Protein AF-A0A9Y1BPM3-F1 (afdb_monomer)

Secondary structure (DSSP, 8-state):
---EEEEEEEPPPHHHHTTS-HHHHHHHHHHHTTT----HHHHHHHHHTS-TTSSSSTTTTTS------SEEEEEEETTTEEEEEEEETTEEEEEEEETTEEEEE--HHHHHHHHHHHTS--HHHHHHHHHHHHEE-TT--SGGG--SSSTHHHHHHHHHHHHHH---HHHHHHHHHHHHHHHHHHHHHHHHHHHHHHHHHHHHHHHHS------HHHHHHHHHHHHHHHHHHHHHHHHHHHHHHHHHHHHHHHHHHHHHHHSHHHHHHHHHHHHHHHHHHHHHHHHHHHHHHHHHHHHHHHHHHHHHHHHHTT--B-TTT--BSSTTTTS--SSS-TTT---GGGS-HHHHHHHT--PPPP--HHHHHHHHHHHHHHHHHHHHHHHHHHHHHHHHHHHHHHHHHHHHHHHHHHHHHHHHHHHHHHHHHHHHHHHHHHHHHHHHHHHHHHHHHHHHHHHHHHHHHHHHHHHHHHHHHHHS-HHHHHHHHHHHHHHHHHHSS-EEEETTTTEEEETTT--EEEGGGS-HHHHHHHHHHHHHHHHHHHHHTTS-SSEEEEEE-GGGTS-HHHHHHHHHHHHHHTTTEEEEEE---HHHHTTS-S----TTT---S-S-TT--

Radius of gyration: 80.59 Å; Cα contacts (8 Å, |Δi|>4): 633; chains: 1; bounding box: 165×63×215 Å

Foldseek 3Di:
DKAKAFPDKDFDDDVVLVVDPPCCVVVVVCVVVVVDDDDPVNVVLCQPFNWQPPDPLPVLVVDDDDPAFGMWIWMDIPNFKIWIWGQDSNTIWIWIDGVVDPIDTDDQQRVQVVCCVRQVGGSNLRSLQVQLFAEDALPQLDQSNDDDDDLVPLVSNVVSLCSRVVPDPVSVVLVVVLVVLVVVLVVLVVVLVVLVVVLVVLVVVLVVFDDDDDDLVVLVVLLVVLVVVLVVLVVVLVVLVVVLVVLVVVLVVLVVVLPVLVDDVLVVLVVVLVVLVVVLVVLVVVLVVLVVVLVVQQVVLVVVVVVLLVVLVPQQADPPPRHGNVVCLVPDDDQDDPPPRHGPVPDDPVNVVSSDDDGDDDDCPVSVVVSVVSVVVSVVSVVVSVVSVVVSVVSVVVSVVSVVVSVVSVVVSVVSVVVSVVSVVVSVVSVVVSVSSVSNSVSVVSVVVSVVSVVVSVVSVVVSVVSVVVSVVSVVVVVPPVLVVQLQVLLQVLCCVLVVWGWGQDSSQCWIQTPVVRDIDRSVPDASLVSSLSSNSSSVSSLVSCCVVNNYQAAHYEEEASVSSDDPVVLLSVQVSCQVCVVRYHYHYDHPDPSNVVSHPDDDDDPPPDPDSGDSPDDD

Organism: NCBI:txid2876572

pLDDT: mean 70.74, std 15.71, range [30.69, 92.19]

Mean predicted aligned error: 20.49 Å

Sequence (620 aa):
MNSLEVTEVIPISESATRRFQFYAGINAMVAENAKGKTTLCDIIERSICSDAHAQRYSAFARKRKTKDAYIKSSWLMDTEVQIHQALTDAGVKTTVSDRGGGKKTLPRQEYSNFLSRKLHLTLNEFQELFQSLYYKREDDFTLLGRTEETDPQLLAFFKLLNKFTSGSPDDIRLRQEINQKKTEKKELQDKLRKIEEEENKIRTVMNTIGISEVSEAILDAKYDDLSRKITEKRRELENIEKVKSRIEEEIDKETDELYNVKDEHFLNAVKELEKIKSELSLKKKERIQVQREIAAASKVGNEKYGYLKEKVSRKPKCEFCGTNLAEEWNNRLQVGCPLCGTEWAKLSRELREGLFAEPEKPDTASLELKLEEIDIEIKKLESEIRNKEVEVNEVKSAERIIQNKIIELKTKLKMREKEIKSLTQTIHSLTNQQISIKTEKEFLTTKVNLQELLRKKLDLQKRIDEKQDELDELQKLENISHERNQILENFQQATLEIFGYGMLVNPKEMSITLMVDHSTRAYESLSGGEKYFIDICLRIAVWKYLLKNGFTRQGMLIIDSPENSLDNERLGLLAEVLNSEKENFLFIVTTRNQEFYEKLDAQIIDSGKFVQTSLFDFIK

Structure (mmCIF, N/CA/C/O backbone):
data_AF-A0A9Y1BPM3-F1
#
_entry.id   AF-A0A9Y1BPM3-F1
#
loop_
_atom_site.group_PDB
_atom_site.id
_atom_site.type_symbol
_atom_site.label_atom_id
_atom_site.label_alt_id
_atom_site.label_comp_id
_atom_site.label_asym_id
_atom_site.label_entity_id
_atom_site.label_seq_id
_atom_site.pdbx_PDB_ins_code
_atom_site.Cartn_x
_atom_site.Cartn_y
_atom_site.Cartn_z
_atom_site.occupancy
_atom_site.B_iso_or_equiv
_atom_site.auth_seq_id
_atom_site.auth_comp_id
_atom_site.auth_asym_id
_atom_site.auth_atom_id
_atom_site.pdbx_PDB_model_num
ATOM 1 N N . MET A 1 1 ? -34.956 5.543 29.556 1.00 48.16 1 MET A N 1
ATOM 2 C CA . MET A 1 1 ? -34.050 4.610 30.250 1.00 48.16 1 MET A CA 1
ATOM 3 C C . MET A 1 1 ? -34.802 3.322 30.427 1.00 48.16 1 MET A C 1
ATOM 5 O O . MET A 1 1 ? -35.963 3.399 30.813 1.00 48.16 1 MET A O 1
ATOM 9 N N . ASN A 1 2 ? -34.166 2.200 30.094 1.00 50.84 2 ASN A N 1
ATOM 10 C CA . ASN A 1 2 ? -34.826 0.912 30.199 1.00 50.84 2 ASN A CA 1
ATOM 11 C C . ASN A 1 2 ? -34.740 0.451 31.661 1.00 50.84 2 ASN A C 1
ATOM 13 O O . ASN A 1 2 ? -33.640 0.315 32.191 1.00 50.84 2 ASN A O 1
ATOM 17 N N . SER A 1 3 ? -35.880 0.302 32.324 1.00 49.78 3 SER A N 1
ATOM 18 C CA . SER A 1 3 ? -35.996 -0.113 33.726 1.00 49.78 3 SER A CA 1
ATOM 19 C C . SER A 1 3 ? -36.519 -1.540 33.791 1.00 49.78 3 SER A C 1
ATOM 21 O O . SER A 1 3 ? -37.390 -1.890 32.998 1.00 49.78 3 SER A O 1
ATOM 23 N N . LEU A 1 4 ? -36.003 -2.364 34.702 1.00 54.88 4 LEU A N 1
ATOM 24 C CA . LEU A 1 4 ? -36.476 -3.731 34.916 1.00 54.88 4 LEU A CA 1
ATOM 25 C C . LEU A 1 4 ? -36.666 -3.993 36.407 1.00 54.88 4 LEU A C 1
ATOM 27 O O . LEU A 1 4 ? -35.742 -3.827 37.197 1.00 54.88 4 LEU A O 1
ATOM 31 N N . GLU A 1 5 ? -37.855 -4.459 36.763 1.00 58.12 5 GLU A N 1
ATOM 32 C CA . GLU A 1 5 ? -38.263 -4.697 38.142 1.00 58.12 5 GLU A CA 1
ATOM 33 C C . GLU A 1 5 ? -38.933 -6.066 38.255 1.00 58.12 5 GLU A C 1
ATOM 35 O O . GLU A 1 5 ? -39.796 -6.405 37.442 1.00 58.12 5 GLU A O 1
ATOM 40 N N . VAL A 1 6 ? -38.558 -6.852 39.265 1.00 56.69 6 VAL A N 1
ATOM 41 C CA . VAL A 1 6 ? -39.351 -8.019 39.671 1.00 56.69 6 VAL A CA 1
ATOM 42 C C . VAL A 1 6 ? -40.527 -7.483 40.472 1.00 56.69 6 VAL A C 1
ATOM 44 O O . VAL A 1 6 ? -40.340 -7.003 41.582 1.00 56.69 6 VAL A O 1
ATOM 47 N N . THR A 1 7 ? -41.730 -7.537 39.909 1.00 51.06 7 THR A N 1
ATOM 48 C CA . THR A 1 7 ? -42.926 -6.998 40.574 1.00 51.06 7 THR A CA 1
ATOM 49 C C . THR A 1 7 ? -43.664 -8.039 41.388 1.00 51.06 7 THR A C 1
ATOM 51 O O . THR A 1 7 ? -44.434 -7.698 42.274 1.00 51.06 7 THR A O 1
ATOM 54 N N . GLU A 1 8 ? -43.510 -9.313 41.032 1.00 54.41 8 GLU A N 1
ATOM 55 C CA . GLU A 1 8 ? -44.236 -10.389 41.692 1.00 54.41 8 GLU A CA 1
ATOM 56 C C . GLU A 1 8 ? -43.511 -11.714 41.475 1.00 54.41 8 GLU A C 1
ATOM 58 O O . GLU A 1 8 ? -43.074 -12.016 40.363 1.00 54.41 8 GLU A O 1
ATOM 63 N N . VAL A 1 9 ? -43.437 -12.549 42.505 1.00 48.09 9 VAL A N 1
ATOM 64 C CA . VAL A 1 9 ? -43.088 -13.963 42.353 1.00 48.09 9 VAL A CA 1
ATOM 65 C C . VAL A 1 9 ? -44.214 -14.761 42.995 1.00 48.09 9 VAL A C 1
ATOM 67 O O . VAL A 1 9 ? -44.302 -14.858 44.213 1.00 48.09 9 VAL A O 1
ATOM 70 N N . ILE A 1 10 ? -45.120 -15.276 42.158 1.00 44.84 10 ILE A N 1
ATOM 71 C CA . ILE A 1 10 ? -46.356 -15.936 42.583 1.00 44.84 10 ILE A CA 1
ATOM 72 C C . ILE A 1 10 ? -46.215 -17.454 42.470 1.00 44.84 10 ILE A C 1
ATOM 74 O O . ILE A 1 10 ? -45.963 -17.985 41.385 1.00 44.84 10 ILE A O 1
ATOM 78 N N . PRO A 1 11 ? -46.510 -18.203 43.524 1.00 39.06 11 PRO A N 1
ATOM 79 C CA . PRO A 1 11 ? -46.754 -19.637 43.444 1.00 39.06 11 PRO A CA 1
ATOM 80 C C . PRO A 1 11 ? -48.245 -19.937 43.172 1.00 39.06 11 PRO A C 1
ATOM 82 O O . PRO A 1 11 ? -49.130 -19.131 43.452 1.00 39.06 11 PRO A O 1
ATOM 85 N N . ILE A 1 12 ? -48.579 -21.092 42.586 1.00 37.69 12 ILE A N 1
ATOM 86 C CA . ILE A 1 12 ? -49.983 -21.402 42.237 1.00 37.69 12 ILE A CA 1
ATOM 87 C C . ILE A 1 12 ? -50.771 -22.002 43.430 1.00 37.69 12 ILE A C 1
ATOM 89 O O . ILE A 1 12 ? -50.268 -22.856 44.151 1.00 37.69 12 ILE A O 1
ATOM 93 N N . SER A 1 13 ? -52.037 -21.569 43.556 1.00 34.06 13 SER A N 1
ATOM 94 C CA . SER A 1 13 ? -53.017 -21.745 44.651 1.00 34.06 13 SER A CA 1
ATOM 95 C C . SER A 1 13 ? -53.443 -23.170 45.084 1.00 34.06 13 SER A C 1
ATOM 97 O O . SER A 1 13 ? -53.248 -24.159 44.374 1.00 34.06 13 SER A O 1
ATOM 99 N N . GLU A 1 14 ? -54.155 -23.228 46.230 1.00 32.97 14 GLU A N 1
ATOM 100 C CA . GLU A 1 14 ? -54.747 -24.378 46.967 1.00 32.97 14 GLU A CA 1
ATOM 101 C C . GLU A 1 14 ? -55.331 -25.551 46.149 1.00 32.97 14 GLU A C 1
ATOM 103 O O . GLU A 1 14 ? -55.386 -26.690 46.620 1.00 32.97 14 GLU A O 1
ATOM 108 N N . SER A 1 15 ? -55.820 -25.306 44.934 1.00 36.53 15 SER A N 1
ATOM 109 C CA . SER A 1 15 ? -56.424 -26.361 44.106 1.00 36.53 15 SER A CA 1
ATOM 110 C C . SER A 1 15 ? -55.383 -27.232 43.387 1.00 36.53 15 SER A C 1
ATOM 112 O O . SER A 1 15 ? -55.634 -28.417 43.148 1.00 36.53 15 SER A O 1
ATOM 114 N N . ALA A 1 16 ? -54.196 -26.685 43.100 1.00 34.56 16 ALA A N 1
ATOM 115 C CA . ALA A 1 16 ? -53.078 -27.407 42.488 1.00 34.56 16 ALA A CA 1
ATOM 116 C C . ALA A 1 16 ? -52.297 -28.240 43.526 1.00 34.56 16 ALA A C 1
ATOM 118 O O . ALA A 1 16 ? -51.830 -29.344 43.235 1.00 34.56 16 ALA A O 1
ATOM 119 N N . THR A 1 17 ? -52.246 -27.765 44.769 1.00 34.38 17 THR A N 1
ATOM 120 C CA . THR A 1 17 ? -51.506 -28.355 45.899 1.00 34.38 17 THR A CA 1
ATOM 121 C C . THR A 1 17 ? -52.215 -29.551 46.531 1.00 34.38 17 THR A C 1
ATOM 123 O O . THR A 1 17 ? -51.572 -30.423 47.095 1.00 34.38 17 THR A O 1
ATOM 126 N N . ARG A 1 18 ? -53.531 -29.709 46.344 1.00 34.06 18 ARG A N 1
ATOM 127 C CA . ARG A 1 18 ? -54.218 -30.973 46.688 1.00 34.06 18 ARG A CA 1
ATOM 128 C C . ARG A 1 18 ? -53.881 -32.130 45.742 1.00 34.06 18 ARG A C 1
ATOM 130 O O . ARG A 1 18 ? -54.049 -33.287 46.119 1.00 34.06 18 ARG A O 1
ATOM 137 N N . ARG A 1 19 ? -53.426 -31.845 44.515 1.00 35.81 19 ARG A N 1
ATOM 138 C CA . ARG A 1 19 ? -52.957 -32.866 43.554 1.00 35.81 19 ARG A CA 1
ATOM 139 C C . ARG A 1 19 ? -51.452 -33.107 43.630 1.00 35.81 19 ARG A C 1
ATOM 141 O O . ARG A 1 19 ? -51.009 -34.198 43.278 1.00 35.81 19 ARG A O 1
ATOM 148 N N . PHE A 1 20 ? -50.690 -32.128 44.107 1.00 35.03 20 PHE A N 1
ATOM 149 C CA . PHE A 1 20 ? -49.261 -32.247 44.366 1.00 35.03 20 PHE A CA 1
ATOM 150 C C . PHE A 1 20 ? -48.991 -32.447 45.846 1.00 35.03 20 PHE A C 1
ATOM 152 O O . PHE A 1 20 ? -49.127 -31.529 46.641 1.00 35.03 20 PHE A O 1
ATOM 159 N N . GLN A 1 21 ? -48.497 -33.624 46.216 1.00 36.50 21 GLN A N 1
ATOM 160 C CA . GLN A 1 21 ? -47.805 -33.767 47.490 1.00 36.50 21 GLN A CA 1
ATOM 161 C C . GLN A 1 21 ? -46.532 -32.909 47.436 1.00 36.50 21 GLN A C 1
ATOM 163 O O . GLN A 1 21 ? -45.494 -33.375 46.978 1.00 36.50 21 GLN A O 1
ATOM 168 N N . PHE A 1 22 ? -46.624 -31.651 47.869 1.00 35.31 22 PHE A N 1
ATOM 169 C CA . PHE A 1 22 ? -45.526 -30.676 47.909 1.00 35.31 22 PHE A CA 1
ATOM 170 C C . PHE A 1 22 ? -44.300 -31.263 48.631 1.00 35.31 22 PHE A C 1
ATOM 172 O O . PHE A 1 22 ? -43.177 -31.213 48.131 1.00 35.31 22 PHE A O 1
ATOM 179 N N . TYR A 1 23 ? -44.558 -31.998 49.717 1.00 37.84 23 TYR A N 1
ATOM 180 C CA . TYR A 1 23 ? -43.564 -32.798 50.425 1.00 37.84 23 TYR A CA 1
ATOM 181 C C . TYR A 1 23 ? -43.024 -33.980 49.624 1.00 37.84 23 TYR A C 1
ATOM 183 O O . TYR A 1 23 ? -41.846 -34.255 49.737 1.00 37.84 23 TYR A O 1
ATOM 191 N N . ALA A 1 24 ? -43.808 -34.690 48.809 1.00 38.50 24 ALA A N 1
ATOM 192 C CA . ALA A 1 24 ? -43.277 -35.810 48.024 1.00 38.50 24 ALA A CA 1
ATOM 193 C C . ALA A 1 24 ? -42.524 -35.346 46.773 1.00 38.50 24 ALA A C 1
ATOM 195 O O . ALA A 1 24 ? -41.605 -36.033 46.355 1.00 38.50 24 ALA A O 1
ATOM 196 N N . GLY A 1 25 ? -42.868 -34.190 46.197 1.00 39.69 25 GLY A N 1
ATOM 197 C CA . GLY A 1 25 ? -42.113 -33.568 45.108 1.00 39.69 25 GLY A CA 1
ATOM 198 C C . GLY A 1 25 ? -40.745 -33.089 45.584 1.00 39.69 25 GLY A C 1
ATOM 199 O O . GLY A 1 25 ? -39.734 -33.473 45.004 1.00 39.69 25 GLY A O 1
ATOM 200 N N . ILE A 1 26 ? -40.702 -32.345 46.696 1.00 40.94 26 ILE A N 1
ATOM 201 C CA . ILE A 1 26 ? -39.444 -31.916 47.322 1.00 40.94 26 ILE A CA 1
ATOM 202 C C . ILE A 1 26 ? -38.697 -33.110 47.928 1.00 40.94 26 ILE A C 1
ATOM 204 O O . ILE A 1 26 ? -37.505 -33.226 47.696 1.00 40.94 26 ILE A O 1
ATOM 208 N N . ASN A 1 27 ? -39.350 -34.053 48.614 1.00 39.50 27 ASN A N 1
ATOM 209 C CA . ASN A 1 27 ? -38.671 -35.239 49.155 1.00 39.50 27 ASN A CA 1
ATOM 210 C C . ASN A 1 27 ? -38.213 -36.205 48.063 1.00 39.50 27 ASN A C 1
ATOM 212 O O . ASN A 1 27 ? -37.185 -36.832 48.253 1.00 39.50 27 ASN A O 1
ATOM 216 N N . ALA A 1 28 ? -38.894 -36.322 46.919 1.00 41.06 28 ALA A N 1
ATOM 217 C CA . ALA A 1 28 ? -38.358 -37.049 45.765 1.00 41.06 28 ALA A CA 1
ATOM 218 C C . ALA A 1 28 ? -37.162 -36.305 45.158 1.00 41.06 28 ALA A C 1
ATOM 220 O O . ALA A 1 28 ? -36.190 -36.944 44.778 1.00 41.06 28 ALA A O 1
ATOM 221 N N . MET A 1 29 ? -37.186 -34.968 45.143 1.00 42.53 29 MET A N 1
ATOM 222 C CA . MET A 1 29 ? -36.064 -34.133 44.705 1.00 42.53 29 MET A CA 1
ATOM 223 C C . MET A 1 29 ? -34.853 -34.241 45.651 1.00 42.53 29 MET A C 1
ATOM 225 O O . MET A 1 29 ? -33.724 -34.358 45.189 1.00 42.53 29 MET A O 1
ATOM 229 N N . VAL A 1 30 ? -35.086 -34.258 46.967 1.00 38.03 30 VAL A N 1
ATOM 230 C CA . VAL A 1 30 ? -34.092 -34.412 48.045 1.00 38.03 30 VAL A CA 1
ATOM 231 C C . VAL A 1 30 ? -33.586 -35.857 48.135 1.00 38.03 30 VAL A C 1
ATOM 233 O O . VAL A 1 30 ? -32.401 -36.071 48.376 1.00 38.03 30 VAL A O 1
ATOM 236 N N . ALA A 1 31 ? -34.446 -36.852 47.895 1.00 40.41 31 ALA A N 1
ATOM 237 C CA . ALA A 1 31 ? -34.089 -38.271 47.906 1.00 40.41 31 ALA A CA 1
ATOM 238 C C . ALA A 1 31 ? -33.420 -38.747 46.604 1.00 40.41 31 ALA A C 1
ATOM 240 O O . ALA A 1 31 ? -32.578 -39.638 46.664 1.00 40.41 31 ALA A O 1
ATOM 241 N N . GLU A 1 32 ? -33.728 -38.171 45.435 1.00 39.50 32 GLU A N 1
ATOM 242 C CA . GLU A 1 32 ? -32.965 -38.432 44.200 1.00 39.50 32 GLU A CA 1
ATOM 243 C C . GLU A 1 32 ? -31.640 -37.640 44.177 1.00 39.50 32 GLU A C 1
ATOM 245 O O . GLU A 1 32 ? -30.636 -38.157 43.687 1.00 39.50 32 GLU A O 1
ATOM 250 N N . ASN A 1 33 ? -31.574 -36.460 44.813 1.00 40.00 33 ASN A N 1
ATOM 251 C CA . ASN A 1 33 ? -30.327 -35.732 45.101 1.00 40.00 33 ASN A CA 1
ATOM 252 C C . ASN A 1 33 ? -29.714 -36.120 46.459 1.00 40.00 33 ASN A C 1
ATOM 254 O O . ASN A 1 33 ? -29.165 -35.260 47.148 1.00 40.00 33 ASN A O 1
ATOM 258 N N . ALA A 1 34 ? -29.759 -37.399 46.850 1.00 30.69 34 ALA A N 1
ATOM 259 C CA . ALA A 1 34 ? -29.273 -37.923 48.140 1.00 30.69 34 ALA A CA 1
ATOM 260 C C . ALA A 1 34 ? -27.754 -37.757 48.425 1.00 30.69 34 ALA A C 1
ATOM 262 O O . ALA A 1 34 ? -27.170 -38.499 49.213 1.00 30.69 34 ALA A O 1
ATOM 263 N N . LYS A 1 35 ? -27.094 -36.763 47.822 1.00 36.66 35 LYS A N 1
ATOM 264 C CA . LYS A 1 35 ? -25.807 -36.197 48.248 1.00 36.66 35 LYS A CA 1
ATOM 265 C C . LYS A 1 35 ? -25.884 -34.710 48.651 1.00 36.66 35 LYS A C 1
ATOM 267 O O . LYS A 1 35 ? -24.843 -34.099 48.864 1.00 36.66 35 LYS A O 1
ATOM 272 N N . GLY A 1 36 ? -27.091 -34.160 48.823 1.00 46.50 36 GLY A N 1
ATOM 273 C CA . GLY A 1 36 ? -27.331 -32.820 49.368 1.00 46.50 36 GLY A CA 1
ATOM 274 C C . GLY A 1 36 ? -27.154 -31.681 48.356 1.00 46.50 36 GLY A C 1
ATOM 275 O O . GLY A 1 36 ? -26.491 -31.844 47.336 1.00 46.50 36 GLY A O 1
ATOM 276 N N . LYS A 1 37 ? -27.713 -30.511 48.704 1.00 49.03 37 LYS A N 1
ATOM 277 C CA . LYS A 1 37 ? -27.543 -29.194 48.048 1.00 49.03 37 LYS A CA 1
ATOM 278 C C . LYS A 1 37 ? -28.488 -28.844 46.886 1.00 49.03 37 LYS A C 1
ATOM 280 O O . LYS A 1 37 ? -28.056 -28.508 45.787 1.00 49.03 37 LYS A O 1
ATOM 285 N N . THR A 1 38 ? -29.801 -28.883 47.098 1.00 43.91 38 THR A N 1
ATOM 286 C CA . THR A 1 38 ? -30.690 -27.978 46.345 1.00 43.91 38 THR A CA 1
ATOM 287 C C . THR A 1 38 ? -31.654 -27.341 47.329 1.00 43.91 38 THR A C 1
ATOM 289 O O . THR A 1 38 ? -32.552 -28.020 47.831 1.00 43.91 38 THR A O 1
ATOM 292 N N . THR A 1 39 ? -31.404 -26.080 47.669 1.00 48.59 39 THR A N 1
ATOM 293 C CA . THR A 1 39 ? -32.212 -25.312 48.611 1.00 48.59 39 THR A CA 1
ATOM 294 C C . THR A 1 39 ? -33.399 -24.697 47.903 1.00 48.59 39 THR A C 1
ATOM 296 O O . THR A 1 39 ? -33.521 -24.681 46.679 1.00 48.59 39 THR A O 1
ATOM 299 N N . LEU A 1 40 ? -34.323 -24.207 48.704 1.00 49.75 40 LEU A N 1
ATOM 300 C CA . LEU A 1 40 ? -35.468 -23.498 48.205 1.00 49.75 40 LEU A CA 1
ATOM 301 C C . LEU A 1 40 ? -35.083 -22.274 47.375 1.00 49.75 40 LEU A C 1
ATOM 303 O O . LEU A 1 40 ? -35.603 -22.095 46.277 1.00 49.75 40 LEU A O 1
ATOM 307 N N . CYS A 1 41 ? -34.126 -21.502 47.886 1.00 53.44 41 CYS A N 1
ATOM 308 C CA . CYS A 1 41 ? -33.528 -20.351 47.233 1.00 53.44 41 CYS A CA 1
ATOM 309 C C . CYS A 1 41 ? -32.897 -20.719 45.884 1.00 53.44 41 CYS A C 1
ATOM 311 O O . CYS A 1 41 ? -33.066 -19.957 44.937 1.00 53.44 41 CYS A O 1
ATOM 313 N N . ASP A 1 42 ? -32.320 -21.919 45.733 1.00 52.81 42 ASP A N 1
ATOM 314 C CA . ASP A 1 42 ? -31.864 -22.418 44.424 1.00 52.81 42 ASP A CA 1
ATOM 315 C C . ASP A 1 42 ? -33.024 -22.588 43.426 1.00 52.81 42 ASP A C 1
ATOM 317 O O . ASP A 1 42 ? -32.851 -22.413 42.222 1.00 52.81 42 ASP A O 1
ATOM 321 N N . ILE A 1 43 ? -34.227 -22.947 43.884 1.00 52.97 43 ILE A N 1
ATOM 322 C CA . ILE A 1 43 ? -35.408 -23.064 43.013 1.00 52.97 43 ILE A CA 1
ATOM 323 C C . ILE A 1 43 ? -35.911 -21.665 42.622 1.00 52.97 43 ILE A C 1
ATOM 325 O O . ILE A 1 43 ? -36.261 -21.447 41.459 1.00 52.97 43 ILE A O 1
ATOM 329 N N . ILE A 1 44 ? -35.897 -20.713 43.563 1.00 54.09 44 ILE A N 1
ATOM 330 C CA . ILE A 1 44 ? -36.223 -19.299 43.317 1.00 54.09 44 ILE A CA 1
ATOM 331 C C . ILE A 1 44 ? -35.253 -18.715 42.284 1.00 54.09 44 ILE A C 1
ATOM 333 O O . ILE A 1 44 ? -35.680 -18.271 41.220 1.00 54.09 44 ILE A O 1
ATOM 337 N N . GLU A 1 45 ? -33.949 -18.811 42.540 1.00 57.47 45 GLU A N 1
ATOM 338 C CA . GLU A 1 45 ? -32.870 -18.404 41.639 1.00 57.47 45 GLU A CA 1
ATOM 339 C C . GLU A 1 45 ? -33.036 -19.043 40.257 1.00 57.47 45 GLU A C 1
ATOM 341 O O . GLU A 1 45 ? -32.961 -18.355 39.240 1.00 57.47 45 GLU A O 1
ATOM 346 N N . ARG A 1 46 ? -33.341 -20.343 40.185 1.00 55.41 46 ARG A N 1
ATOM 347 C CA . ARG A 1 46 ? -33.566 -21.029 38.904 1.00 55.41 46 ARG A CA 1
ATOM 348 C C . ARG A 1 46 ? -34.827 -20.608 38.172 1.00 55.41 46 ARG A C 1
ATOM 350 O O . ARG A 1 46 ? -34.868 -20.697 36.950 1.00 55.41 46 ARG A O 1
ATOM 357 N N . SER A 1 47 ? -35.843 -20.140 38.883 1.00 54.53 47 SER A N 1
ATOM 358 C CA . SER A 1 47 ? -37.062 -19.610 38.268 1.00 54.53 47 SER A CA 1
ATOM 359 C C . SER A 1 47 ? -36.906 -18.173 37.760 1.00 54.53 47 SER A C 1
ATOM 361 O O . SER A 1 47 ? -37.561 -17.804 36.786 1.00 54.53 47 SER A O 1
ATOM 363 N N . ILE A 1 48 ? -36.034 -17.388 38.398 1.00 56.38 48 ILE A N 1
ATOM 364 C CA . ILE A 1 48 ? -35.797 -15.970 38.102 1.00 56.38 48 ILE A CA 1
ATOM 365 C C . ILE A 1 48 ? -34.660 -15.813 37.076 1.00 56.38 48 ILE A C 1
ATOM 367 O O . ILE A 1 48 ? -34.781 -15.047 36.121 1.00 56.38 48 ILE A O 1
ATOM 371 N N . CYS A 1 49 ? -33.566 -16.562 37.239 1.00 52.50 49 CYS A N 1
ATOM 372 C CA . CYS A 1 49 ? -32.267 -16.229 36.650 1.00 52.50 49 CYS A CA 1
ATOM 373 C C . CYS A 1 49 ? -31.606 -17.327 35.823 1.00 52.50 49 CYS A C 1
ATOM 375 O O . CYS A 1 49 ? -30.670 -16.998 35.111 1.00 52.50 49 CYS A O 1
ATOM 377 N N . SER A 1 50 ? -31.993 -18.606 35.887 1.00 51.41 50 SER A N 1
ATOM 378 C CA . SER A 1 50 ? -31.285 -19.640 35.112 1.00 51.41 50 SER A CA 1
ATOM 379 C C . SER A 1 50 ? -32.174 -20.449 34.180 1.00 51.41 50 SER A C 1
ATOM 381 O O . SER A 1 50 ? -33.378 -20.621 34.351 1.00 51.41 50 SER A O 1
ATOM 383 N N . ASP A 1 51 ? -31.560 -20.870 33.080 1.00 45.75 51 ASP A N 1
ATOM 384 C CA . ASP A 1 51 ? -32.248 -21.513 31.982 1.00 45.75 51 ASP A CA 1
ATOM 385 C C . ASP A 1 51 ? -32.681 -22.938 32.348 1.00 45.75 51 ASP A C 1
ATOM 387 O O . ASP A 1 51 ? -31.893 -23.882 32.285 1.00 45.75 51 ASP A O 1
ATOM 391 N N . ALA A 1 52 ? -33.964 -23.128 32.654 1.00 42.62 52 ALA A N 1
ATOM 392 C CA . ALA A 1 52 ? -34.533 -24.469 32.767 1.00 42.62 52 ALA A CA 1
ATOM 393 C C . ALA A 1 52 ? -34.646 -25.199 31.409 1.00 42.62 52 ALA A C 1
ATOM 395 O O . ALA A 1 52 ? -35.019 -26.374 31.391 1.00 42.62 52 ALA A O 1
ATOM 396 N N . HIS A 1 53 ? -34.342 -24.556 30.269 1.00 38.72 53 HIS A N 1
ATOM 397 C CA . HIS A 1 53 ? -34.304 -25.230 28.964 1.00 38.72 53 HIS A CA 1
ATOM 398 C C . HIS A 1 53 ? -32.978 -25.953 28.672 1.00 38.72 53 HIS A C 1
ATOM 400 O O . HIS A 1 53 ? -32.946 -26.785 27.763 1.00 38.72 53 HIS A O 1
ATOM 406 N N . ALA A 1 54 ? -31.897 -25.702 29.418 1.00 36.12 54 ALA A N 1
ATOM 407 C CA . ALA A 1 54 ? -30.593 -26.320 29.179 1.00 36.12 54 ALA A CA 1
ATOM 408 C C . ALA A 1 54 ? -30.334 -27.513 30.114 1.00 36.12 54 ALA A C 1
ATOM 410 O O . ALA A 1 54 ? -29.973 -27.350 31.273 1.00 36.12 54 ALA A O 1
ATOM 411 N N . GLN A 1 55 ? -30.484 -28.722 29.559 1.00 37.44 55 GLN A N 1
ATOM 412 C CA . GLN A 1 55 ? -29.844 -30.009 29.909 1.00 37.44 55 GLN A CA 1
ATOM 413 C C . GLN A 1 55 ? -29.920 -30.571 31.348 1.00 37.44 55 GLN A C 1
ATOM 415 O O . GLN A 1 55 ? -29.864 -31.788 31.490 1.00 37.44 55 GLN A O 1
ATOM 420 N N . ARG A 1 56 ? -30.102 -29.786 32.416 1.00 38.41 56 ARG A N 1
ATOM 421 C CA . ARG A 1 56 ? -30.195 -30.305 33.797 1.00 38.41 56 ARG A CA 1
ATOM 422 C C . ARG A 1 56 ? -31.598 -30.788 34.178 1.00 38.41 56 ARG A C 1
ATOM 424 O O . ARG A 1 56 ? -31.732 -31.586 35.097 1.00 38.41 56 ARG A O 1
ATOM 431 N N . TYR A 1 57 ? -32.630 -30.378 33.435 1.00 39.56 57 TYR A N 1
ATOM 432 C CA . TYR A 1 57 ? -34.026 -30.775 33.673 1.00 39.56 57 TYR A CA 1
ATOM 433 C C . TYR A 1 57 ? -34.522 -31.946 32.804 1.00 39.56 57 TYR A C 1
ATOM 435 O O . TYR A 1 57 ? -35.663 -32.385 32.950 1.00 39.56 57 TYR A O 1
ATOM 443 N N . SER A 1 58 ? -33.683 -32.538 31.943 1.00 38.56 58 SER A N 1
ATOM 444 C CA . SER A 1 58 ? -34.065 -33.743 31.179 1.00 38.56 58 SER A CA 1
ATOM 445 C C . SER A 1 58 ? -34.399 -34.951 32.068 1.00 38.56 58 SER A C 1
ATOM 447 O O . SER A 1 58 ? -35.044 -35.888 31.598 1.00 38.56 58 SER A O 1
ATOM 449 N N . ALA A 1 59 ? -34.012 -34.917 33.348 1.00 38.59 59 ALA A N 1
ATOM 450 C CA . ALA A 1 59 ? -34.441 -35.880 34.361 1.00 38.59 59 ALA A CA 1
ATOM 451 C C . ALA A 1 59 ? -35.963 -35.826 34.629 1.00 38.59 59 ALA A C 1
ATOM 453 O O . ALA A 1 59 ? -36.590 -36.869 34.805 1.00 38.59 59 ALA A O 1
ATOM 454 N N . PHE A 1 60 ? -36.580 -34.641 34.556 1.00 38.25 60 PHE A N 1
ATOM 455 C CA . PHE A 1 60 ? -38.010 -34.428 34.827 1.00 38.25 60 PHE A CA 1
ATOM 456 C C . PHE A 1 60 ? -38.898 -34.752 33.617 1.00 38.25 60 PHE A C 1
ATOM 458 O O . PHE A 1 60 ? -39.995 -35.291 33.760 1.00 38.25 60 PHE A O 1
ATOM 465 N N . ALA A 1 61 ? -38.391 -34.527 32.398 1.00 38.34 61 ALA A N 1
ATOM 466 C CA . ALA A 1 61 ? -39.135 -34.727 31.149 1.00 38.34 61 ALA A CA 1
ATOM 467 C C . ALA A 1 61 ? -39.642 -36.171 30.931 1.00 38.34 61 ALA A C 1
ATOM 469 O O . ALA A 1 61 ? -40.537 -36.398 30.111 1.00 38.34 61 ALA A O 1
ATOM 470 N N . ARG A 1 62 ? -39.094 -37.160 31.653 1.00 41.81 62 ARG A N 1
ATOM 471 C CA . ARG A 1 62 ? -39.468 -38.578 31.516 1.00 41.81 62 ARG A CA 1
ATOM 472 C C . ARG A 1 62 ? -40.660 -39.016 32.373 1.00 41.81 62 ARG A C 1
ATOM 474 O O . ARG A 1 62 ? -41.157 -40.118 32.151 1.00 41.81 62 ARG A O 1
ATOM 481 N N . LYS A 1 63 ? -41.176 -38.191 33.289 1.00 45.75 63 LYS A N 1
ATOM 482 C CA . LYS A 1 63 ? -42.354 -38.535 34.106 1.00 45.75 63 LYS A CA 1
ATOM 483 C C . LYS A 1 63 ? -43.343 -37.369 34.125 1.00 45.75 63 LYS A C 1
ATOM 485 O O . LYS A 1 63 ? -43.321 -36.537 35.016 1.00 45.75 63 LYS A O 1
ATOM 490 N N . ARG A 1 64 ? -44.236 -37.308 33.132 1.00 46.03 64 ARG A N 1
ATOM 491 C CA . ARG A 1 64 ? -45.337 -36.328 33.134 1.00 46.03 64 ARG A CA 1
ATOM 492 C C . ARG A 1 64 ? -46.285 -36.603 34.297 1.00 46.03 64 ARG A C 1
ATOM 494 O O . ARG A 1 64 ? -46.715 -37.751 34.429 1.00 46.03 64 ARG A O 1
ATOM 501 N N . LYS A 1 65 ? -46.761 -35.553 34.979 1.00 46.38 65 LYS A N 1
ATOM 502 C CA . LYS A 1 65 ? -48.138 -35.567 35.506 1.00 46.38 65 LYS A CA 1
ATOM 503 C C . LYS A 1 65 ? -48.926 -34.246 35.451 1.00 46.38 65 LYS A C 1
ATOM 505 O O . LYS A 1 65 ? -50.148 -34.365 35.453 1.00 46.38 65 LYS A O 1
ATOM 510 N N . THR A 1 66 ? -48.353 -33.047 35.259 1.00 48.62 66 THR A N 1
ATOM 511 C CA . THR A 1 66 ? -49.171 -31.807 35.110 1.00 48.62 66 THR A CA 1
ATOM 512 C C . THR A 1 66 ? -48.563 -30.720 34.206 1.00 48.62 66 THR A C 1
ATOM 514 O O . THR A 1 66 ? -47.398 -30.768 33.826 1.00 48.62 66 THR A O 1
ATOM 517 N N . LYS A 1 67 ? -49.400 -29.748 33.800 1.00 51.44 67 LYS A N 1
ATOM 518 C CA . LYS A 1 67 ? -49.030 -28.529 33.044 1.00 51.44 67 LYS A CA 1
ATOM 519 C C . LYS A 1 67 ? -49.016 -27.266 33.924 1.00 51.44 67 LYS A C 1
ATOM 521 O O . LYS A 1 67 ? -48.858 -26.163 33.402 1.00 51.44 67 LYS A O 1
ATOM 526 N N . ASP A 1 68 ? -49.247 -27.429 35.221 1.00 52.44 68 ASP A N 1
ATOM 527 C CA . ASP A 1 68 ? -49.357 -26.329 36.172 1.00 52.44 68 ASP A CA 1
ATOM 528 C C . ASP A 1 68 ? -47.954 -25.834 36.546 1.00 52.44 68 ASP A C 1
ATOM 530 O O . ASP A 1 68 ? -47.019 -26.628 36.640 1.00 52.44 68 ASP A O 1
ATOM 534 N N . ALA A 1 69 ? -47.786 -24.518 36.689 1.00 53.34 69 ALA A N 1
ATOM 535 C CA . ALA A 1 69 ? -46.490 -23.936 37.026 1.00 53.34 69 ALA A CA 1
ATOM 536 C C . ALA A 1 69 ? -46.219 -23.995 38.533 1.00 53.34 69 ALA A C 1
ATOM 538 O O . ALA A 1 69 ? -47.100 -23.715 39.340 1.00 53.34 69 ALA A O 1
ATOM 539 N N . TYR A 1 70 ? -44.984 -24.323 38.887 1.00 51.22 70 TYR A N 1
ATOM 540 C CA . TYR A 1 70 ? -44.463 -24.378 40.248 1.00 51.22 70 TYR A CA 1
ATOM 541 C C . TYR A 1 70 ? -44.187 -22.992 40.812 1.00 51.22 70 TYR A C 1
ATOM 543 O O . TYR A 1 70 ? -44.517 -22.703 41.957 1.00 51.22 70 TYR A O 1
ATOM 551 N N . ILE A 1 71 ? -43.600 -22.135 39.980 1.00 55.03 71 ILE A N 1
ATOM 552 C CA . ILE A 1 71 ? -43.261 -20.754 40.309 1.00 55.03 71 ILE A CA 1
ATOM 553 C C . ILE A 1 71 ? -43.629 -19.902 39.108 1.00 55.03 71 ILE A C 1
ATOM 555 O O . ILE A 1 71 ? -43.374 -20.296 37.965 1.00 55.03 71 ILE A O 1
ATOM 559 N N . LYS A 1 72 ? -44.222 -18.740 39.355 1.00 58.56 72 LYS A N 1
ATOM 560 C CA . LYS A 1 72 ? -44.354 -17.675 38.372 1.00 58.56 72 LYS A CA 1
ATOM 561 C C . LYS A 1 72 ? -43.557 -16.473 38.835 1.00 58.56 72 LYS A C 1
ATOM 563 O O . LYS A 1 72 ? -43.594 -16.149 40.012 1.00 58.56 72 LYS A O 1
ATOM 568 N N . SER A 1 73 ? -42.897 -15.796 37.915 1.00 63.00 73 SER A N 1
ATOM 569 C CA . SER A 1 73 ? -42.348 -14.467 38.155 1.00 63.00 73 SER A CA 1
ATOM 570 C C . SER A 1 73 ? -42.927 -13.495 37.138 1.00 63.00 73 SER A C 1
ATOM 572 O O . SER A 1 73 ? -43.130 -13.831 35.966 1.00 63.00 73 SER A O 1
ATOM 574 N N . SER A 1 74 ? -43.234 -12.301 37.617 1.00 66.00 74 SER A N 1
ATOM 575 C CA . SER A 1 74 ? -43.701 -11.169 36.839 1.00 66.00 74 SER A CA 1
ATOM 576 C C . SER A 1 74 ? -42.629 -10.099 36.911 1.00 66.00 74 SER A C 1
ATOM 578 O O . SER A 1 74 ? -42.224 -9.680 37.995 1.00 66.00 74 SER A O 1
ATOM 580 N N . TRP A 1 75 ? -42.188 -9.656 35.745 1.00 70.75 75 TRP A N 1
ATOM 581 C CA . TRP A 1 75 ? -41.265 -8.548 35.611 1.00 70.75 75 TRP A CA 1
ATOM 582 C C . TRP A 1 75 ? -41.964 -7.408 34.908 1.00 70.75 75 TRP A C 1
ATOM 584 O O . TRP A 1 75 ? -42.643 -7.628 33.900 1.00 70.75 75 TRP A O 1
ATOM 594 N N . LEU A 1 76 ? -41.760 -6.199 35.403 1.00 68.75 76 LEU A N 1
ATOM 595 C CA . LEU A 1 76 ? -42.189 -4.985 34.742 1.00 68.75 76 LEU A CA 1
ATOM 596 C C . LEU A 1 76 ? -40.973 -4.315 34.122 1.00 68.75 76 LEU A C 1
ATOM 598 O O . LEU A 1 76 ? -39.957 -4.104 34.778 1.00 68.75 76 LEU A O 1
ATOM 602 N N . MET A 1 77 ? -41.097 -3.985 32.845 1.00 69.12 77 MET A N 1
ATOM 603 C CA . MET A 1 77 ? -40.092 -3.260 32.097 1.00 69.12 77 MET A CA 1
ATOM 604 C C . MET A 1 77 ? -40.702 -1.991 31.513 1.00 69.12 77 MET A C 1
ATOM 606 O O . MET A 1 77 ? -41.771 -2.025 30.898 1.00 69.12 77 MET A O 1
ATOM 610 N N . ASP A 1 78 ? -40.039 -0.861 31.751 1.00 63.69 78 ASP A N 1
ATOM 611 C CA . ASP A 1 78 ? -40.430 0.473 31.265 1.00 63.69 78 ASP A CA 1
ATOM 612 C C . ASP A 1 78 ? -41.861 0.881 31.594 1.00 63.69 78 ASP A C 1
ATOM 614 O O . ASP A 1 78 ? -42.466 1.674 30.881 1.00 63.69 78 ASP A O 1
ATOM 618 N N . THR A 1 79 ? -42.424 0.335 32.675 1.00 60.53 79 THR A N 1
ATOM 619 C CA . THR A 1 79 ? -43.820 0.522 33.116 1.00 60.53 79 THR A CA 1
ATOM 620 C C . THR A 1 79 ? -44.905 -0.016 32.178 1.00 60.53 79 THR A C 1
ATOM 622 O O . THR A 1 79 ? -46.077 -0.037 32.552 1.00 60.53 79 THR A O 1
ATOM 625 N N . GLU A 1 80 ? -44.536 -0.492 30.990 1.00 67.12 80 GLU A N 1
ATOM 626 C CA . GLU A 1 80 ? -45.474 -0.837 29.915 1.00 67.12 80 GLU A CA 1
ATOM 627 C C . GLU A 1 80 ? -45.381 -2.297 29.470 1.00 67.12 80 GLU A C 1
ATOM 629 O O . GLU A 1 80 ? -46.343 -2.836 28.915 1.00 67.12 80 GLU A O 1
ATOM 634 N N . VAL A 1 81 ? -44.251 -2.954 29.733 1.00 70.44 81 VAL A N 1
ATOM 635 C CA . VAL A 1 81 ? -43.994 -4.323 29.298 1.00 70.44 81 VAL A CA 1
ATOM 636 C C . VAL A 1 81 ? -43.993 -5.254 30.497 1.00 70.44 81 VAL A C 1
ATOM 638 O O . VAL A 1 81 ? -43.196 -5.093 31.412 1.00 70.44 81 VAL A O 1
ATOM 641 N N . GLN A 1 82 ? -44.862 -6.262 30.482 1.00 75.44 82 GLN A N 1
ATOM 642 C CA . GLN A 1 82 ? -44.879 -7.304 31.505 1.00 75.44 82 GLN A CA 1
ATOM 643 C C . GLN A 1 82 ? -44.324 -8.612 30.951 1.00 75.44 82 GLN A C 1
ATOM 645 O O . GLN A 1 82 ? -44.798 -9.125 29.932 1.00 75.44 82 GLN A O 1
ATOM 650 N N . ILE A 1 83 ? -43.349 -9.177 31.650 1.00 70.62 83 ILE A N 1
ATOM 651 C CA . ILE A 1 83 ? -42.767 -10.482 31.355 1.00 70.62 83 ILE A CA 1
ATOM 652 C C . ILE A 1 83 ? -43.243 -11.449 32.432 1.00 70.62 83 ILE A C 1
ATOM 654 O O . ILE A 1 83 ? -42.926 -11.300 33.601 1.00 70.62 83 ILE A O 1
ATOM 658 N N . HIS A 1 84 ? -43.994 -12.458 32.022 1.00 73.38 84 HIS A N 1
ATOM 659 C CA . HIS A 1 84 ? -44.514 -13.523 32.868 1.00 73.38 84 HIS A CA 1
ATOM 660 C C . HIS A 1 84 ? -43.728 -14.795 32.591 1.00 73.38 84 HIS A C 1
ATOM 662 O O . HIS A 1 84 ? -43.880 -15.392 31.519 1.00 73.38 84 HIS A O 1
ATOM 668 N N . GLN A 1 85 ? -42.912 -15.232 33.537 1.00 69.19 85 GLN A N 1
ATOM 669 C CA . GLN A 1 85 ? -42.233 -16.519 33.474 1.00 69.19 85 GLN A CA 1
ATOM 670 C C . GLN A 1 85 ? -42.956 -17.514 34.370 1.00 69.19 85 GLN A C 1
ATOM 672 O O . GLN A 1 85 ? -43.478 -17.159 35.419 1.00 69.19 85 GLN A O 1
ATOM 677 N N . ALA A 1 86 ? -43.031 -18.763 33.931 1.00 65.56 86 ALA A N 1
ATOM 678 C CA . ALA A 1 86 ? -43.693 -19.833 34.656 1.00 65.56 86 ALA A CA 1
ATOM 679 C C . ALA A 1 86 ? -42.841 -21.102 34.578 1.00 65.56 86 ALA A C 1
ATOM 681 O O . ALA A 1 86 ? -42.694 -21.674 33.499 1.00 65.56 86 ALA A O 1
ATOM 682 N N . LEU A 1 87 ? -42.279 -21.545 35.698 1.00 59.81 87 LEU A N 1
ATOM 683 C CA . LEU A 1 87 ? -41.514 -22.786 35.788 1.00 59.81 87 LEU A CA 1
ATOM 684 C C . LEU A 1 87 ? -42.472 -23.978 35.877 1.00 59.81 87 LEU A C 1
ATOM 686 O O . LEU A 1 87 ? -43.320 -24.014 36.758 1.00 59.81 87 LEU A O 1
ATOM 690 N N . THR A 1 88 ? -42.348 -24.956 34.985 1.00 58.75 88 THR A N 1
ATOM 691 C CA . THR A 1 88 ? -43.192 -26.167 34.925 1.00 58.75 88 THR A CA 1
ATOM 692 C C . THR A 1 88 ? -42.325 -27.424 34.807 1.00 58.75 88 THR A C 1
ATOM 694 O O . THR A 1 88 ? -41.122 -27.321 34.567 1.00 58.75 88 THR A O 1
ATOM 697 N N . ASP A 1 89 ? -42.935 -28.616 34.848 1.00 54.28 89 ASP A N 1
ATOM 698 C CA . ASP A 1 89 ? -42.265 -29.895 34.522 1.00 54.28 89 ASP A CA 1
ATOM 699 C C . ASP A 1 89 ? -41.608 -29.906 33.134 1.00 54.28 89 ASP A C 1
ATOM 701 O O . ASP A 1 89 ? -40.680 -30.672 32.873 1.00 54.28 89 ASP A O 1
ATOM 705 N N . ALA A 1 90 ? -42.114 -29.077 32.219 1.00 51.31 90 ALA A N 1
ATOM 706 C CA . ALA A 1 90 ? -41.629 -28.962 30.849 1.00 51.31 90 ALA A CA 1
ATOM 707 C C . ALA A 1 90 ? -40.535 -27.887 30.679 1.00 51.31 90 ALA A C 1
ATOM 709 O O . ALA A 1 90 ? -40.099 -27.644 29.553 1.00 51.31 90 ALA A O 1
ATOM 710 N N . GLY A 1 91 ? -40.106 -27.240 31.768 1.00 55.06 91 GLY A N 1
ATOM 711 C CA . GLY A 1 91 ? -39.187 -26.099 31.767 1.00 55.06 91 GLY A CA 1
ATOM 712 C C . GLY A 1 91 ? -39.897 -24.762 32.004 1.00 55.06 91 GLY A C 1
ATOM 713 O O . GLY A 1 91 ? -41.060 -24.719 32.416 1.00 55.06 91 GLY A O 1
ATOM 714 N N . VAL A 1 92 ? -39.188 -23.656 31.765 1.00 61.41 92 VAL A N 1
ATOM 715 C CA . VAL A 1 92 ? -39.726 -22.295 31.925 1.00 61.41 92 VAL A CA 1
ATOM 716 C C . VAL A 1 92 ? -40.560 -21.915 30.703 1.00 61.41 92 VAL A C 1
ATOM 718 O O . VAL A 1 92 ? -40.169 -22.126 29.562 1.00 61.41 92 VAL A O 1
ATOM 721 N N . LYS A 1 93 ? -41.734 -21.333 30.925 1.00 67.62 93 LYS A N 1
ATOM 722 C CA . LYS A 1 93 ? -42.562 -20.725 29.887 1.00 67.62 93 LYS A CA 1
ATOM 723 C C . LYS A 1 93 ? -42.545 -19.214 30.060 1.00 67.62 93 LYS A C 1
ATOM 725 O O . LYS A 1 93 ? -43.092 -18.713 31.038 1.00 67.62 93 LYS A O 1
ATOM 730 N N . THR A 1 94 ? -41.991 -18.502 29.083 1.00 70.94 94 THR A N 1
ATOM 731 C CA . THR A 1 94 ? -41.929 -17.035 29.092 1.00 70.94 94 THR A CA 1
ATOM 732 C C . THR A 1 94 ? -43.019 -16.434 28.217 1.00 70.94 94 THR A C 1
ATOM 734 O O . THR A 1 94 ? -43.187 -16.796 27.050 1.00 70.94 94 THR A O 1
ATOM 737 N N . THR A 1 95 ? -43.767 -15.493 28.777 1.00 77.19 95 THR A N 1
ATOM 738 C CA . THR A 1 95 ? -44.837 -14.778 28.089 1.00 77.19 95 THR A CA 1
ATOM 739 C C . THR A 1 95 ? -44.631 -13.286 28.244 1.00 77.19 95 THR A C 1
ATOM 741 O O . THR A 1 95 ? -44.530 -12.807 29.361 1.00 77.19 95 THR A O 1
ATOM 744 N N . VAL A 1 96 ? -44.605 -12.550 27.143 1.00 76.69 96 VAL A N 1
ATOM 745 C CA . VAL A 1 96 ? -44.424 -11.099 27.147 1.00 76.69 96 VAL A CA 1
ATOM 746 C C . VAL A 1 96 ? -45.720 -10.432 26.700 1.00 76.69 96 VAL A C 1
ATOM 748 O O . VAL A 1 96 ? -46.354 -10.873 25.736 1.00 76.69 96 VAL A O 1
ATOM 751 N N . SER A 1 97 ? -46.123 -9.380 27.400 1.00 80.00 97 SER A N 1
ATOM 752 C CA . SER A 1 97 ? -47.201 -8.471 27.004 1.00 80.00 97 SER A CA 1
ATOM 753 C C . SER A 1 97 ? -46.675 -7.042 26.968 1.00 80.00 97 SER A C 1
ATOM 755 O O . SER A 1 97 ? -46.022 -6.620 27.915 1.00 80.00 97 SER A O 1
ATOM 757 N N . ASP A 1 98 ? -46.961 -6.328 25.884 1.00 73.69 98 ASP A N 1
ATOM 758 C CA . ASP A 1 98 ? -46.520 -4.952 25.614 1.00 73.69 98 ASP A CA 1
ATOM 759 C C . ASP A 1 98 ? -47.761 -4.070 25.378 1.00 73.69 98 ASP A C 1
ATOM 761 O O . ASP A 1 98 ? -48.819 -4.581 24.987 1.00 73.69 98 ASP A O 1
ATOM 765 N N . ARG A 1 99 ? -47.677 -2.756 25.589 1.00 53.41 99 ARG A N 1
ATOM 766 C CA . ARG A 1 99 ? -48.805 -1.838 25.370 1.00 53.41 99 ARG A CA 1
ATOM 767 C C . ARG A 1 99 ? -49.206 -1.846 23.889 1.00 53.41 99 ARG A C 1
ATOM 769 O O . ARG A 1 99 ? -48.435 -1.487 23.009 1.00 53.41 99 ARG A O 1
ATOM 776 N N . GLY A 1 100 ? -50.432 -2.291 23.604 1.00 57.31 100 GLY A N 1
ATOM 777 C CA . GLY A 1 100 ? -50.955 -2.435 22.235 1.00 57.31 100 GLY A CA 1
ATOM 778 C C . GLY A 1 100 ? -50.602 -3.759 21.541 1.00 57.31 100 GLY A C 1
ATOM 779 O O . GLY A 1 100 ? -51.135 -4.045 20.469 1.00 57.31 100 GLY A O 1
ATOM 780 N N . GLY A 1 101 ? -49.766 -4.603 22.156 1.00 58.94 101 GLY A N 1
ATOM 781 C CA . GLY A 1 101 ? -49.450 -5.953 21.696 1.00 58.94 101 GLY A CA 1
ATOM 782 C C . GLY A 1 101 ? -50.139 -7.013 22.556 1.00 58.94 101 GLY A C 1
ATOM 783 O O . GLY A 1 101 ? -49.991 -7.037 23.774 1.00 58.94 101 GLY A O 1
ATOM 784 N N . GLY A 1 102 ? -50.879 -7.935 21.935 1.00 67.62 102 GLY A N 1
ATOM 785 C CA . GLY A 1 102 ? -51.433 -9.087 22.654 1.00 67.62 102 GLY A CA 1
ATOM 786 C C . GLY A 1 102 ? -50.346 -9.915 23.358 1.00 67.62 102 GLY A C 1
ATOM 787 O O . GLY A 1 102 ? -49.183 -9.915 22.954 1.00 67.62 102 GLY A O 1
ATOM 788 N N . LYS A 1 103 ? -50.733 -10.655 24.401 1.00 78.88 103 LYS A N 1
ATOM 789 C CA . LYS A 1 103 ? -49.844 -11.544 25.163 1.00 78.88 103 LYS A CA 1
ATOM 790 C C . LYS A 1 103 ? -49.245 -12.627 24.250 1.00 78.88 103 LYS A C 1
ATOM 792 O O . LYS A 1 103 ? -49.986 -13.433 23.689 1.00 78.88 103 LYS A O 1
ATOM 797 N N . LYS A 1 104 ? -47.915 -12.672 24.117 1.00 80.69 104 LYS A N 1
ATOM 798 C CA . LYS A 1 104 ? -47.184 -13.631 23.265 1.00 80.69 104 LYS A CA 1
ATOM 799 C C . LYS A 1 104 ? -46.274 -14.526 24.095 1.00 80.69 104 LYS A C 1
ATOM 801 O O . LYS A 1 104 ? -45.506 -14.044 24.920 1.00 80.69 104 LYS A O 1
ATOM 806 N N . THR A 1 105 ? -46.333 -15.835 23.868 1.00 79.25 105 THR A N 1
ATOM 807 C CA . THR A 1 105 ? -45.336 -16.772 24.408 1.00 79.25 105 THR A CA 1
ATOM 808 C C . THR A 1 105 ? -44.109 -16.747 23.506 1.00 79.25 105 THR A C 1
ATOM 810 O O . THR A 1 105 ? -44.247 -16.982 22.309 1.00 79.25 105 THR A O 1
ATOM 813 N N . LEU A 1 106 ? -42.935 -16.460 24.072 1.00 71.69 106 LEU A N 1
ATOM 814 C CA . LEU A 1 106 ? -41.685 -16.366 23.318 1.00 71.69 106 LEU A CA 1
ATOM 815 C C . LEU A 1 106 ? -40.823 -17.616 23.558 1.00 71.69 106 LEU A C 1
ATOM 817 O O . LEU A 1 106 ? -40.482 -17.901 24.709 1.00 71.69 106 LEU A O 1
ATOM 821 N N . PRO A 1 107 ? -40.440 -18.357 22.503 1.00 72.00 107 PRO A N 1
ATOM 822 C CA . PRO A 1 107 ? -39.375 -19.355 22.573 1.00 72.00 107 PRO A CA 1
ATOM 823 C C . PRO A 1 107 ? -38.040 -18.730 23.000 1.00 72.00 107 PRO A C 1
ATOM 825 O O . PRO A 1 107 ? -37.818 -17.536 22.801 1.00 72.00 107 PRO A O 1
ATOM 828 N N . ARG A 1 108 ? -37.103 -19.545 23.505 1.00 68.69 108 ARG A N 1
ATOM 829 C CA . ARG A 1 108 ? -35.795 -19.091 24.023 1.00 68.69 108 ARG A CA 1
ATOM 830 C C . ARG A 1 108 ? -35.080 -18.078 23.122 1.00 68.69 108 ARG A C 1
ATOM 832 O O . ARG A 1 108 ? -34.656 -17.033 23.604 1.00 68.69 108 ARG A O 1
ATOM 839 N N . GLN A 1 109 ? -34.935 -18.380 21.830 1.00 72.56 109 GLN A N 1
ATOM 840 C CA . GLN A 1 109 ? -34.202 -17.511 20.904 1.00 72.56 109 GLN A CA 1
ATOM 841 C C . GLN A 1 109 ? -34.922 -16.176 20.681 1.00 72.56 109 GLN A C 1
ATOM 843 O O . GLN A 1 109 ? -34.285 -15.128 20.633 1.00 72.56 109 GLN A O 1
ATOM 848 N N . GLU A 1 110 ? -36.251 -16.201 20.582 1.00 75.50 110 GLU A N 1
ATOM 849 C CA . GLU A 1 110 ? -37.057 -14.988 20.437 1.00 75.50 110 GLU A CA 1
ATOM 850 C C . GLU A 1 110 ? -37.035 -14.146 21.709 1.00 75.50 110 GLU A C 1
ATOM 852 O O . GLU A 1 110 ? -36.942 -12.925 21.622 1.00 75.50 110 GLU A O 1
ATOM 857 N N . TYR A 1 111 ? -37.045 -14.786 22.880 1.00 74.88 111 TYR A N 1
ATOM 858 C CA . TYR A 1 111 ? -36.893 -14.098 24.155 1.00 74.88 111 TYR A CA 1
ATOM 859 C C . TYR A 1 111 ? -35.493 -13.487 24.307 1.00 74.88 111 TYR A C 1
ATOM 861 O O . TYR A 1 111 ? -35.377 -12.330 24.693 1.00 74.88 111 TYR A O 1
ATOM 869 N N . SER A 1 112 ? -34.436 -14.201 23.908 1.00 73.69 112 SER A N 1
ATOM 870 C CA . SER A 1 112 ? -33.071 -13.655 23.872 1.00 73.69 112 SER A CA 1
ATOM 871 C C . SER A 1 112 ? -32.974 -12.438 22.947 1.00 73.69 112 SER A C 1
ATOM 873 O O . SER A 1 112 ? -32.466 -11.396 23.347 1.00 73.69 112 SER A O 1
ATOM 875 N N . ASN A 1 113 ? -33.541 -12.522 21.738 1.00 73.06 113 ASN A N 1
ATOM 876 C CA . ASN A 1 113 ? -33.594 -11.396 20.802 1.00 73.06 113 ASN A CA 1
ATOM 877 C C . ASN A 1 113 ? -34.411 -10.221 21.361 1.00 73.06 113 ASN A C 1
ATOM 879 O O . ASN A 1 113 ? -34.061 -9.063 21.143 1.00 73.06 113 ASN A O 1
ATOM 883 N N . PHE A 1 114 ? -35.506 -10.512 22.063 1.00 78.25 114 PHE A N 1
ATOM 884 C CA . PHE A 1 114 ? -36.324 -9.513 22.740 1.00 78.25 114 PHE A CA 1
ATOM 885 C C . PHE A 1 114 ? -35.525 -8.785 23.833 1.00 78.25 114 PHE A C 1
ATOM 887 O O . PHE A 1 114 ? -35.467 -7.555 23.808 1.00 78.25 114 PHE A O 1
ATOM 894 N N . LEU A 1 115 ? -34.831 -9.519 24.712 1.00 73.06 115 LEU A N 1
ATOM 895 C CA . LEU A 1 115 ? -33.941 -8.950 25.729 1.00 73.06 115 LEU A CA 1
ATOM 896 C C . LEU A 1 115 ? -32.799 -8.145 25.099 1.00 73.06 115 LEU A C 1
ATOM 898 O O . LEU A 1 115 ? -32.515 -7.042 25.548 1.00 73.06 115 LEU A O 1
ATOM 902 N N . SER A 1 116 ? -32.201 -8.614 24.002 1.00 73.81 116 SER A N 1
ATOM 903 C CA . SER A 1 116 ? -31.111 -7.884 23.335 1.00 73.81 116 SER A CA 1
ATOM 904 C C . SER A 1 116 ? -31.574 -6.564 22.725 1.00 73.81 116 SER A C 1
ATOM 906 O O . SER A 1 116 ? -30.808 -5.606 22.675 1.00 73.81 116 SER A O 1
ATOM 908 N N . ARG A 1 117 ? -32.833 -6.484 22.281 1.00 74.88 117 ARG A N 1
ATOM 909 C CA . ARG A 1 117 ? -33.422 -5.238 21.770 1.00 74.88 117 ARG A CA 1
ATOM 910 C C . ARG A 1 117 ? -33.804 -4.269 22.882 1.00 74.88 117 ARG A C 1
ATOM 912 O O . ARG A 1 117 ? -33.715 -3.067 22.664 1.00 74.88 117 ARG A O 1
ATOM 919 N N . LYS A 1 118 ? -34.276 -4.781 24.022 1.00 73.25 118 LYS A N 1
ATOM 920 C CA . LYS A 1 118 ? -34.834 -3.964 25.109 1.00 73.25 118 LYS A CA 1
ATOM 921 C C . LYS A 1 118 ? -33.827 -3.632 26.206 1.00 73.25 118 LYS A C 1
ATOM 923 O O . LYS A 1 118 ? -33.843 -2.526 26.704 1.00 73.25 118 LYS A O 1
ATOM 928 N N . LEU A 1 119 ? -32.937 -4.543 26.569 1.00 68.25 119 LEU A N 1
ATOM 929 C CA . LEU A 1 119 ? -31.969 -4.376 27.662 1.00 68.25 119 LEU A CA 1
ATOM 930 C C . LEU A 1 119 ? -30.515 -4.455 27.187 1.00 68.25 119 LEU A C 1
ATOM 932 O O . LEU A 1 119 ? -29.605 -4.419 28.002 1.00 68.25 119 LEU A O 1
ATOM 936 N N . HIS A 1 120 ? -30.287 -4.616 25.879 1.00 72.44 120 HIS A N 1
ATOM 937 C CA . HIS A 1 120 ? -28.953 -4.783 25.290 1.00 72.44 120 HIS A CA 1
ATOM 938 C C . HIS A 1 120 ? -28.176 -6.007 25.802 1.00 72.44 120 HIS A C 1
ATOM 940 O O . HIS A 1 120 ? -26.979 -6.131 25.555 1.00 72.44 120 HIS A O 1
ATOM 946 N N . LEU A 1 121 ? -28.860 -6.961 26.434 1.00 69.56 121 LEU A N 1
ATOM 947 C CA . LEU A 1 121 ? -28.296 -8.221 26.910 1.00 69.56 121 LEU A CA 1
ATOM 948 C C . LEU A 1 121 ? -28.901 -9.397 26.140 1.00 69.56 121 LEU A C 1
ATOM 950 O O . LEU A 1 121 ? -30.100 -9.437 25.861 1.00 69.56 121 LEU A O 1
ATOM 954 N N . THR A 1 122 ? -28.087 -10.387 25.794 1.00 75.75 122 THR A N 1
ATOM 955 C CA . THR A 1 122 ? -28.604 -11.710 25.419 1.00 75.75 122 THR A CA 1
ATOM 956 C C . THR A 1 122 ? -29.201 -12.396 26.644 1.00 75.75 122 THR A C 1
ATOM 958 O O . THR A 1 122 ? -28.910 -12.018 27.777 1.00 75.75 122 THR A O 1
ATOM 961 N N . LEU A 1 123 ? -30.017 -13.435 26.438 1.00 71.00 123 LEU A N 1
ATOM 962 C CA . LEU A 1 123 ? -30.552 -14.210 27.559 1.00 71.00 123 LEU A CA 1
ATOM 963 C C . LEU A 1 123 ? -29.432 -14.741 28.466 1.00 71.00 123 LEU A C 1
ATOM 965 O O . LEU A 1 123 ? -29.540 -14.606 29.672 1.00 71.00 123 LEU A O 1
ATOM 969 N N . ASN A 1 124 ? -28.344 -15.279 27.912 1.00 71.69 124 ASN A N 1
ATOM 970 C CA . ASN A 1 124 ? -27.246 -15.805 28.728 1.00 71.69 124 ASN A CA 1
ATOM 971 C C . ASN A 1 124 ? -26.554 -14.692 29.539 1.00 71.69 124 ASN A C 1
ATOM 973 O O . ASN A 1 124 ? -26.341 -14.847 30.732 1.00 71.69 124 ASN A O 1
ATOM 977 N N . GLU A 1 125 ? -26.269 -13.545 28.917 1.00 72.31 125 GLU A N 1
ATOM 978 C CA . GLU A 1 125 ? -25.658 -12.391 29.598 1.00 72.31 125 GLU A CA 1
ATOM 979 C C . GLU A 1 125 ? -26.561 -11.813 30.697 1.00 72.31 125 GLU A C 1
ATOM 981 O O . GLU A 1 125 ? -26.082 -11.414 31.755 1.00 72.31 125 GLU A O 1
ATOM 986 N N . PHE A 1 126 ? -27.874 -11.785 30.454 1.00 74.38 126 PHE A N 1
ATOM 987 C CA . PHE A 1 126 ? -28.875 -11.405 31.448 1.00 74.38 126 PHE A CA 1
ATOM 988 C C . PHE A 1 126 ? -28.832 -12.344 32.657 1.00 74.38 126 PHE A C 1
ATOM 990 O O . PHE A 1 126 ? -28.777 -11.891 33.797 1.00 74.38 126 PHE A O 1
ATOM 997 N N . GLN A 1 127 ? -28.804 -13.651 32.402 1.00 71.75 127 GLN A N 1
ATOM 998 C CA . GLN A 1 127 ? -28.727 -14.673 33.442 1.00 71.75 127 GLN A CA 1
ATOM 999 C C . GLN A 1 127 ? -27.433 -14.549 34.256 1.00 71.75 127 GLN A C 1
ATOM 1001 O O . GLN A 1 127 ? -27.490 -14.527 35.481 1.00 71.75 127 GLN A O 1
ATOM 1006 N N . GLU A 1 128 ? -26.286 -14.377 33.596 1.00 73.19 128 GLU A N 1
ATOM 1007 C CA . GLU A 1 128 ? -24.986 -14.188 34.252 1.00 73.19 128 GLU A CA 1
ATOM 1008 C C . GLU A 1 128 ? -24.923 -12.926 35.122 1.00 73.19 128 GLU A C 1
ATOM 1010 O O . GLU A 1 128 ? -24.324 -12.948 36.198 1.00 73.19 128 GLU A O 1
ATOM 1015 N N . LEU A 1 129 ? -25.511 -11.816 34.668 1.00 73.88 129 LEU A N 1
ATOM 1016 C CA . LEU A 1 129 ? -25.533 -10.564 35.425 1.00 73.88 129 LEU A CA 1
ATOM 1017 C C . LEU A 1 129 ? -26.387 -10.702 36.689 1.00 73.88 129 LEU A C 1
ATOM 1019 O O . LEU A 1 129 ? -25.944 -10.377 37.789 1.00 73.88 129 LEU A O 1
ATOM 1023 N N . PHE A 1 130 ? -27.612 -11.197 36.530 1.00 73.00 130 PHE A N 1
ATOM 1024 C CA . PHE A 1 130 ? -28.595 -11.222 37.604 1.00 73.00 130 PHE A CA 1
ATOM 1025 C C . PHE A 1 130 ? -28.399 -12.391 38.574 1.00 73.00 130 PHE A C 1
ATOM 1027 O O . PHE A 1 130 ? -28.691 -12.238 39.757 1.00 73.00 130 PHE A O 1
ATOM 1034 N N . GLN A 1 131 ? -27.807 -13.511 38.150 1.00 71.31 131 GLN A N 1
ATOM 1035 C CA . GLN A 1 131 ? -27.335 -14.551 39.071 1.00 71.31 131 GLN A CA 1
ATOM 1036 C C . GLN A 1 131 ? -26.256 -14.005 40.022 1.00 71.31 131 GLN A C 1
ATOM 1038 O O . GLN A 1 131 ? -26.331 -14.201 41.237 1.00 71.31 131 GLN A O 1
ATOM 1043 N N . SER A 1 132 ? -25.303 -13.237 39.482 1.00 75.75 132 SER A N 1
ATOM 1044 C CA . SER A 1 132 ? -24.267 -12.549 40.261 1.00 75.75 132 SER A CA 1
ATOM 1045 C C . SER A 1 132 ? -24.810 -11.451 41.188 1.00 75.75 132 SER A C 1
ATOM 1047 O O . SER A 1 132 ? -24.066 -10.992 42.049 1.00 75.75 132 SER A O 1
ATOM 1049 N N . LEU A 1 133 ? -26.074 -11.030 41.051 1.00 76.94 133 LEU A N 1
ATOM 1050 C CA . LEU A 1 133 ? -26.683 -9.982 41.879 1.00 76.94 133 LEU A CA 1
ATOM 1051 C C . LEU A 1 133 ? -27.717 -10.515 42.872 1.00 76.94 133 LEU A C 1
ATOM 1053 O O . LEU A 1 133 ? -27.585 -10.248 44.064 1.00 76.94 133 LEU A O 1
ATOM 1057 N N . TYR A 1 134 ? -28.699 -11.295 42.419 1.00 76.19 134 TYR A N 1
ATOM 1058 C CA . TYR A 1 134 ? -29.853 -11.686 43.233 1.00 76.19 134 TYR A CA 1
ATOM 1059 C C . TYR A 1 134 ? -29.563 -12.746 44.288 1.00 76.19 134 TYR A C 1
ATOM 1061 O O . TYR A 1 134 ? -30.306 -12.800 45.258 1.00 76.19 134 TYR A O 1
ATOM 1069 N N . TYR A 1 135 ? -28.554 -13.607 44.118 1.00 75.19 135 TYR A N 1
ATOM 1070 C CA . TYR A 1 135 ? -28.421 -14.790 44.973 1.00 75.19 135 TYR A CA 1
ATOM 1071 C C . TYR A 1 135 ? -27.027 -14.987 45.565 1.00 75.19 135 TYR A C 1
ATOM 1073 O O . TYR A 1 135 ? -26.041 -15.046 44.822 1.00 75.19 135 TYR A O 1
ATOM 1081 N N . LYS A 1 136 ? -26.955 -15.124 46.897 1.00 79.69 136 LYS A N 1
ATOM 1082 C CA . LYS A 1 136 ? -25.742 -15.478 47.642 1.00 79.69 136 LYS A CA 1
ATOM 1083 C C . LYS A 1 136 ? -25.945 -16.775 48.436 1.00 79.69 136 LYS A C 1
ATOM 1085 O O . LYS A 1 136 ? -26.820 -16.839 49.296 1.00 79.69 136 LYS A O 1
ATOM 1090 N N . ARG A 1 137 ? -25.115 -17.785 48.141 1.00 71.62 137 ARG A N 1
ATOM 1091 C CA . ARG A 1 137 ? -25.108 -19.107 48.795 1.00 71.62 137 ARG A CA 1
ATOM 1092 C C . ARG A 1 137 ? -24.087 -19.186 49.916 1.00 71.62 137 ARG A C 1
ATOM 1094 O O . ARG A 1 137 ? -23.003 -18.625 49.777 1.00 71.62 137 ARG A O 1
ATOM 1101 N N . GLU A 1 138 ? -24.398 -19.970 50.944 1.00 67.38 138 GLU A N 1
ATOM 1102 C CA . GLU A 1 138 ? -23.525 -20.240 52.095 1.00 67.38 138 GLU A CA 1
ATOM 1103 C C . GLU A 1 138 ? -22.111 -20.721 51.727 1.00 67.38 138 GLU A C 1
ATOM 1105 O O . GLU A 1 138 ? -21.165 -20.404 52.442 1.00 67.38 138 GLU A O 1
ATOM 1110 N N . ASP A 1 139 ? -21.957 -21.472 50.628 1.00 67.19 139 ASP A N 1
ATOM 1111 C CA . ASP A 1 139 ? -20.690 -22.070 50.184 1.00 67.19 139 ASP A CA 1
ATOM 1112 C C . ASP A 1 139 ? -20.024 -21.313 49.024 1.00 67.19 139 ASP A C 1
ATOM 1114 O O . ASP A 1 139 ? -18.995 -21.742 48.493 1.00 67.19 139 ASP A O 1
ATOM 1118 N N . ASP A 1 140 ? -20.585 -20.165 48.642 1.00 69.62 140 ASP A N 1
ATOM 1119 C CA . ASP A 1 140 ? -20.020 -19.295 47.625 1.00 69.62 140 ASP A CA 1
ATOM 1120 C C . ASP A 1 140 ? -19.006 -18.324 48.249 1.00 69.62 140 ASP A C 1
ATOM 1122 O O . ASP A 1 140 ? -19.348 -17.240 48.719 1.00 69.62 140 ASP A O 1
ATOM 1126 N N . PHE A 1 141 ? -17.728 -18.696 48.222 1.00 69.38 141 PHE A N 1
ATOM 1127 C CA . PHE A 1 141 ? -16.616 -17.834 48.654 1.00 69.38 141 PHE A CA 1
ATOM 1128 C C . PHE A 1 141 ? -15.955 -17.080 47.497 1.00 69.38 141 PHE A C 1
ATOM 1130 O O . PHE A 1 141 ? -14.834 -16.586 47.633 1.00 69.38 141 PHE A O 1
ATOM 1137 N N . THR A 1 142 ? -16.626 -17.020 46.348 1.00 69.94 142 THR A N 1
ATOM 1138 C CA . THR A 1 142 ? -16.136 -16.318 45.165 1.00 69.94 142 THR A CA 1
ATOM 1139 C C . THR A 1 142 ? -16.842 -14.984 45.007 1.00 69.94 142 THR A C 1
ATOM 1141 O O . THR A 1 142 ? -18.046 -14.890 45.240 1.00 69.94 142 THR A O 1
ATOM 1144 N N . LEU A 1 143 ? -16.097 -13.960 44.587 1.00 71.62 143 LEU A N 1
ATOM 1145 C CA . LEU A 1 143 ? -16.627 -12.611 44.422 1.00 71.62 143 LEU A CA 1
ATOM 1146 C C . LEU A 1 143 ? -17.718 -12.602 43.341 1.00 71.62 143 LEU A C 1
ATOM 1148 O O . LEU A 1 143 ? -17.434 -12.796 42.157 1.00 71.62 143 LEU A O 1
ATOM 1152 N N . LEU A 1 144 ? -18.971 -12.392 43.755 1.00 69.56 144 LEU A N 1
ATOM 1153 C CA . LEU A 1 144 ? -20.175 -12.442 42.912 1.00 69.56 144 LEU A CA 1
ATOM 1154 C C . LEU A 1 144 ? -20.459 -13.817 42.259 1.00 69.56 144 LEU A C 1
ATOM 1156 O O . LEU A 1 144 ? -21.120 -13.873 41.214 1.00 69.56 144 LEU A O 1
ATOM 1160 N N . GLY A 1 145 ? -20.010 -14.925 42.866 1.00 60.69 145 GLY A N 1
ATOM 1161 C CA . GLY A 1 145 ? -20.366 -16.290 42.440 1.00 60.69 145 GLY A CA 1
ATOM 1162 C C . GLY A 1 145 ? -19.609 -16.841 41.226 1.00 60.69 145 GLY A C 1
ATOM 1163 O O . GLY A 1 145 ? -20.094 -17.765 40.568 1.00 60.69 145 GLY A O 1
ATOM 1164 N N . ARG A 1 146 ? -18.453 -16.259 40.883 1.00 65.19 146 ARG A N 1
ATOM 1165 C CA . ARG A 1 146 ? -17.674 -16.567 39.671 1.00 65.19 146 ARG A CA 1
ATOM 1166 C C . ARG A 1 146 ? -16.455 -17.440 40.012 1.00 65.19 146 ARG A C 1
ATOM 1168 O O . ARG A 1 146 ? -15.578 -17.018 40.754 1.00 65.19 146 ARG A O 1
ATOM 1175 N N . THR A 1 147 ? -16.453 -18.685 39.521 1.00 53.25 147 THR A N 1
ATOM 1176 C CA . THR A 1 147 ? -15.737 -19.832 40.123 1.00 53.25 147 THR A CA 1
ATOM 1177 C C . THR A 1 147 ? -14.448 -20.296 39.434 1.00 53.25 147 THR A C 1
ATOM 1179 O O . THR A 1 147 ? -13.958 -21.365 39.788 1.00 53.25 147 THR A O 1
ATOM 1182 N N . GLU A 1 148 ? -13.839 -19.540 38.512 1.00 49.91 148 GLU A N 1
ATOM 1183 C CA . GLU A 1 148 ? -12.582 -19.994 37.879 1.00 49.91 148 GLU A CA 1
ATOM 1184 C C . GLU A 1 148 ? -11.442 -18.972 37.961 1.00 49.91 148 GLU A C 1
ATOM 1186 O O . GLU A 1 148 ? -11.627 -17.772 37.752 1.00 49.91 148 GLU A O 1
ATOM 1191 N N . GLU A 1 149 ? -10.247 -19.496 38.254 1.00 44.50 149 GLU A N 1
ATOM 1192 C CA . GLU A 1 149 ? -8.964 -18.798 38.270 1.00 44.50 149 GLU A CA 1
ATOM 1193 C C . GLU A 1 149 ? -8.683 -18.197 36.889 1.00 44.50 149 GLU A C 1
ATOM 1195 O O . GLU A 1 149 ? -8.225 -18.876 35.974 1.00 44.50 149 GLU A O 1
ATOM 1200 N N . THR A 1 150 ? -9.021 -16.926 36.700 1.00 41.41 150 THR A N 1
ATOM 1201 C CA . THR A 1 150 ? -8.237 -15.940 35.946 1.00 41.41 150 THR A CA 1
ATOM 1202 C C . THR A 1 150 ? -8.946 -14.580 35.983 1.00 41.41 150 THR A C 1
ATOM 1204 O O . THR A 1 150 ? -10.173 -14.469 36.010 1.00 41.41 150 THR A O 1
ATOM 1207 N N . ASP A 1 151 ? -8.119 -13.540 35.916 1.00 47.12 151 ASP A N 1
ATOM 1208 C CA . ASP A 1 151 ? -8.366 -12.105 35.685 1.00 47.12 151 ASP A CA 1
ATOM 1209 C C . ASP A 1 151 ? -9.641 -11.677 34.877 1.00 47.12 151 ASP A C 1
ATOM 1211 O O . ASP A 1 151 ? -10.195 -10.606 35.140 1.00 47.12 151 ASP A O 1
ATOM 1215 N N . PRO A 1 152 ? -10.199 -12.440 33.901 1.00 55.44 152 PRO A N 1
ATOM 1216 C CA . PRO A 1 152 ? -11.322 -11.961 33.085 1.00 55.44 152 PRO A CA 1
ATOM 1217 C C . PRO A 1 152 ? -12.697 -11.837 33.763 1.00 55.44 152 PRO A C 1
ATOM 1219 O O . PRO A 1 152 ? -13.543 -11.112 33.234 1.00 55.44 152 PRO A O 1
ATOM 1222 N N . GLN A 1 153 ? -12.993 -12.542 34.863 1.00 62.31 153 GLN A N 1
ATOM 1223 C CA . GLN A 1 153 ? -14.396 -12.787 35.258 1.00 62.31 153 GLN A CA 1
ATOM 1224 C C . GLN A 1 153 ? -15.091 -11.626 35.996 1.00 62.31 153 GLN A C 1
ATOM 1226 O O . GLN A 1 153 ? -16.268 -11.362 35.721 1.00 62.31 153 GLN A O 1
ATOM 1231 N N . LEU A 1 154 ? -14.399 -10.892 36.877 1.00 61.94 154 LEU A N 1
ATOM 1232 C CA . LEU A 1 154 ? -14.959 -9.702 37.540 1.00 61.94 154 LEU A CA 1
ATOM 1233 C C . LEU A 1 154 ? -15.036 -8.513 36.572 1.00 61.94 154 LEU A C 1
ATOM 1235 O O . LEU A 1 154 ? -16.039 -7.800 36.518 1.00 61.94 154 LEU A O 1
ATOM 1239 N N . LEU A 1 155 ? -14.012 -8.343 35.730 1.00 62.09 155 LEU A N 1
ATOM 1240 C CA . LEU A 1 155 ? -14.054 -7.376 34.636 1.00 62.09 155 LEU A CA 1
ATOM 1241 C C . LEU A 1 155 ? -15.197 -7.701 33.663 1.00 62.09 155 LEU A C 1
ATOM 1243 O O . LEU A 1 155 ? -15.845 -6.786 33.161 1.00 62.09 155 LEU A O 1
ATOM 1247 N N . ALA A 1 156 ? -15.483 -8.984 33.418 1.00 67.06 156 ALA A N 1
ATOM 1248 C CA . ALA A 1 156 ? -16.649 -9.403 32.647 1.00 67.06 156 ALA A CA 1
ATOM 1249 C C . ALA A 1 156 ? -17.968 -9.028 33.340 1.00 67.06 156 ALA A C 1
ATOM 1251 O O . ALA A 1 156 ? -18.865 -8.546 32.657 1.00 67.06 156 ALA A O 1
ATOM 1252 N N . PHE A 1 157 ? -18.085 -9.158 34.667 1.00 72.56 157 PHE A N 1
ATOM 1253 C CA . PHE A 1 157 ? -19.267 -8.687 35.400 1.00 72.56 157 PHE A CA 1
ATOM 1254 C C . PHE A 1 157 ? -19.479 -7.182 35.211 1.00 72.56 157 PHE A C 1
ATOM 1256 O O . PHE A 1 157 ? -20.551 -6.766 34.782 1.00 72.56 157 PHE A O 1
ATOM 1263 N N . PHE A 1 158 ? -18.450 -6.361 35.443 1.00 67.38 158 PHE A N 1
ATOM 1264 C CA . PHE A 1 158 ? -18.566 -4.913 35.250 1.00 67.38 158 PHE A CA 1
ATOM 1265 C C . PHE A 1 158 ? -18.800 -4.533 33.786 1.00 67.38 158 PHE A C 1
ATOM 1267 O O . PHE A 1 158 ? -19.518 -3.579 33.518 1.00 67.38 158 PHE A O 1
ATOM 1274 N N . LYS A 1 159 ? -18.269 -5.291 32.820 1.00 68.69 159 LYS A N 1
ATOM 1275 C CA . LYS A 1 159 ? -18.607 -5.123 31.398 1.00 68.69 159 LYS A CA 1
ATOM 1276 C C . LYS A 1 159 ? -20.076 -5.436 31.115 1.00 68.69 159 LYS A C 1
ATOM 1278 O O . LYS A 1 159 ? -20.684 -4.715 30.333 1.00 68.69 159 LYS A O 1
ATOM 1283 N N . LEU A 1 160 ? -20.644 -6.476 31.728 1.00 71.50 160 LEU A N 1
ATOM 1284 C CA . LEU A 1 160 ? -22.063 -6.830 31.599 1.00 71.50 160 LEU A CA 1
ATOM 1285 C C . LEU A 1 160 ? -22.966 -5.792 32.265 1.00 71.50 160 LEU A C 1
ATOM 1287 O O . LEU A 1 160 ? -23.944 -5.363 31.659 1.00 71.50 160 LEU A O 1
ATOM 1291 N N . LEU A 1 161 ? -22.607 -5.346 33.469 1.00 71.50 161 LEU A N 1
ATOM 1292 C CA . LEU A 1 161 ? -23.302 -4.275 34.173 1.00 71.50 161 LEU A CA 1
ATOM 1293 C C . LEU A 1 161 ? -23.248 -2.983 33.358 1.00 71.50 161 LEU A C 1
ATOM 1295 O O . LEU A 1 161 ? -24.288 -2.393 33.099 1.00 71.50 161 LEU A O 1
ATOM 1299 N N . ASN A 1 162 ? -22.073 -2.616 32.840 1.00 66.62 162 ASN A N 1
ATOM 1300 C CA . ASN A 1 162 ? -21.935 -1.491 31.925 1.00 66.62 162 ASN A CA 1
ATOM 1301 C C . ASN A 1 162 ? -22.769 -1.703 30.666 1.00 66.62 162 ASN A C 1
ATOM 1303 O O . ASN A 1 162 ? -23.403 -0.771 30.210 1.00 66.62 162 ASN A O 1
ATOM 1307 N N . LYS A 1 163 ? -22.829 -2.901 30.084 1.00 68.19 163 LYS A N 1
ATOM 1308 C CA . LYS A 1 163 ? -23.679 -3.173 28.914 1.00 68.19 163 LYS A CA 1
ATOM 1309 C C . LYS A 1 163 ? -25.169 -2.956 29.213 1.00 68.19 163 LYS A C 1
ATOM 1311 O O . LYS A 1 163 ? -25.878 -2.461 28.344 1.00 68.19 163 LYS A O 1
ATOM 1316 N N . PHE A 1 164 ? -25.613 -3.288 30.425 1.00 67.75 164 PHE A N 1
ATOM 1317 C CA . PHE A 1 164 ? -26.973 -3.047 30.909 1.00 67.75 164 PHE A CA 1
ATOM 1318 C C . PHE A 1 164 ? -27.255 -1.555 31.161 1.00 67.75 164 PHE A C 1
ATOM 1320 O O . PHE A 1 164 ? -28.318 -1.062 30.791 1.00 67.75 164 PHE A O 1
ATOM 1327 N N . THR A 1 165 ? -26.302 -0.826 31.750 1.00 62.16 165 THR A N 1
ATOM 1328 C CA . THR A 1 165 ? -26.475 0.574 32.181 1.00 62.16 165 THR A CA 1
ATOM 1329 C C . THR A 1 165 ? -26.127 1.604 31.096 1.00 62.16 165 THR A C 1
ATOM 1331 O O . THR A 1 165 ? -26.769 2.647 31.027 1.00 62.16 165 THR A O 1
ATOM 1334 N N . SER A 1 166 ? -25.198 1.292 30.181 1.00 56.00 166 SER A N 1
ATOM 1335 C CA . SER A 1 166 ? -24.744 2.134 29.045 1.00 56.00 166 SER A CA 1
ATOM 1336 C C . SER A 1 166 ? -25.746 2.236 27.890 1.00 56.00 166 SER A C 1
ATOM 1338 O O . SER A 1 166 ? -25.408 2.634 26.777 1.00 56.00 166 SER A O 1
ATOM 1340 N N . GLY A 1 167 ? -27.020 1.922 28.136 1.00 50.69 167 GLY A N 1
ATOM 1341 C CA . GLY A 1 167 ? -28.123 2.208 27.213 1.00 50.69 167 GLY A CA 1
ATOM 1342 C C . GLY A 1 167 ? -28.435 3.707 27.056 1.00 50.69 167 GLY A C 1
ATOM 1343 O O . GLY A 1 167 ? -29.510 4.052 26.564 1.00 50.69 167 GLY A O 1
ATOM 1344 N N . SER A 1 168 ? -27.540 4.603 27.491 1.00 50.22 168 SER A N 1
ATOM 1345 C CA . SER A 1 168 ? -27.624 6.045 27.264 1.00 50.22 168 SER A CA 1
ATOM 1346 C C . SER A 1 168 ? -27.428 6.363 25.768 1.00 50.22 168 SER A C 1
ATOM 1348 O O . SER A 1 168 ? -26.466 5.886 25.160 1.00 50.22 168 SER A O 1
ATOM 1350 N N . PRO A 1 169 ? -28.293 7.183 25.137 1.00 50.69 169 PRO A N 1
ATOM 1351 C CA . PRO A 1 169 ? -28.087 7.667 23.768 1.00 50.69 169 PRO A CA 1
ATOM 1352 C C . PRO A 1 169 ? -26.710 8.311 23.527 1.00 50.69 169 PRO A C 1
ATOM 1354 O O . PRO A 1 169 ? -26.195 8.242 22.408 1.00 50.69 169 PRO A O 1
ATOM 1357 N N . ASP A 1 170 ? -26.103 8.894 24.563 1.00 49.25 170 ASP A N 1
ATOM 1358 C CA . ASP A 1 170 ? -24.801 9.561 24.479 1.00 49.25 170 ASP A CA 1
ATOM 1359 C C . ASP A 1 170 ? -23.635 8.559 24.378 1.00 49.25 170 ASP A C 1
ATOM 1361 O O . ASP A 1 170 ? -22.715 8.772 23.588 1.00 49.25 170 ASP A O 1
ATOM 1365 N N . ASP A 1 171 ? -23.726 7.401 25.040 1.00 55.22 171 ASP A N 1
ATOM 1366 C CA . ASP A 1 171 ? -22.728 6.322 24.933 1.00 55.22 171 ASP A CA 1
ATOM 1367 C C . ASP A 1 171 ? -22.779 5.625 23.570 1.00 55.22 171 ASP A C 1
ATOM 1369 O O . ASP A 1 171 ? -21.754 5.226 23.003 1.00 55.22 171 ASP A O 1
ATOM 1373 N N . ILE A 1 172 ? -23.981 5.498 23.000 1.00 55.84 172 ILE A N 1
ATOM 1374 C CA . ILE A 1 172 ? -24.163 4.981 21.640 1.00 55.84 172 ILE A CA 1
ATOM 1375 C C . ILE A 1 172 ? -23.519 5.938 20.630 1.00 55.84 172 ILE A C 1
ATOM 1377 O O . ILE A 1 172 ? -22.835 5.472 19.714 1.00 55.84 172 ILE A O 1
ATOM 1381 N N . ARG A 1 173 ? -23.682 7.258 20.807 1.00 63.50 173 ARG A N 1
ATOM 1382 C CA . ARG A 1 173 ? -23.004 8.265 19.974 1.00 63.50 173 ARG A CA 1
ATOM 1383 C C . ARG A 1 173 ? -21.489 8.192 20.124 1.00 63.50 173 ARG A C 1
ATOM 1385 O O . ARG A 1 173 ? -20.811 8.147 19.102 1.00 63.50 173 ARG A O 1
ATOM 1392 N N . LEU A 1 174 ? -20.968 8.089 21.348 1.00 64.75 174 LEU A N 1
ATOM 1393 C CA . LEU A 1 174 ? -19.527 7.973 21.595 1.00 64.75 174 LEU A CA 1
ATOM 1394 C C . LEU A 1 174 ? -18.935 6.729 20.911 1.00 64.75 174 LEU A C 1
ATOM 1396 O O . LEU A 1 174 ? -17.916 6.811 20.228 1.00 64.75 174 LEU A O 1
ATOM 1400 N N . ARG A 1 175 ? -19.608 5.573 20.999 1.00 65.56 175 ARG A N 1
ATOM 1401 C CA . ARG A 1 175 ? -19.173 4.345 20.305 1.00 65.56 175 ARG A CA 1
ATOM 1402 C C . ARG A 1 175 ? -19.260 4.453 18.784 1.00 65.56 175 ARG A C 1
ATOM 1404 O O . ARG A 1 175 ? -18.401 3.912 18.084 1.00 65.56 175 ARG A O 1
ATOM 1411 N N . GLN A 1 176 ? -20.285 5.119 18.253 1.00 72.94 176 GLN A N 1
ATOM 1412 C CA . GLN A 1 176 ? -20.388 5.397 16.817 1.00 72.94 176 GLN A CA 1
ATOM 1413 C C . GLN A 1 176 ? -19.247 6.304 16.350 1.00 72.94 176 GLN A C 1
ATOM 1415 O O . GLN A 1 176 ? -18.628 6.008 15.329 1.00 72.94 176 GLN A O 1
ATOM 1420 N N . GLU A 1 177 ? -18.916 7.334 17.125 1.00 79.25 177 GLU A N 1
ATOM 1421 C CA . GLU A 1 177 ? -17.813 8.250 16.846 1.00 79.25 177 GLU A CA 1
ATOM 1422 C C . GLU A 1 177 ? -16.457 7.531 16.885 1.00 79.25 177 GLU A C 1
ATOM 1424 O O . GLU A 1 177 ? -15.692 7.621 15.925 1.00 79.25 177 GLU A O 1
ATOM 1429 N N . ILE A 1 178 ? -16.196 6.699 17.901 1.00 74.88 178 ILE A N 1
ATOM 1430 C CA . ILE A 1 178 ? -14.991 5.852 17.967 1.00 74.88 178 ILE A CA 1
ATOM 1431 C C . ILE A 1 178 ? -14.878 4.954 16.725 1.00 74.88 178 ILE A C 1
ATOM 1433 O O . ILE A 1 178 ? -13.806 4.843 16.123 1.00 74.88 178 ILE A O 1
ATOM 1437 N N . ASN A 1 179 ? -15.970 4.306 16.312 1.00 76.62 179 ASN A N 1
ATOM 1438 C CA . ASN A 1 179 ? -15.963 3.426 15.140 1.00 76.62 179 ASN A CA 1
ATOM 1439 C C . ASN A 1 179 ? -15.770 4.193 13.825 1.00 76.62 179 ASN A C 1
ATOM 1441 O O . ASN A 1 179 ? -15.051 3.721 12.936 1.00 76.62 179 ASN A O 1
ATOM 1445 N N . GLN A 1 180 ? -16.358 5.383 13.703 1.00 86.38 180 GLN A N 1
ATOM 1446 C CA . GLN A 1 180 ? -16.140 6.264 12.562 1.00 86.38 180 GLN A CA 1
ATOM 1447 C C . GLN A 1 180 ? -14.663 6.671 12.471 1.00 86.38 180 GLN A C 1
ATOM 1449 O O . GLN A 1 180 ? -14.037 6.467 11.430 1.00 86.38 180 GLN A O 1
ATOM 1454 N N . LYS A 1 181 ? -14.065 7.135 13.573 1.00 85.06 181 LYS A N 1
ATOM 1455 C CA . LYS A 1 181 ? -12.649 7.535 13.628 1.00 85.06 181 LYS A CA 1
ATOM 1456 C C . LYS A 1 181 ? -11.693 6.376 13.335 1.00 85.06 181 LYS A C 1
ATOM 1458 O O . LYS A 1 181 ? -10.714 6.563 12.613 1.00 85.06 181 LYS A O 1
ATOM 1463 N N . LYS A 1 182 ? -11.994 5.153 13.798 1.00 84.25 182 LYS A N 1
ATOM 1464 C CA . LYS A 1 182 ? -11.242 3.938 13.410 1.00 84.25 182 LYS A CA 1
ATOM 1465 C C . LYS A 1 182 ? -11.271 3.701 11.901 1.00 84.25 182 LYS A C 1
ATOM 1467 O O . LYS A 1 182 ? -10.256 3.314 11.324 1.00 84.25 182 LYS A O 1
ATOM 1472 N N . THR A 1 183 ? -12.422 3.926 11.272 1.00 87.00 183 THR A N 1
ATOM 1473 C CA . THR A 1 183 ? -12.590 3.754 9.824 1.00 87.00 183 THR A CA 1
ATOM 1474 C C . THR A 1 183 ? -11.803 4.817 9.058 1.00 87.00 183 THR A C 1
ATOM 1476 O O . THR A 1 183 ? -11.010 4.465 8.188 1.00 87.00 183 THR A O 1
ATOM 1479 N N . GLU A 1 184 ? -11.914 6.090 9.450 1.00 87.75 184 GLU A N 1
ATOM 1480 C CA . GLU A 1 184 ? -11.137 7.201 8.875 1.00 87.75 184 GLU A CA 1
ATOM 1481 C C . GLU A 1 184 ? -9.621 6.957 8.985 1.00 87.75 184 GLU A C 1
ATOM 1483 O O . GLU A 1 184 ? -8.888 7.104 8.004 1.00 87.75 184 GLU A O 1
ATOM 1488 N N . LYS A 1 185 ? -9.136 6.515 10.156 1.00 90.56 185 LYS A N 1
ATOM 1489 C CA . LYS A 1 185 ? -7.723 6.157 10.355 1.00 90.56 185 LYS A CA 1
ATOM 1490 C C . LYS A 1 185 ? -7.288 5.036 9.409 1.00 90.56 185 LYS A C 1
ATOM 1492 O O . LYS A 1 185 ? -6.217 5.122 8.808 1.00 90.56 185 LYS A O 1
ATOM 1497 N N . LYS A 1 186 ? -8.110 3.995 9.256 1.00 89.94 186 LYS A N 1
ATOM 1498 C CA . LYS A 1 186 ? -7.815 2.869 8.361 1.00 89.94 186 LYS A CA 1
ATOM 1499 C C . LYS A 1 186 ? -7.711 3.318 6.900 1.00 89.94 186 LYS A C 1
ATOM 1501 O O . LYS A 1 186 ? -6.781 2.914 6.209 1.00 89.94 186 LYS A O 1
ATOM 1506 N N . GLU A 1 187 ? -8.596 4.201 6.443 1.00 90.69 187 GLU A N 1
ATOM 1507 C CA . GLU A 1 187 ? -8.516 4.764 5.089 1.00 90.69 187 GLU A CA 1
ATOM 1508 C C . GLU A 1 187 ? -7.222 5.556 4.853 1.00 90.69 187 GLU A C 1
ATOM 1510 O O . GLU A 1 187 ? -6.639 5.492 3.767 1.00 90.69 187 GLU A O 1
ATOM 1515 N N . LEU A 1 188 ? -6.750 6.303 5.857 1.00 90.19 188 LEU A N 1
ATOM 1516 C CA . LEU A 1 188 ? -5.465 7.003 5.785 1.00 90.19 188 LEU A CA 1
ATOM 1517 C C . LEU A 1 188 ? -4.285 6.022 5.730 1.00 90.19 188 LEU A C 1
ATOM 1519 O O . LEU A 1 188 ? -3.371 6.229 4.931 1.00 90.19 188 LEU A O 1
ATOM 1523 N N . GLN A 1 189 ? -4.323 4.935 6.504 1.00 89.00 189 GLN A N 1
ATOM 1524 C CA . GLN A 1 189 ? -3.311 3.871 6.454 1.00 89.00 189 GLN A CA 1
ATOM 1525 C C . GLN A 1 189 ? -3.273 3.173 5.086 1.00 89.00 189 GLN A C 1
ATOM 1527 O O . GLN A 1 189 ? -2.193 2.931 4.548 1.00 89.00 189 GLN A O 1
ATOM 1532 N N . ASP A 1 190 ? -4.430 2.915 4.475 1.00 89.69 190 ASP A N 1
ATOM 1533 C CA . ASP A 1 190 ? -4.501 2.338 3.129 1.00 89.69 190 ASP A CA 1
ATOM 1534 C C . ASP A 1 190 ? -3.934 3.297 2.064 1.00 89.69 190 ASP A C 1
ATOM 1536 O O . ASP A 1 190 ? -3.259 2.862 1.126 1.00 89.69 190 ASP A O 1
ATOM 1540 N N . LYS A 1 191 ? -4.157 4.613 2.207 1.00 91.00 191 LYS A N 1
ATOM 1541 C CA . LYS A 1 191 ? -3.526 5.636 1.348 1.00 91.00 191 LYS A CA 1
ATOM 1542 C C . LYS A 1 191 ? -2.009 5.674 1.534 1.00 91.00 191 LYS A C 1
ATOM 1544 O O . LYS A 1 191 ? -1.292 5.749 0.537 1.00 91.00 191 LYS A O 1
ATOM 1549 N N . LEU A 1 192 ? -1.526 5.588 2.775 1.00 90.75 192 LEU A N 1
ATOM 1550 C CA . LEU A 1 192 ? -0.096 5.527 3.081 1.00 90.75 192 LEU A CA 1
ATOM 1551 C C . LEU A 1 192 ? 0.552 4.311 2.409 1.00 90.75 192 LEU A C 1
ATOM 1553 O O . LEU A 1 192 ? 1.551 4.468 1.712 1.00 90.75 192 LEU A O 1
ATOM 1557 N N . ARG A 1 193 ? -0.070 3.129 2.511 1.00 90.06 193 ARG A N 1
ATOM 1558 C CA . ARG A 1 193 ? 0.442 1.897 1.890 1.00 90.06 193 ARG A CA 1
ATOM 1559 C C . ARG A 1 193 ? 0.608 2.026 0.375 1.00 90.06 193 ARG A C 1
ATOM 1561 O O . ARG A 1 193 ? 1.621 1.604 -0.170 1.00 90.06 193 ARG A O 1
ATOM 1568 N N . LYS A 1 194 ? -0.356 2.651 -0.312 1.00 90.06 194 LYS A N 1
ATOM 1569 C CA . LYS A 1 194 ? -0.260 2.909 -1.762 1.00 90.06 194 LYS A CA 1
ATOM 1570 C C . LYS A 1 194 ? 0.928 3.807 -2.112 1.00 90.06 194 LYS A C 1
ATOM 1572 O O . LYS A 1 194 ? 1.627 3.534 -3.083 1.00 90.06 194 LYS A O 1
ATOM 1577 N N . ILE A 1 195 ? 1.182 4.842 -1.310 1.00 88.88 195 ILE A N 1
ATOM 1578 C CA . ILE A 1 195 ? 2.346 5.719 -1.495 1.00 88.88 195 ILE A CA 1
ATOM 1579 C C . ILE A 1 195 ? 3.654 4.961 -1.256 1.00 88.88 195 ILE A C 1
ATOM 1581 O O . ILE A 1 195 ? 4.606 5.168 -1.998 1.00 88.88 195 ILE A O 1
ATOM 1585 N N . GLU A 1 196 ? 3.715 4.056 -0.279 1.00 86.06 196 GLU A N 1
ATOM 1586 C CA . GLU A 1 196 ? 4.904 3.221 -0.043 1.00 86.06 196 GLU A CA 1
ATOM 1587 C C . GLU A 1 196 ? 5.168 2.231 -1.186 1.00 86.06 196 GLU A C 1
ATOM 1589 O O . GLU A 1 196 ? 6.317 1.998 -1.568 1.00 86.06 196 GLU A O 1
ATOM 1594 N N . GLU A 1 197 ? 4.110 1.675 -1.780 1.00 88.00 197 GLU A N 1
ATOM 1595 C CA . GLU A 1 197 ? 4.209 0.848 -2.985 1.00 88.00 197 GLU A CA 1
ATOM 1596 C C . GLU A 1 197 ? 4.749 1.660 -4.183 1.00 88.00 197 GLU A C 1
ATOM 1598 O O . GLU A 1 197 ? 5.605 1.169 -4.925 1.00 88.00 197 GLU A O 1
ATOM 1603 N N . GLU A 1 198 ? 4.298 2.905 -4.369 1.00 85.06 198 GLU A N 1
ATOM 1604 C CA . GLU A 1 198 ? 4.826 3.827 -5.390 1.00 85.06 198 GLU A CA 1
ATOM 1605 C C . GLU A 1 198 ? 6.279 4.246 -5.111 1.00 85.06 198 GLU A C 1
ATOM 1607 O O . GLU A 1 198 ? 7.112 4.224 -6.022 1.00 85.06 198 GLU A O 1
ATOM 1612 N N . GLU A 1 199 ? 6.612 4.548 -3.855 1.00 86.00 199 GLU A N 1
ATOM 1613 C CA . GLU A 1 199 ? 7.967 4.870 -3.395 1.00 86.00 199 GLU A CA 1
ATOM 1614 C C . GLU A 1 199 ? 8.945 3.736 -3.740 1.00 86.00 199 GLU A C 1
ATOM 1616 O O . GLU A 1 199 ? 10.012 3.980 -4.306 1.00 86.00 199 GLU A O 1
ATOM 1621 N N . ASN A 1 200 ? 8.568 2.485 -3.463 1.00 82.19 200 ASN A N 1
ATOM 1622 C CA . ASN A 1 200 ? 9.394 1.311 -3.752 1.00 82.19 200 ASN A CA 1
ATOM 1623 C C . ASN A 1 200 ? 9.617 1.096 -5.255 1.00 82.19 200 ASN A C 1
ATOM 1625 O O . ASN A 1 200 ? 10.733 0.767 -5.675 1.00 82.19 200 ASN A O 1
ATOM 1629 N N . LYS A 1 201 ? 8.587 1.316 -6.082 1.00 82.00 201 LYS A N 1
ATOM 1630 C CA . LYS A 1 201 ? 8.725 1.270 -7.548 1.00 82.00 201 LYS A CA 1
ATOM 1631 C C . LYS A 1 201 ? 9.730 2.315 -8.028 1.00 82.00 201 LYS A C 1
ATOM 1633 O O . LYS A 1 201 ? 10.650 1.977 -8.772 1.00 82.00 201 LYS A O 1
ATOM 1638 N N . ILE A 1 202 ? 9.604 3.553 -7.552 1.00 79.44 202 ILE A N 1
ATOM 1639 C CA .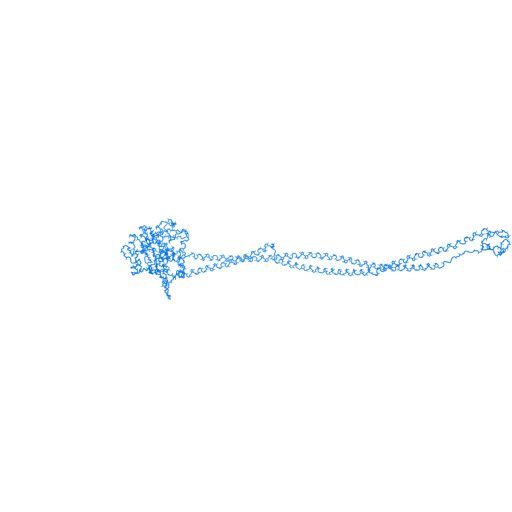 ILE A 1 202 ? 10.503 4.653 -7.925 1.00 79.44 202 ILE A CA 1
ATOM 1640 C C . ILE A 1 202 ? 11.932 4.395 -7.437 1.00 79.44 202 ILE A C 1
ATOM 1642 O O . ILE A 1 202 ? 12.872 4.562 -8.212 1.00 79.44 202 ILE A O 1
ATOM 1646 N N . ARG A 1 203 ? 12.122 3.911 -6.203 1.00 77.50 203 ARG A N 1
ATOM 1647 C CA . ARG A 1 203 ? 13.449 3.537 -5.677 1.00 77.50 203 ARG A CA 1
ATOM 1648 C C . ARG A 1 203 ? 14.115 2.440 -6.502 1.00 77.50 203 ARG A C 1
ATOM 1650 O O . ARG A 1 203 ? 15.318 2.502 -6.725 1.00 77.50 203 ARG A O 1
ATOM 1657 N N . THR A 1 204 ? 13.352 1.461 -6.986 1.00 77.31 204 THR A N 1
ATOM 1658 C CA . THR A 1 204 ? 13.887 0.382 -7.834 1.00 77.31 204 THR A CA 1
ATOM 1659 C C . THR A 1 204 ? 14.394 0.935 -9.168 1.00 77.31 204 THR A C 1
ATOM 1661 O O . THR A 1 204 ? 15.498 0.601 -9.600 1.00 77.31 204 THR A O 1
ATOM 1664 N N . VAL A 1 205 ? 13.636 1.847 -9.783 1.00 72.31 205 VAL A N 1
ATOM 1665 C CA . VAL A 1 205 ? 14.067 2.561 -10.995 1.00 72.31 205 VAL A CA 1
ATOM 1666 C C . VAL A 1 205 ? 15.314 3.408 -10.713 1.00 72.31 205 VAL A C 1
ATOM 1668 O O . VAL A 1 205 ? 16.291 3.313 -11.451 1.00 72.31 205 VAL A O 1
ATOM 1671 N N . MET A 1 206 ? 15.337 4.163 -9.611 1.00 69.00 206 MET A N 1
ATOM 1672 C CA . MET A 1 206 ? 16.490 4.990 -9.226 1.00 69.00 206 MET A CA 1
ATOM 1673 C C . MET A 1 206 ? 17.750 4.177 -8.920 1.00 69.00 206 MET A C 1
ATOM 1675 O O . MET A 1 206 ? 18.831 4.605 -9.288 1.00 69.00 206 MET A O 1
ATOM 1679 N N . ASN A 1 207 ? 17.646 2.996 -8.310 1.00 68.25 207 ASN A N 1
ATOM 1680 C CA . ASN A 1 207 ? 18.811 2.130 -8.078 1.00 68.25 207 ASN A CA 1
ATOM 1681 C C . ASN A 1 207 ? 19.438 1.614 -9.382 1.00 68.25 207 ASN A C 1
ATOM 1683 O O . ASN A 1 207 ? 20.591 1.191 -9.388 1.00 68.25 207 ASN A O 1
ATOM 1687 N N . THR A 1 208 ? 18.683 1.647 -10.481 1.00 65.44 208 THR A N 1
ATOM 1688 C CA . THR A 1 208 ? 19.146 1.223 -11.807 1.00 65.44 208 THR A CA 1
ATOM 1689 C C . THR A 1 208 ? 19.831 2.369 -12.563 1.00 65.44 208 THR A C 1
ATOM 1691 O O . THR A 1 208 ? 20.624 2.124 -13.470 1.00 65.44 208 THR A O 1
ATOM 1694 N N . ILE A 1 209 ? 19.552 3.623 -12.193 1.00 63.22 209 ILE A N 1
ATOM 1695 C CA . ILE A 1 209 ? 20.012 4.821 -12.898 1.00 63.22 209 ILE A CA 1
ATOM 1696 C C . ILE A 1 209 ? 20.975 5.586 -11.976 1.00 63.22 209 ILE A C 1
ATOM 1698 O O . ILE A 1 209 ? 20.595 6.056 -10.912 1.00 63.22 209 ILE A O 1
ATOM 1702 N N . GLY A 1 210 ? 22.251 5.671 -12.359 1.00 52.59 210 GLY A N 1
ATOM 1703 C CA . GLY A 1 210 ? 23.304 6.280 -11.538 1.00 52.59 210 GLY A CA 1
ATOM 1704 C C . GLY A 1 210 ? 23.064 7.756 -11.187 1.00 52.59 210 GLY A C 1
ATOM 1705 O O . GLY A 1 210 ? 22.398 8.492 -11.911 1.00 52.59 210 GLY A O 1
ATOM 1706 N N . ILE A 1 211 ? 23.640 8.183 -10.060 1.00 47.84 211 ILE A N 1
ATOM 1707 C CA . ILE A 1 211 ? 23.466 9.518 -9.474 1.00 47.84 211 ILE A CA 1
ATOM 1708 C C . ILE A 1 211 ? 24.274 10.565 -10.254 1.00 47.84 211 ILE A C 1
ATOM 1710 O O . ILE A 1 211 ? 25.472 10.386 -10.464 1.00 47.84 211 ILE A O 1
ATOM 1714 N N . SER A 1 212 ? 23.646 11.699 -10.578 1.00 54.25 212 SER A N 1
ATOM 1715 C CA . SER A 1 212 ? 24.340 12.942 -10.934 1.00 54.25 212 SER A CA 1
ATOM 1716 C C . SER A 1 212 ? 23.723 14.152 -10.221 1.00 54.25 212 SER A C 1
ATOM 1718 O O . SER A 1 212 ? 22.532 14.165 -9.898 1.00 54.25 212 SER A O 1
ATOM 1720 N N . GLU A 1 213 ? 24.556 15.154 -9.935 1.00 56.06 213 GLU A N 1
ATOM 1721 C CA . GLU A 1 213 ? 24.251 16.350 -9.131 1.00 56.06 213 GLU A CA 1
ATOM 1722 C C . GLU A 1 213 ? 23.993 17.616 -9.975 1.00 56.06 213 GLU A C 1
ATOM 1724 O O . GLU A 1 213 ? 23.884 18.717 -9.436 1.00 56.06 213 GLU A O 1
ATOM 1729 N N . VAL A 1 214 ? 23.896 17.494 -11.300 1.00 62.41 214 VAL A N 1
ATOM 1730 C CA . VAL A 1 214 ? 23.722 18.640 -12.210 1.00 62.41 214 VAL A CA 1
ATOM 1731 C C . VAL A 1 214 ? 22.255 19.097 -12.244 1.00 62.41 214 VAL A C 1
ATOM 1733 O O . VAL A 1 214 ? 21.344 18.285 -12.134 1.00 62.41 214 VAL A O 1
ATOM 1736 N N . SER A 1 215 ? 21.994 20.402 -12.386 1.00 68.56 215 SER A N 1
ATOM 1737 C CA . SER A 1 215 ? 20.624 20.933 -12.477 1.00 68.56 215 SER A CA 1
ATOM 1738 C C . SER A 1 215 ? 19.995 20.724 -13.864 1.00 68.56 215 SER A C 1
ATOM 1740 O O . SER A 1 215 ? 20.681 20.787 -14.885 1.00 68.56 215 SER A O 1
ATOM 1742 N N . GLU A 1 216 ? 18.669 20.539 -13.912 1.00 73.12 216 GLU A N 1
ATOM 1743 C CA . GLU A 1 216 ? 17.909 20.281 -15.150 1.00 73.12 216 GLU A CA 1
ATOM 1744 C C . GLU A 1 216 ? 18.100 21.387 -16.205 1.00 73.12 216 GLU A C 1
ATOM 1746 O O . GLU A 1 216 ? 18.342 21.092 -17.371 1.00 73.12 216 GLU A O 1
ATOM 1751 N N . ALA A 1 217 ? 18.129 22.657 -15.787 1.00 71.50 217 ALA A N 1
ATOM 1752 C CA . ALA A 1 217 ? 18.352 23.793 -16.686 1.00 71.50 217 ALA A CA 1
ATOM 1753 C C . ALA A 1 217 ? 19.734 23.770 -17.374 1.00 71.50 217 ALA A C 1
ATOM 1755 O O . ALA A 1 217 ? 19.871 24.194 -18.521 1.00 71.50 217 ALA A O 1
ATOM 1756 N N . ILE A 1 218 ? 20.769 23.268 -16.688 1.00 76.38 218 ILE A N 1
ATOM 1757 C CA . ILE A 1 218 ? 22.111 23.116 -17.269 1.00 76.38 218 ILE A CA 1
ATOM 1758 C C . ILE A 1 218 ? 22.127 21.950 -18.263 1.00 76.38 218 ILE A C 1
ATOM 1760 O O . ILE A 1 218 ? 22.794 22.037 -19.296 1.00 76.38 218 ILE A O 1
ATOM 1764 N N . LEU A 1 219 ? 21.407 20.865 -17.967 1.00 79.56 219 LEU A N 1
ATOM 1765 C CA . LEU A 1 219 ? 21.289 19.719 -18.868 1.00 79.56 219 LEU A CA 1
ATOM 1766 C C . LEU A 1 219 ? 20.517 20.075 -20.141 1.00 79.56 219 LEU A C 1
ATOM 1768 O O . LEU A 1 219 ? 20.970 19.701 -21.219 1.00 79.56 219 LEU A O 1
ATOM 1772 N N . ASP A 1 220 ? 19.441 20.856 -20.040 1.00 76.75 220 ASP A N 1
ATOM 1773 C CA . ASP A 1 220 ? 18.676 21.334 -21.200 1.00 76.75 220 ASP A CA 1
ATOM 1774 C C . ASP A 1 220 ? 19.532 22.212 -22.116 1.00 76.75 220 ASP A C 1
ATOM 1776 O O . ASP A 1 220 ? 19.648 21.938 -23.310 1.00 76.75 220 ASP A O 1
ATOM 1780 N N . ALA A 1 221 ? 20.250 23.188 -21.550 1.00 82.69 221 ALA A N 1
ATOM 1781 C CA . ALA A 1 221 ? 21.157 24.033 -22.325 1.00 82.69 221 ALA A CA 1
ATOM 1782 C C . ALA A 1 221 ? 22.259 23.219 -23.034 1.00 82.69 221 ALA A C 1
ATOM 1784 O O . ALA A 1 221 ? 22.609 23.499 -24.183 1.00 82.69 221 ALA A O 1
ATOM 1785 N N . LYS A 1 222 ? 22.804 22.190 -22.370 1.00 83.25 222 LYS A N 1
ATOM 1786 C CA . LYS A 1 222 ? 23.797 21.287 -22.972 1.00 83.25 222 LYS A CA 1
ATOM 1787 C C . LYS A 1 222 ? 23.186 20.381 -24.044 1.00 83.25 222 LYS A C 1
ATOM 1789 O O . LYS A 1 222 ? 23.831 20.146 -25.064 1.00 83.25 222 LYS A O 1
ATOM 1794 N N . TYR A 1 223 ? 21.974 19.869 -23.833 1.00 87.31 223 TYR A N 1
ATOM 1795 C CA . TYR A 1 223 ? 21.265 19.035 -24.803 1.00 87.31 223 TYR A CA 1
ATOM 1796 C C . TYR A 1 223 ? 20.958 19.816 -26.085 1.00 87.31 223 TYR A C 1
ATOM 1798 O O . TYR A 1 223 ? 21.181 19.305 -27.187 1.00 87.31 223 TYR A O 1
ATOM 1806 N N . ASP A 1 224 ? 20.512 21.064 -25.955 1.00 85.62 224 ASP A N 1
ATOM 1807 C CA . ASP A 1 224 ? 20.230 21.949 -27.086 1.00 85.62 224 ASP A CA 1
ATOM 1808 C C . ASP A 1 224 ? 21.509 22.311 -27.853 1.00 85.62 224 ASP A C 1
ATOM 1810 O O . ASP A 1 224 ? 21.542 22.240 -29.086 1.00 85.62 224 ASP A O 1
ATOM 1814 N N . ASP A 1 225 ? 22.600 22.616 -27.142 1.00 88.38 225 ASP A N 1
ATOM 1815 C CA . ASP A 1 225 ? 23.900 22.882 -27.767 1.00 88.38 225 ASP A CA 1
ATOM 1816 C C . ASP A 1 225 ? 24.441 21.657 -28.526 1.00 88.38 225 ASP A C 1
ATOM 1818 O O . ASP A 1 225 ? 24.893 21.786 -29.669 1.00 88.38 225 ASP A O 1
ATOM 1822 N N . LEU A 1 226 ? 24.341 20.454 -27.947 1.00 87.88 226 LEU A N 1
ATOM 1823 C CA . LEU A 1 226 ? 24.704 19.207 -28.631 1.00 87.88 226 LEU A CA 1
ATOM 1824 C C . LEU A 1 226 ? 23.810 18.941 -29.846 1.00 87.88 226 LEU A C 1
ATOM 1826 O O . LEU A 1 226 ? 24.323 18.572 -30.902 1.00 87.88 226 LEU A O 1
ATOM 1830 N N . SER A 1 227 ? 22.500 19.173 -29.734 1.00 88.06 227 SER A N 1
ATOM 1831 C CA . SER A 1 227 ? 21.548 19.012 -30.842 1.00 88.06 227 SER A CA 1
ATOM 1832 C C . SER A 1 227 ? 21.910 19.914 -32.021 1.00 88.06 227 SER A C 1
ATOM 1834 O O . SER A 1 227 ? 21.933 19.468 -33.175 1.00 88.06 227 SER A O 1
ATOM 1836 N N . ARG A 1 228 ? 22.265 21.173 -31.737 1.00 91.19 228 ARG A N 1
ATOM 1837 C CA . ARG A 1 228 ? 22.744 22.124 -32.745 1.00 91.19 228 ARG A CA 1
ATOM 1838 C C . ARG A 1 228 ? 24.048 21.648 -33.386 1.00 91.19 228 ARG A C 1
ATOM 1840 O O . ARG A 1 228 ? 24.108 21.558 -34.610 1.00 91.19 228 ARG A O 1
ATOM 1847 N N . LYS A 1 229 ? 25.048 21.260 -32.587 1.00 90.94 229 LYS A N 1
ATOM 1848 C CA . LYS A 1 229 ? 26.346 20.757 -33.082 1.00 90.94 229 LYS A CA 1
ATOM 1849 C C . LYS A 1 229 ? 26.204 19.507 -33.952 1.00 90.94 229 LYS A C 1
ATOM 1851 O O . LYS A 1 229 ? 26.832 19.419 -35.004 1.00 90.94 229 LYS A O 1
ATOM 1856 N N . ILE A 1 230 ? 25.364 18.549 -33.553 1.00 89.69 230 ILE A N 1
ATOM 1857 C CA . ILE A 1 230 ? 25.073 17.347 -34.351 1.00 89.69 230 ILE A CA 1
ATOM 1858 C C . ILE A 1 230 ? 24.435 17.744 -35.685 1.00 89.69 230 ILE A C 1
ATOM 1860 O O . ILE A 1 230 ? 24.821 17.219 -36.729 1.00 89.69 230 ILE A O 1
ATOM 1864 N N . THR A 1 231 ? 23.489 18.685 -35.668 1.00 90.38 231 THR A N 1
ATOM 1865 C CA . THR A 1 231 ? 22.812 19.165 -36.881 1.00 90.38 231 THR A CA 1
ATOM 1866 C C . THR A 1 231 ? 23.784 19.861 -37.834 1.00 90.38 231 THR A C 1
ATOM 1868 O O . THR A 1 231 ? 23.779 19.571 -39.030 1.00 90.38 231 THR A O 1
ATOM 1871 N N . GLU A 1 232 ? 24.653 20.732 -37.321 1.00 91.62 232 GLU A N 1
ATOM 1872 C CA . GLU A 1 232 ? 25.709 21.388 -38.102 1.00 91.62 232 GLU A CA 1
ATOM 1873 C C . GLU A 1 232 ? 26.658 20.363 -38.730 1.00 91.62 232 GLU A C 1
ATOM 1875 O O . GLU A 1 232 ? 26.880 20.388 -39.941 1.00 91.62 232 GLU A O 1
ATOM 1880 N N . LYS A 1 233 ? 27.138 19.389 -37.948 1.00 90.25 233 LYS A N 1
ATOM 1881 C CA . LYS A 1 233 ? 28.047 18.346 -38.447 1.00 90.25 233 LYS A CA 1
ATOM 1882 C C . LYS A 1 233 ? 27.394 17.411 -39.462 1.00 90.25 233 LYS A C 1
ATOM 1884 O O . LYS A 1 233 ? 28.061 16.993 -40.403 1.00 90.25 233 LYS A O 1
ATOM 1889 N N . ARG A 1 234 ? 26.094 17.121 -39.335 1.00 90.81 234 ARG A N 1
ATOM 1890 C CA . ARG A 1 234 ? 25.336 16.374 -40.356 1.00 90.81 234 ARG A CA 1
ATOM 1891 C C . ARG A 1 234 ? 25.220 17.147 -41.670 1.00 90.81 234 ARG A C 1
ATOM 1893 O O . ARG A 1 234 ? 25.376 16.544 -42.723 1.00 90.81 234 ARG A O 1
ATOM 1900 N N . ARG A 1 235 ? 25.010 18.467 -41.621 1.00 91.38 235 ARG A N 1
ATOM 1901 C CA . ARG A 1 235 ? 25.013 19.314 -42.830 1.00 91.38 235 ARG A CA 1
ATOM 1902 C C . ARG A 1 235 ? 26.393 19.362 -43.488 1.00 91.38 235 ARG A C 1
ATOM 1904 O O . ARG A 1 235 ? 26.487 19.296 -44.708 1.00 91.38 235 ARG A O 1
ATOM 1911 N N . GLU A 1 236 ? 27.461 19.467 -42.695 1.00 90.62 236 GLU A N 1
ATOM 1912 C CA . GLU A 1 236 ? 28.839 19.380 -43.204 1.00 90.62 236 GLU A CA 1
ATOM 1913 C C . GLU A 1 236 ? 29.100 18.033 -43.894 1.00 90.62 236 GLU A C 1
ATOM 1915 O O . GLU A 1 236 ? 29.634 18.013 -45.003 1.00 90.62 236 GLU A O 1
ATOM 1920 N N . LEU A 1 237 ? 28.674 16.927 -43.274 1.00 90.88 237 LEU A N 1
ATOM 1921 C CA . LEU A 1 237 ? 28.785 15.582 -43.839 1.00 90.88 237 LEU A CA 1
ATOM 1922 C C . LEU A 1 237 ? 28.044 15.470 -45.178 1.00 90.88 237 LEU A C 1
ATOM 1924 O O . LEU A 1 237 ? 28.648 15.069 -46.169 1.00 90.88 237 LEU A O 1
ATOM 1928 N N . GLU A 1 238 ? 26.783 15.906 -45.231 1.00 91.50 238 GLU A N 1
ATOM 1929 C CA . GLU A 1 238 ? 25.961 15.879 -46.448 1.00 91.50 238 GLU A CA 1
ATOM 1930 C C . GLU A 1 238 ? 26.605 16.686 -47.590 1.00 91.50 238 GLU A C 1
ATOM 1932 O O . GLU A 1 238 ? 26.614 16.267 -48.749 1.00 91.50 238 GLU A O 1
ATOM 1937 N N . ASN A 1 239 ? 27.190 17.846 -47.277 1.00 91.31 239 ASN A N 1
ATOM 1938 C CA . ASN A 1 239 ? 27.894 18.660 -48.266 1.00 91.31 239 ASN A CA 1
ATOM 1939 C C . ASN A 1 239 ? 29.141 17.952 -48.811 1.00 91.31 239 ASN A C 1
ATOM 1941 O O . ASN A 1 239 ? 29.393 17.996 -50.017 1.00 91.31 239 ASN A O 1
ATOM 1945 N N . ILE A 1 240 ? 29.916 17.293 -47.949 1.00 89.31 240 ILE A N 1
ATOM 1946 C CA . ILE A 1 240 ? 31.111 16.548 -48.361 1.00 89.31 240 ILE A CA 1
ATOM 1947 C C . ILE A 1 240 ? 30.729 15.310 -49.179 1.00 89.31 240 ILE A C 1
ATOM 1949 O O . ILE A 1 240 ? 31.388 15.031 -50.179 1.00 89.31 240 ILE A O 1
ATOM 1953 N N . GLU A 1 241 ? 29.651 14.611 -48.826 1.00 88.69 241 GLU A N 1
ATOM 1954 C CA . GLU A 1 241 ? 29.119 13.481 -49.598 1.00 88.69 241 GLU A CA 1
ATOM 1955 C C . GLU A 1 241 ? 28.661 13.907 -50.999 1.00 88.69 241 GLU A C 1
ATOM 1957 O O . GLU A 1 241 ? 28.995 13.244 -51.982 1.00 88.69 241 GLU A O 1
ATOM 1962 N N . LYS A 1 242 ? 27.997 15.065 -51.131 1.00 91.62 242 LYS A N 1
ATOM 1963 C CA . LYS A 1 242 ? 27.653 15.642 -52.446 1.00 91.62 242 LYS A CA 1
ATOM 1964 C C . LYS A 1 242 ? 28.892 15.946 -53.284 1.00 91.62 242 LYS A C 1
ATOM 1966 O O . LYS A 1 242 ? 28.904 15.688 -54.485 1.00 91.62 242 LYS A O 1
ATOM 1971 N N . VAL A 1 243 ? 29.941 16.496 -52.672 1.00 90.69 243 VAL A N 1
ATOM 1972 C CA . VAL A 1 243 ? 31.214 16.756 -53.365 1.00 90.69 243 VAL A CA 1
ATOM 1973 C C . VAL A 1 243 ? 31.895 15.448 -53.766 1.00 90.69 243 VAL A C 1
ATOM 1975 O O . VAL A 1 243 ? 32.405 15.357 -54.878 1.00 90.69 243 VAL A O 1
ATOM 1978 N N . LYS A 1 244 ? 31.880 14.431 -52.897 1.00 91.94 244 LYS A N 1
ATOM 1979 C CA . LYS A 1 244 ? 32.411 13.096 -53.191 1.00 91.94 244 LYS A CA 1
ATOM 1980 C C . LYS A 1 244 ? 31.727 12.495 -54.425 1.00 91.94 244 LYS A C 1
ATOM 1982 O O . LYS A 1 244 ? 32.426 12.112 -55.354 1.00 91.94 244 LYS A O 1
ATOM 1987 N N . SER A 1 245 ? 30.394 12.502 -54.458 1.00 89.69 245 SER A N 1
ATOM 1988 C CA . SER A 1 245 ? 29.604 11.985 -55.583 1.00 89.69 245 SER A CA 1
ATOM 1989 C C . SER A 1 245 ? 29.930 12.698 -56.900 1.00 89.69 245 SER A C 1
ATOM 1991 O O . SER A 1 245 ? 30.096 12.039 -57.919 1.00 89.69 245 SER A O 1
ATOM 1993 N N . ARG A 1 246 ? 30.130 14.023 -56.885 1.00 91.31 246 ARG A N 1
ATOM 1994 C CA . ARG A 1 246 ? 30.577 14.764 -58.081 1.00 91.31 246 ARG A CA 1
ATOM 1995 C C . ARG A 1 246 ? 31.970 14.349 -58.554 1.00 91.31 246 ARG A C 1
ATOM 1997 O O . ARG A 1 246 ? 32.192 14.242 -59.751 1.00 91.31 246 ARG A O 1
ATOM 2004 N N . ILE A 1 247 ? 32.905 14.120 -57.629 1.00 89.62 247 ILE A N 1
ATOM 2005 C CA . ILE A 1 247 ? 34.255 13.646 -57.972 1.00 89.62 247 ILE A CA 1
ATOM 2006 C C . ILE A 1 247 ? 34.191 12.233 -58.569 1.00 89.62 247 ILE A C 1
ATOM 2008 O O . ILE A 1 247 ? 34.932 11.951 -59.503 1.00 89.62 247 ILE A O 1
ATOM 2012 N N . GLU A 1 248 ? 33.324 11.356 -58.055 1.00 89.88 248 GLU A N 1
ATOM 2013 C CA . GLU A 1 248 ? 33.097 10.017 -58.623 1.00 89.88 248 GLU A CA 1
ATOM 2014 C C . GLU A 1 248 ? 32.551 10.112 -60.056 1.00 89.88 248 GLU A C 1
ATOM 2016 O O . GLU A 1 248 ? 33.141 9.528 -60.960 1.00 89.88 248 GLU A O 1
ATOM 2021 N N . GLU A 1 249 ? 31.532 10.945 -60.293 1.00 92.19 249 GLU A N 1
ATOM 2022 C CA . GLU A 1 249 ? 31.009 11.204 -61.644 1.00 92.19 249 GLU A CA 1
ATOM 2023 C C . GLU A 1 249 ? 32.071 11.778 -62.600 1.00 92.19 249 GLU A C 1
ATOM 2025 O O . GLU A 1 249 ? 32.092 11.443 -63.783 1.00 92.19 249 GLU A O 1
ATOM 2030 N N . GLU A 1 250 ? 32.947 12.666 -62.120 1.00 90.88 250 GLU A N 1
ATOM 2031 C CA . GLU A 1 250 ? 34.063 13.195 -62.914 1.00 90.88 250 GLU A CA 1
ATOM 2032 C C . GLU A 1 250 ? 35.100 12.110 -63.232 1.00 90.88 250 GLU A C 1
ATOM 2034 O O . GLU A 1 250 ? 35.581 12.049 -64.359 1.00 90.88 250 GLU A O 1
ATOM 2039 N N . ILE A 1 251 ? 35.427 11.228 -62.281 1.00 90.00 251 ILE A N 1
ATOM 2040 C CA . ILE A 1 251 ? 36.334 10.096 -62.527 1.00 90.00 251 ILE A CA 1
ATOM 2041 C C . ILE A 1 251 ? 35.757 9.167 -63.594 1.00 90.00 251 ILE A C 1
ATOM 2043 O O . ILE A 1 251 ? 36.510 8.735 -64.468 1.00 90.00 251 ILE A O 1
ATOM 2047 N N . ASP A 1 252 ? 34.461 8.867 -63.533 1.00 89.62 252 ASP A N 1
ATOM 2048 C CA . ASP A 1 252 ? 33.801 7.993 -64.504 1.00 89.62 252 ASP A CA 1
ATOM 2049 C C . ASP A 1 252 ? 33.850 8.608 -65.909 1.00 89.62 252 ASP A C 1
ATOM 2051 O O . ASP A 1 252 ? 34.316 7.954 -66.841 1.00 89.62 252 ASP A O 1
ATOM 2055 N N . LYS A 1 253 ? 33.523 9.902 -66.049 1.00 91.25 253 LYS A N 1
ATOM 2056 C CA . LYS A 1 253 ? 33.622 10.627 -67.332 1.00 91.25 253 LYS A CA 1
ATOM 2057 C C . LYS A 1 253 ? 35.029 10.600 -67.923 1.00 91.25 253 LYS A C 1
ATOM 2059 O O . LYS A 1 253 ? 35.199 10.276 -69.092 1.00 91.25 253 LYS A O 1
ATOM 2064 N N . GLU A 1 254 ? 36.046 10.913 -67.123 1.00 88.62 254 GLU A N 1
ATOM 2065 C CA . GLU A 1 254 ? 37.440 10.894 -67.587 1.00 88.62 254 GLU A CA 1
ATOM 2066 C C . GLU A 1 254 ? 37.910 9.469 -67.917 1.00 88.62 254 GLU A C 1
ATOM 2068 O O . GLU A 1 254 ? 38.758 9.268 -68.785 1.00 88.62 254 GLU A O 1
ATOM 2073 N N . THR A 1 255 ? 37.365 8.459 -67.234 1.00 87.56 255 THR A N 1
ATOM 2074 C CA . THR A 1 255 ? 37.652 7.050 -67.527 1.00 87.56 255 THR A CA 1
ATOM 2075 C C . THR A 1 255 ? 37.030 6.629 -68.858 1.00 87.56 255 THR A C 1
ATOM 2077 O O . THR A 1 255 ? 37.703 5.957 -69.641 1.00 87.56 255 THR A O 1
ATOM 2080 N N . ASP A 1 256 ? 35.806 7.066 -69.151 1.00 86.06 256 ASP A N 1
ATOM 2081 C CA . ASP A 1 256 ? 35.157 6.859 -70.449 1.00 86.06 256 ASP A CA 1
ATOM 2082 C C . ASP A 1 256 ? 35.915 7.583 -71.574 1.00 86.06 256 ASP A C 1
ATOM 2084 O O . ASP A 1 256 ? 36.180 7.001 -72.627 1.00 86.06 256 ASP A O 1
ATOM 2088 N N . GLU A 1 257 ? 36.354 8.825 -71.344 1.00 84.62 257 GLU A N 1
ATOM 2089 C CA . GLU A 1 257 ? 37.218 9.560 -72.279 1.00 84.62 257 GLU A CA 1
ATOM 2090 C C . GLU A 1 257 ? 38.547 8.830 -72.521 1.00 84.62 257 GLU A C 1
ATOM 2092 O O . GLU A 1 257 ? 38.990 8.712 -73.665 1.00 84.62 257 GLU A O 1
ATOM 2097 N N . LEU A 1 258 ? 39.162 8.270 -71.474 1.00 84.69 258 LEU A N 1
ATOM 2098 C CA . LEU A 1 258 ? 40.372 7.459 -71.605 1.00 84.69 258 LEU A CA 1
ATOM 2099 C C . LEU A 1 258 ? 40.128 6.191 -72.432 1.00 84.69 258 LEU A C 1
ATOM 2101 O O . LEU A 1 258 ? 41.001 5.809 -73.214 1.00 84.69 258 LEU A O 1
ATOM 2105 N N . TYR A 1 259 ? 38.974 5.538 -72.266 1.00 82.12 259 TYR A N 1
ATOM 2106 C CA . TYR A 1 259 ? 38.577 4.395 -73.091 1.00 82.12 259 TYR A CA 1
ATOM 2107 C C . TYR A 1 259 ? 38.440 4.798 -74.558 1.00 82.12 259 TYR A C 1
ATOM 2109 O O . TYR A 1 259 ? 39.053 4.155 -75.404 1.00 82.12 259 TYR A O 1
ATOM 2117 N N . ASN A 1 260 ? 37.747 5.902 -74.849 1.00 80.81 260 ASN A N 1
ATOM 2118 C CA . ASN A 1 260 ? 37.565 6.411 -76.213 1.00 80.81 260 ASN A CA 1
ATOM 2119 C C . ASN A 1 260 ? 38.897 6.776 -76.889 1.00 80.81 260 ASN A C 1
ATOM 2121 O O . ASN A 1 260 ? 39.106 6.472 -78.061 1.00 80.81 260 ASN A O 1
ATOM 2125 N N . VAL A 1 261 ? 39.830 7.390 -76.153 1.00 77.12 261 VAL A N 1
ATOM 2126 C CA . VAL A 1 261 ? 41.182 7.704 -76.657 1.00 77.12 261 VAL A CA 1
ATOM 2127 C C . VAL A 1 261 ? 42.003 6.434 -76.914 1.00 77.12 261 VAL A C 1
ATOM 2129 O O . VAL A 1 261 ? 42.844 6.413 -77.813 1.00 77.12 261 VAL A O 1
ATOM 2132 N N . LYS A 1 262 ? 41.765 5.367 -76.144 1.00 72.69 262 LYS A N 1
ATOM 2133 C CA . LYS A 1 262 ? 42.408 4.057 -76.329 1.00 72.69 262 LYS A CA 1
ATOM 2134 C C . LYS A 1 262 ? 41.747 3.177 -77.383 1.00 72.69 262 LYS A C 1
ATOM 2136 O O . LYS A 1 262 ? 42.330 2.146 -77.725 1.00 72.69 262 LYS A O 1
ATOM 2141 N N . ASP A 1 263 ? 40.569 3.555 -77.862 1.00 71.94 263 ASP A N 1
ATOM 2142 C CA . ASP A 1 263 ? 39.767 2.724 -78.746 1.00 71.94 263 ASP A CA 1
ATOM 2143 C C . ASP A 1 263 ? 40.326 2.680 -80.181 1.00 71.94 263 ASP A C 1
ATOM 2145 O O . ASP A 1 263 ? 41.372 3.267 -80.481 1.00 71.94 263 ASP A O 1
ATOM 2149 N N . GLU A 1 264 ? 39.640 1.934 -81.054 1.00 60.31 264 GLU A N 1
ATOM 2150 C CA . GLU A 1 264 ? 39.978 1.540 -82.437 1.00 60.31 264 GLU A CA 1
ATOM 2151 C C . GLU A 1 264 ? 40.942 2.460 -83.215 1.00 60.31 264 GLU A C 1
ATOM 2153 O O . GLU A 1 264 ? 41.846 1.967 -83.887 1.00 60.31 264 GLU A O 1
ATOM 2158 N N . HIS A 1 265 ? 40.806 3.783 -83.103 1.00 65.25 265 HIS A N 1
ATOM 2159 C CA . HIS A 1 265 ? 41.640 4.768 -83.794 1.00 65.25 265 HIS A CA 1
ATOM 2160 C C . HIS A 1 265 ? 43.125 4.732 -83.383 1.00 65.25 265 HIS A C 1
ATOM 2162 O O . HIS A 1 265 ? 43.998 4.811 -84.249 1.00 65.25 265 HIS A O 1
ATOM 2168 N N . PHE A 1 266 ? 43.446 4.560 -82.094 1.00 71.31 266 PHE A N 1
ATOM 2169 C CA . PHE A 1 266 ? 44.840 4.472 -81.629 1.00 71.31 266 PHE A CA 1
ATOM 2170 C C . PHE A 1 266 ? 45.470 3.127 -81.998 1.00 71.31 266 PHE A C 1
ATOM 2172 O O . PHE A 1 266 ? 46.589 3.073 -82.514 1.00 71.31 266 PHE A O 1
ATOM 2179 N N . LEU A 1 267 ? 44.733 2.033 -81.785 1.00 70.44 267 LEU A N 1
ATOM 2180 C CA . LEU A 1 267 ? 45.158 0.687 -82.179 1.00 70.44 267 LEU A CA 1
ATOM 2181 C C . LEU A 1 267 ? 45.366 0.579 -83.694 1.00 70.44 267 LEU A C 1
ATOM 2183 O O . LEU A 1 267 ? 46.336 -0.046 -84.126 1.00 70.44 267 LEU A O 1
ATOM 2187 N N . ASN A 1 268 ? 44.506 1.209 -84.496 1.00 74.56 268 ASN A N 1
ATOM 2188 C CA . ASN A 1 268 ? 44.658 1.262 -85.947 1.00 74.56 268 ASN A CA 1
ATOM 2189 C C . ASN A 1 268 ? 45.843 2.141 -86.358 1.00 74.56 268 ASN A C 1
ATOM 2191 O O . ASN A 1 268 ? 46.661 1.679 -87.147 1.00 74.56 268 ASN A O 1
ATOM 2195 N N . ALA A 1 269 ? 46.023 3.330 -85.774 1.00 75.56 269 ALA A N 1
ATOM 2196 C CA . ALA A 1 269 ? 47.169 4.193 -86.079 1.00 75.56 269 ALA A CA 1
ATOM 2197 C C . ALA A 1 269 ? 48.521 3.527 -85.751 1.00 75.56 269 ALA A C 1
ATOM 2199 O O . ALA A 1 269 ? 49.474 3.636 -86.525 1.00 75.56 269 ALA A O 1
ATOM 2200 N N . VAL A 1 270 ? 48.608 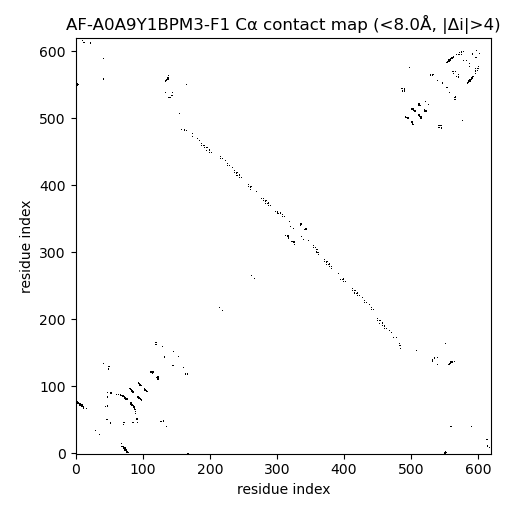2.782 -84.641 1.00 80.75 270 VAL A N 1
ATOM 2201 C CA . VAL A 1 270 ? 49.813 2.014 -84.279 1.00 80.75 270 VAL A CA 1
ATOM 2202 C C . VAL A 1 270 ? 50.044 0.847 -85.245 1.00 80.75 270 VAL A C 1
ATOM 2204 O O . VAL A 1 270 ? 51.162 0.688 -85.738 1.00 80.75 270 VAL A O 1
ATOM 2207 N N . LYS A 1 271 ? 49.005 0.066 -85.577 1.00 82.44 271 LYS A N 1
ATOM 2208 C CA . LYS A 1 271 ? 49.104 -1.036 -86.554 1.00 82.44 271 LYS A CA 1
ATOM 2209 C C . LYS A 1 271 ? 49.491 -0.545 -87.952 1.00 82.44 271 LYS A C 1
ATOM 2211 O O . LYS A 1 271 ? 50.311 -1.173 -88.618 1.00 82.44 271 LYS A O 1
ATOM 2216 N N . GLU A 1 272 ? 48.922 0.572 -88.402 1.00 81.44 272 GLU A N 1
ATOM 2217 C CA . GLU A 1 272 ? 49.264 1.207 -89.679 1.00 81.44 272 GLU A CA 1
ATOM 2218 C C . GLU A 1 272 ? 50.721 1.671 -89.697 1.00 81.44 272 GLU A C 1
ATOM 2220 O O . GLU A 1 272 ? 51.442 1.388 -90.653 1.00 81.44 272 GLU A O 1
ATOM 2225 N N . LEU A 1 273 ? 51.190 2.315 -88.624 1.00 86.12 273 LEU A N 1
ATOM 2226 C CA . LEU A 1 273 ? 52.584 2.740 -88.505 1.00 86.12 273 LEU A CA 1
ATOM 2227 C C . LEU A 1 273 ? 53.555 1.547 -88.558 1.00 86.12 273 LEU A C 1
ATOM 2229 O O . LEU A 1 273 ? 54.591 1.625 -89.222 1.00 86.12 273 LEU A O 1
ATOM 2233 N N . GLU A 1 274 ? 53.233 0.436 -87.892 1.00 85.38 274 GLU A N 1
ATOM 2234 C CA . GLU A 1 274 ? 54.026 -0.800 -87.954 1.00 85.38 274 GLU A CA 1
ATOM 2235 C C . GLU A 1 274 ? 54.042 -1.408 -89.363 1.00 85.38 274 GLU A C 1
ATOM 2237 O O . GLU A 1 274 ? 55.099 -1.835 -89.841 1.00 85.38 274 GLU A O 1
ATOM 2242 N N . LYS A 1 275 ? 52.901 -1.388 -90.062 1.00 87.50 275 LYS A N 1
ATOM 2243 C CA . LYS A 1 275 ? 52.789 -1.853 -91.450 1.00 87.50 275 LYS A CA 1
ATOM 2244 C C . LYS A 1 275 ? 53.673 -1.031 -92.394 1.00 87.50 275 LYS A C 1
ATOM 2246 O O . LYS A 1 275 ? 54.478 -1.615 -93.118 1.00 87.50 275 LYS A O 1
ATOM 2251 N N . ILE A 1 276 ? 53.602 0.299 -92.325 1.00 85.12 276 ILE A N 1
ATOM 2252 C CA . ILE A 1 276 ? 54.412 1.204 -93.162 1.00 85.12 276 ILE A CA 1
ATOM 2253 C C . ILE A 1 276 ? 55.912 1.025 -92.856 1.00 85.12 276 ILE A C 1
ATOM 2255 O O . ILE A 1 276 ? 56.741 0.975 -93.768 1.00 85.12 276 ILE A O 1
ATOM 2259 N N . LYS A 1 277 ? 56.290 0.841 -91.580 1.00 85.44 277 LYS A N 1
ATOM 2260 C CA . LYS A 1 277 ? 57.681 0.527 -91.190 1.00 85.44 277 LYS A CA 1
ATOM 2261 C C . LYS A 1 277 ? 58.173 -0.803 -91.773 1.00 85.44 277 LYS A C 1
ATOM 2263 O O . LYS A 1 277 ? 59.335 -0.900 -92.178 1.00 85.44 277 LYS A O 1
ATOM 2268 N N . SER A 1 278 ? 57.309 -1.814 -91.839 1.00 85.88 278 SER A N 1
ATOM 2269 C CA . SER A 1 278 ? 57.614 -3.100 -92.476 1.00 85.88 278 SER A CA 1
ATOM 2270 C C . SER A 1 278 ? 57.815 -2.956 -93.992 1.00 85.88 278 SER A C 1
ATOM 2272 O O . SER A 1 278 ? 58.812 -3.443 -94.532 1.00 85.88 278 SER A O 1
ATOM 2274 N N . GLU A 1 279 ? 56.938 -2.212 -94.672 1.00 86.06 279 GLU A N 1
ATOM 2275 C CA . GLU A 1 279 ? 57.039 -1.918 -96.112 1.00 86.06 279 GLU A CA 1
ATOM 2276 C C . GLU A 1 279 ? 58.328 -1.152 -96.455 1.00 86.06 279 GLU A C 1
ATOM 2278 O O . GLU A 1 279 ? 59.045 -1.526 -97.387 1.00 86.06 279 GLU A O 1
ATOM 2283 N N . LEU A 1 280 ? 58.708 -0.162 -95.638 1.00 88.44 280 LEU A N 1
ATOM 2284 C CA . LEU A 1 280 ? 59.985 0.546 -95.778 1.00 88.44 280 LEU A CA 1
ATOM 2285 C C . LEU A 1 280 ? 61.189 -0.404 -95.659 1.00 88.44 280 LEU A C 1
ATOM 2287 O O . LEU A 1 280 ? 62.160 -0.282 -96.409 1.00 88.44 280 LEU A O 1
ATOM 2291 N N . SER A 1 281 ? 61.143 -1.355 -94.722 1.00 85.88 281 SER A N 1
ATOM 2292 C CA . SER A 1 281 ? 62.201 -2.358 -94.538 1.00 85.88 281 SER A CA 1
ATOM 2293 C C . SER A 1 281 ? 62.349 -3.260 -95.768 1.00 85.88 281 SER A C 1
ATOM 2295 O O . SER A 1 281 ? 63.470 -3.538 -96.205 1.00 85.88 281 SER A O 1
ATOM 2297 N N . LEU A 1 282 ? 61.230 -3.673 -96.372 1.00 87.25 282 LEU A N 1
ATOM 2298 C CA . LEU A 1 282 ? 61.215 -4.458 -97.609 1.00 87.25 282 LEU A CA 1
ATOM 2299 C C . LEU A 1 282 ? 61.798 -3.667 -98.786 1.00 87.25 282 LEU A C 1
ATOM 2301 O O . LEU A 1 282 ? 62.698 -4.169 -99.460 1.00 87.25 282 LEU A O 1
ATOM 2305 N N . LYS A 1 283 ? 61.383 -2.411 -98.977 1.00 86.25 283 LYS A N 1
ATOM 2306 C CA . LYS A 1 283 ? 61.901 -1.548 -100.051 1.00 86.25 283 LYS A CA 1
ATOM 2307 C C . LYS A 1 283 ? 63.387 -1.231 -99.905 1.00 86.25 283 LYS A C 1
ATOM 2309 O O . LYS A 1 283 ? 64.126 -1.253 -100.888 1.00 86.25 283 LYS A O 1
ATOM 2314 N N . LYS A 1 284 ? 63.883 -1.056 -98.675 1.00 84.81 284 LYS A N 1
ATOM 2315 C CA . LYS A 1 284 ? 65.328 -0.927 -98.410 1.00 84.81 284 LYS A CA 1
ATOM 2316 C C . LYS A 1 284 ? 66.110 -2.194 -98.779 1.00 84.81 284 LYS A C 1
ATOM 2318 O O . LYS A 1 284 ? 67.231 -2.079 -99.273 1.00 84.81 284 LYS A O 1
ATOM 2323 N N . LYS A 1 285 ? 65.542 -3.391 -98.588 1.00 85.94 285 LYS A N 1
ATOM 2324 C CA . LYS A 1 285 ? 66.157 -4.652 -99.051 1.00 85.94 285 LYS A CA 1
ATOM 2325 C C . LYS A 1 285 ? 66.155 -4.762 -100.577 1.00 85.94 285 LYS A C 1
ATOM 2327 O O . LYS A 1 285 ? 67.184 -5.129 -101.140 1.00 85.94 285 LYS A O 1
ATOM 2332 N N . GLU A 1 286 ? 65.047 -4.403 -101.224 1.00 85.31 286 GLU A N 1
ATOM 2333 C CA . GLU A 1 286 ? 64.906 -4.387 -102.688 1.00 85.31 286 GLU A CA 1
ATOM 2334 C C . GLU A 1 286 ? 65.944 -3.453 -103.332 1.00 85.31 286 GLU A C 1
ATOM 2336 O O . GLU A 1 286 ? 66.684 -3.860 -104.226 1.00 85.31 286 GLU A O 1
ATOM 2341 N N . ARG A 1 287 ? 66.125 -2.250 -102.771 1.00 86.81 287 ARG A N 1
ATOM 2342 C CA . ARG A 1 287 ? 67.183 -1.309 -103.169 1.00 86.81 287 ARG A CA 1
ATOM 2343 C C . ARG A 1 287 ? 68.580 -1.933 -103.133 1.00 86.81 287 ARG A C 1
ATOM 2345 O O . ARG A 1 287 ? 69.347 -1.800 -104.083 1.00 86.81 287 ARG A O 1
ATOM 2352 N N . ILE A 1 288 ? 68.926 -2.611 -102.033 1.00 84.12 288 ILE A N 1
ATOM 2353 C CA . ILE A 1 288 ? 70.238 -3.263 -101.862 1.00 84.12 288 ILE A CA 1
ATOM 2354 C C . ILE A 1 288 ? 70.438 -4.367 -102.907 1.00 84.12 288 ILE A C 1
ATOM 2356 O O . ILE A 1 288 ? 71.554 -4.559 -103.393 1.00 84.12 288 ILE A O 1
ATOM 2360 N N . GLN A 1 289 ? 69.379 -5.099 -103.252 1.00 84.88 289 GLN A N 1
ATOM 2361 C CA . GLN A 1 289 ? 69.436 -6.146 -104.264 1.00 84.88 289 GLN A CA 1
ATOM 2362 C C . GLN A 1 289 ? 69.722 -5.573 -105.658 1.00 84.88 289 GLN A C 1
ATOM 2364 O O . GLN A 1 289 ? 70.676 -6.015 -106.298 1.00 84.88 289 GLN A O 1
ATOM 2369 N N . VAL A 1 290 ? 68.991 -4.540 -106.085 1.00 81.31 290 VAL A N 1
ATOM 2370 C CA . VAL A 1 290 ? 69.204 -3.899 -107.396 1.00 81.31 290 VAL A CA 1
ATOM 2371 C C . VAL A 1 290 ? 70.604 -3.272 -107.492 1.00 81.31 290 VAL A C 1
ATOM 2373 O O . VAL A 1 290 ? 71.278 -3.417 -108.512 1.00 81.31 290 VAL A O 1
ATOM 2376 N N . GLN A 1 291 ? 71.128 -2.682 -106.406 1.00 81.75 291 GLN A N 1
ATOM 2377 C CA . GLN A 1 291 ? 72.522 -2.204 -106.371 1.00 81.75 291 GLN A CA 1
ATOM 2378 C C . GLN A 1 291 ? 73.549 -3.324 -106.611 1.00 81.75 291 GLN A C 1
ATOM 2380 O O . GLN A 1 291 ? 74.565 -3.102 -107.273 1.00 81.75 291 GLN A O 1
ATOM 2385 N N . ARG A 1 292 ? 73.308 -4.531 -106.083 1.00 81.69 292 ARG A N 1
ATOM 2386 C CA . ARG A 1 292 ? 74.197 -5.686 -106.300 1.00 81.69 292 ARG A CA 1
ATOM 2387 C C . ARG A 1 292 ? 74.145 -6.182 -107.744 1.00 81.69 292 ARG A C 1
ATOM 2389 O O . ARG A 1 292 ? 75.181 -6.580 -108.271 1.00 81.69 292 ARG A O 1
ATOM 2396 N N . GLU A 1 293 ? 72.980 -6.136 -108.383 1.00 79.31 293 GLU A N 1
ATOM 2397 C CA . GLU A 1 293 ? 72.796 -6.537 -109.784 1.00 79.31 293 GLU A CA 1
ATOM 2398 C C . GLU A 1 293 ? 73.534 -5.595 -110.753 1.00 79.31 293 GLU A C 1
ATOM 2400 O O . GLU A 1 293 ? 74.245 -6.071 -111.641 1.00 79.31 293 GLU A O 1
ATOM 2405 N N . ILE A 1 294 ? 73.491 -4.276 -110.518 1.00 75.88 294 ILE A N 1
ATOM 2406 C CA . ILE A 1 294 ? 74.278 -3.279 -111.276 1.00 75.88 294 ILE A CA 1
ATOM 2407 C C . ILE A 1 294 ? 75.788 -3.550 -111.149 1.00 75.88 294 ILE A C 1
ATOM 2409 O O . ILE A 1 294 ? 76.530 -3.542 -112.140 1.00 75.88 294 ILE A O 1
ATOM 2413 N N . ALA A 1 295 ? 76.255 -3.843 -109.930 1.00 73.12 295 ALA A N 1
ATOM 2414 C CA . ALA A 1 295 ? 77.661 -4.156 -109.679 1.00 73.12 295 ALA A CA 1
ATOM 2415 C C . ALA A 1 295 ? 78.105 -5.460 -110.373 1.00 73.12 295 ALA A C 1
ATOM 2417 O O . ALA A 1 295 ? 79.234 -5.550 -110.861 1.00 73.12 295 ALA A O 1
ATOM 2418 N N . ALA A 1 296 ? 77.224 -6.462 -110.452 1.00 72.50 296 ALA A N 1
ATOM 2419 C CA . ALA A 1 296 ? 77.498 -7.730 -111.123 1.00 72.50 296 ALA A CA 1
ATOM 2420 C C . ALA A 1 296 ? 77.580 -7.582 -112.655 1.00 72.50 296 ALA A C 1
ATOM 2422 O O . ALA A 1 296 ? 78.523 -8.095 -113.263 1.00 72.50 296 ALA A O 1
ATOM 2423 N N . ALA A 1 297 ? 76.660 -6.835 -113.275 1.00 67.81 297 ALA A N 1
ATOM 2424 C CA . ALA A 1 297 ? 76.654 -6.580 -114.722 1.00 67.81 297 ALA A CA 1
ATOM 2425 C C . ALA A 1 297 ? 77.936 -5.872 -115.203 1.00 67.81 297 ALA A C 1
ATOM 2427 O O . ALA A 1 297 ? 78.502 -6.219 -116.241 1.00 67.81 297 ALA A O 1
ATOM 2428 N N . SER A 1 298 ? 78.462 -4.952 -114.392 1.00 64.06 298 SER A N 1
ATOM 2429 C CA . SER A 1 298 ? 79.717 -4.237 -114.669 1.00 64.06 298 SER A CA 1
ATOM 2430 C C . SER A 1 298 ? 80.964 -5.141 -114.641 1.00 64.06 298 SER A C 1
ATOM 2432 O O . SER A 1 298 ? 81.981 -4.819 -115.257 1.00 64.06 298 SER A O 1
ATOM 2434 N N . LYS A 1 299 ? 80.910 -6.287 -113.946 1.00 66.00 299 LYS A N 1
ATOM 2435 C CA . LYS A 1 299 ? 82.046 -7.213 -113.798 1.00 66.00 299 LYS A CA 1
ATOM 2436 C C . LYS A 1 299 ? 82.211 -8.147 -115.006 1.00 66.00 299 LYS A C 1
ATOM 2438 O O . LYS A 1 299 ? 83.337 -8.396 -115.427 1.00 66.00 299 LYS A O 1
ATOM 2443 N N . VAL A 1 300 ? 81.104 -8.596 -115.605 1.00 64.19 300 VAL A N 1
ATOM 2444 C CA . VAL A 1 300 ? 81.090 -9.538 -116.746 1.00 64.19 300 VAL A CA 1
ATOM 2445 C C . VAL A 1 300 ? 81.671 -8.919 -118.030 1.00 64.19 300 VAL A C 1
ATOM 2447 O O . VAL A 1 300 ? 82.358 -9.604 -118.786 1.00 64.19 300 VAL A O 1
ATOM 2450 N N . GLY A 1 301 ? 81.470 -7.615 -118.261 1.00 58.59 301 GLY A N 1
ATOM 2451 C CA . GLY A 1 301 ? 82.022 -6.911 -119.431 1.00 58.59 301 GLY A CA 1
ATOM 2452 C C . GLY A 1 301 ? 83.557 -6.816 -119.447 1.00 58.59 301 GLY A C 1
ATOM 2453 O O . GLY A 1 301 ? 84.175 -6.877 -120.508 1.00 58.59 301 GLY A O 1
ATOM 2454 N N . ASN A 1 302 ? 84.199 -6.746 -118.275 1.00 59.62 302 ASN A N 1
ATOM 2455 C CA . ASN A 1 302 ? 85.654 -6.577 -118.168 1.00 59.62 302 ASN A CA 1
ATOM 2456 C C . ASN A 1 302 ? 86.454 -7.879 -118.379 1.00 59.62 302 ASN A C 1
ATOM 2458 O O . ASN A 1 302 ? 87.580 -7.831 -118.876 1.00 59.62 302 ASN A O 1
ATOM 2462 N N . GLU A 1 303 ? 85.893 -9.049 -118.057 1.00 60.12 303 GLU A N 1
ATOM 2463 C CA . GLU A 1 303 ? 86.600 -10.339 -118.176 1.00 60.12 303 GLU A CA 1
ATOM 2464 C C . GLU A 1 303 ? 86.743 -10.814 -119.640 1.00 60.12 303 GLU A C 1
ATOM 2466 O O . GLU A 1 303 ? 87.754 -11.412 -120.012 1.00 60.12 303 GLU A O 1
ATOM 2471 N N . LYS A 1 304 ? 85.785 -10.475 -120.514 1.00 58.94 304 LYS A N 1
ATOM 2472 C CA . LYS A 1 304 ? 85.768 -10.871 -121.938 1.00 58.94 304 LYS A CA 1
ATOM 2473 C C . LYS A 1 304 ? 86.809 -10.117 -122.788 1.00 58.94 304 LYS A C 1
ATOM 2475 O O . LYS A 1 304 ? 87.403 -10.695 -123.697 1.00 58.94 304 LYS A O 1
ATOM 2480 N N . TYR A 1 305 ? 87.075 -8.850 -122.457 1.00 58.69 305 TYR A N 1
ATOM 2481 C CA . TYR A 1 305 ? 88.094 -8.011 -123.104 1.00 58.69 305 TYR A CA 1
ATOM 2482 C C . TYR A 1 305 ? 89.529 -8.448 -122.755 1.00 58.69 305 TYR A C 1
ATOM 2484 O O . TYR A 1 305 ? 90.407 -8.458 -123.622 1.00 58.69 305 TYR A O 1
ATOM 2492 N N . GLY A 1 306 ? 89.765 -8.886 -121.512 1.00 59.62 306 GLY A N 1
ATOM 2493 C CA . GLY A 1 306 ? 91.070 -9.402 -121.077 1.00 59.62 306 GLY A CA 1
ATOM 2494 C C . GLY A 1 306 ? 91.536 -10.630 -121.872 1.00 59.62 306 GLY A C 1
ATOM 2495 O O . GLY A 1 306 ? 92.690 -10.688 -122.294 1.00 59.62 306 GLY A O 1
ATOM 2496 N N . TYR A 1 307 ? 90.623 -11.563 -122.162 1.00 62.12 307 TYR A N 1
ATOM 2497 C CA . TYR A 1 307 ? 90.915 -12.818 -122.872 1.00 62.12 307 TYR A CA 1
ATOM 2498 C C . TYR A 1 307 ? 91.333 -12.631 -124.347 1.00 62.12 307 TYR A C 1
ATOM 2500 O O . TYR A 1 307 ? 92.152 -13.388 -124.871 1.00 62.12 307 TYR A O 1
ATOM 2508 N N . LEU A 1 308 ? 90.794 -11.621 -125.041 1.00 59.53 308 LEU A N 1
ATOM 2509 C CA . LEU A 1 308 ? 91.092 -11.363 -126.459 1.00 59.53 308 LEU A CA 1
ATOM 2510 C C . LEU A 1 308 ? 92.461 -10.695 -126.660 1.00 59.53 308 LEU A C 1
ATOM 2512 O O . LEU A 1 308 ? 93.185 -11.042 -127.595 1.00 59.53 308 LEU A O 1
ATOM 2516 N N . LYS A 1 309 ? 92.858 -9.807 -125.740 1.00 58.50 309 LYS A N 1
ATOM 2517 C CA . LYS A 1 309 ? 94.164 -9.129 -125.755 1.00 58.50 309 LYS A CA 1
ATOM 2518 C C . LYS A 1 309 ? 95.336 -10.108 -125.595 1.00 58.50 309 LYS A C 1
ATOM 2520 O O . LYS A 1 309 ? 96.374 -9.938 -126.227 1.00 58.50 309 LYS A O 1
ATOM 2525 N N . GLU A 1 310 ? 95.158 -11.164 -124.804 1.00 60.38 310 GLU A N 1
ATOM 2526 C CA . GLU A 1 310 ? 96.189 -12.176 -124.532 1.00 60.38 310 GLU A CA 1
ATOM 2527 C C . GLU A 1 310 ? 96.474 -13.102 -125.737 1.00 60.38 310 GLU A C 1
ATOM 2529 O O . GLU A 1 310 ? 97.575 -13.640 -125.882 1.00 60.38 310 GLU A O 1
ATOM 2534 N N . LYS A 1 311 ? 95.506 -13.268 -126.650 1.00 59.84 311 LYS A N 1
ATOM 2535 C CA . LYS A 1 311 ? 95.626 -14.158 -127.819 1.00 59.84 311 LYS A CA 1
ATOM 2536 C C . LYS A 1 311 ? 96.484 -13.589 -128.956 1.00 59.84 311 LYS A C 1
ATOM 2538 O O . LYS A 1 311 ? 97.143 -14.373 -129.639 1.00 59.84 311 LYS A O 1
ATOM 2543 N N . VAL A 1 312 ? 96.542 -12.267 -129.149 1.00 58.41 312 VAL A N 1
ATOM 2544 C CA . VAL A 1 312 ? 97.310 -11.664 -130.262 1.00 58.41 312 VAL A CA 1
ATOM 2545 C C . VAL A 1 312 ? 98.808 -11.526 -129.955 1.00 58.41 312 VAL A C 1
ATOM 2547 O O . VAL A 1 312 ? 99.640 -11.580 -130.859 1.00 58.41 312 VAL A O 1
ATOM 2550 N N . SER A 1 313 ? 99.198 -11.503 -128.679 1.00 58.50 313 SER A N 1
ATOM 2551 C CA . SER A 1 313 ? 100.611 -11.480 -128.266 1.00 58.50 313 SER A CA 1
ATOM 2552 C C . SER A 1 313 ? 101.413 -12.738 -128.662 1.00 58.50 313 SER A C 1
ATOM 2554 O O . SER A 1 313 ? 102.638 -12.724 -128.572 1.00 58.50 313 SER A O 1
ATOM 2556 N N . ARG A 1 314 ? 100.767 -13.825 -129.123 1.00 59.75 314 ARG A N 1
ATOM 2557 C CA . ARG A 1 314 ? 101.423 -15.115 -129.442 1.00 59.75 314 ARG A CA 1
ATOM 2558 C C . ARG A 1 314 ? 101.915 -15.284 -130.892 1.00 59.75 314 ARG A C 1
ATOM 2560 O O . ARG A 1 314 ? 102.726 -16.175 -131.128 1.00 59.75 314 ARG A O 1
ATOM 2567 N N . LYS A 1 315 ? 101.494 -14.459 -131.860 1.00 59.03 315 LYS A N 1
ATOM 2568 C CA . LYS A 1 315 ? 102.043 -14.446 -133.241 1.00 59.03 315 LYS A CA 1
ATOM 2569 C C . LYS A 1 315 ? 102.259 -13.010 -133.722 1.00 59.03 315 LYS A C 1
ATOM 2571 O O . LYS A 1 315 ? 101.511 -12.513 -134.561 1.00 59.03 315 LYS A O 1
ATOM 2576 N N . PRO A 1 316 ? 103.276 -12.312 -133.209 1.00 59.62 316 PRO A N 1
ATOM 2577 C CA . PRO A 1 316 ? 103.346 -10.881 -133.389 1.00 59.62 316 PRO A CA 1
ATOM 2578 C C . PRO A 1 316 ? 104.201 -10.512 -134.603 1.00 59.62 316 PRO A C 1
ATOM 2580 O O . PRO A 1 316 ? 104.889 -9.521 -134.528 1.00 59.62 316 PRO A O 1
ATOM 2583 N N . LYS A 1 317 ? 104.251 -11.280 -135.702 1.00 60.53 317 LYS A N 1
ATOM 2584 C CA . LYS A 1 317 ? 105.120 -10.960 -136.857 1.00 60.53 317 LYS A CA 1
ATOM 2585 C C . LYS A 1 317 ? 104.350 -10.954 -138.175 1.00 60.53 317 LYS A C 1
ATOM 2587 O O . LYS A 1 317 ? 103.512 -11.819 -138.398 1.00 60.53 317 LYS A O 1
ATOM 2592 N N . CYS A 1 318 ? 104.656 -9.999 -139.053 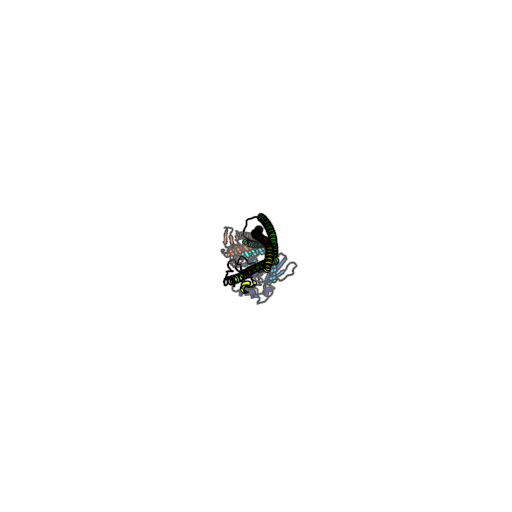1.00 64.19 318 CYS A N 1
ATOM 2593 C CA . CYS A 1 318 ? 104.150 -9.953 -140.420 1.00 64.19 318 CYS A CA 1
ATOM 2594 C C . CYS A 1 318 ? 104.579 -11.222 -141.165 1.00 64.19 318 CYS A C 1
ATOM 2596 O O . CYS A 1 318 ? 105.771 -11.512 -141.252 1.00 64.19 318 CYS A O 1
ATOM 2598 N N . GLU A 1 319 ? 103.613 -11.949 -141.727 1.00 66.62 319 GLU A N 1
ATOM 2599 C CA . GLU A 1 319 ? 103.842 -13.231 -142.409 1.00 66.62 319 GLU A CA 1
ATOM 2600 C C . GLU A 1 319 ? 104.760 -13.111 -143.644 1.00 66.62 319 GLU A C 1
ATOM 2602 O O . GLU A 1 319 ? 105.333 -14.106 -144.072 1.00 66.62 319 GLU A O 1
ATOM 2607 N N . PHE A 1 320 ? 104.948 -11.902 -144.190 1.00 63.12 320 PHE A N 1
ATOM 2608 C CA . PHE A 1 320 ? 105.722 -11.670 -145.415 1.00 63.12 320 PHE A CA 1
ATOM 2609 C C . PHE A 1 320 ? 107.145 -11.154 -145.180 1.00 63.12 320 PHE A C 1
ATOM 2611 O O . PHE A 1 320 ? 108.068 -11.586 -145.863 1.00 63.12 320 PHE A O 1
ATOM 2618 N N . CYS A 1 321 ? 107.349 -10.235 -144.234 1.00 63.31 321 CYS A N 1
ATOM 2619 C CA . CYS A 1 321 ? 108.672 -9.650 -143.966 1.00 63.31 321 CYS A CA 1
ATOM 2620 C C . CYS A 1 321 ? 109.227 -9.988 -142.576 1.00 63.31 321 CYS A C 1
ATOM 2622 O O . CYS A 1 321 ? 110.324 -9.561 -142.229 1.00 63.31 321 CYS A O 1
ATOM 2624 N N . GLY A 1 322 ? 108.478 -10.734 -141.758 1.00 62.69 322 GLY A N 1
ATOM 2625 C CA . GLY A 1 322 ? 108.899 -11.161 -140.423 1.00 62.69 322 GLY A CA 1
ATOM 2626 C C . GLY A 1 322 ? 108.945 -10.051 -139.365 1.00 62.69 322 GLY A C 1
ATOM 2627 O O . GLY A 1 322 ? 109.314 -10.330 -138.223 1.00 62.69 322 GLY A O 1
ATOM 2628 N N . THR A 1 323 ? 108.570 -8.813 -139.704 1.00 64.38 323 THR A N 1
ATOM 2629 C CA . THR A 1 323 ? 108.588 -7.661 -138.784 1.00 64.38 323 THR A CA 1
ATOM 2630 C C . THR A 1 323 ? 107.578 -7.822 -137.659 1.00 64.38 323 THR A C 1
ATOM 2632 O O . THR A 1 323 ? 106.446 -8.223 -137.916 1.00 64.38 323 THR A O 1
ATOM 2635 N N . ASN A 1 324 ? 107.969 -7.471 -136.432 1.00 66.31 324 ASN A N 1
ATOM 2636 C CA . ASN A 1 324 ? 107.098 -7.538 -135.269 1.00 66.31 324 ASN A CA 1
ATOM 2637 C C . ASN A 1 324 ? 105.955 -6.502 -135.372 1.00 66.31 324 ASN A C 1
ATOM 2639 O O . ASN A 1 324 ? 106.226 -5.313 -135.435 1.00 66.31 324 ASN A O 1
ATOM 2643 N N . LEU A 1 325 ? 104.698 -6.950 -135.430 1.00 60.38 325 LEU A N 1
ATOM 2644 C CA . LEU A 1 325 ? 103.492 -6.113 -135.497 1.00 60.38 325 LEU A CA 1
ATOM 2645 C C . LEU A 1 325 ? 102.922 -5.772 -134.107 1.00 60.38 325 LEU A C 1
ATOM 2647 O O . LEU A 1 325 ? 101.968 -5.004 -134.021 1.00 60.38 325 LEU A O 1
ATOM 2651 N N . ALA A 1 326 ? 103.446 -6.371 -133.028 1.00 60.34 326 ALA A N 1
ATOM 2652 C CA . ALA A 1 326 ? 103.021 -6.053 -131.661 1.00 60.34 326 ALA A CA 1
ATOM 2653 C C . ALA A 1 326 ? 103.798 -4.877 -131.050 1.00 60.34 326 ALA A C 1
ATOM 2655 O O . ALA A 1 326 ? 103.286 -4.200 -130.156 1.00 60.34 326 ALA A O 1
ATOM 2656 N N . GLU A 1 327 ? 105.010 -4.612 -131.541 1.00 55.31 327 GLU A N 1
ATOM 2657 C CA . GLU A 1 327 ? 105.686 -3.335 -131.320 1.00 55.31 327 GLU A CA 1
ATOM 2658 C C . GLU A 1 327 ? 104.933 -2.280 -132.140 1.00 55.31 327 GLU A C 1
ATOM 2660 O O . GLU A 1 327 ? 104.733 -2.466 -133.333 1.00 55.31 327 GLU A O 1
ATOM 2665 N N . GLU A 1 328 ? 104.453 -1.219 -131.484 1.00 51.88 328 GLU A N 1
ATOM 2666 C CA . GLU A 1 328 ? 103.553 -0.189 -132.042 1.00 51.88 328 GLU A CA 1
ATOM 2667 C C . GLU A 1 328 ? 102.039 -0.507 -132.068 1.00 51.88 328 GLU A C 1
ATOM 2669 O O . GLU A 1 328 ? 101.286 0.168 -132.762 1.00 51.88 328 GLU A O 1
ATOM 2674 N N . TRP A 1 329 ? 101.535 -1.413 -131.212 1.00 56.72 329 TRP A N 1
ATOM 2675 C CA . TRP A 1 329 ? 100.087 -1.709 -131.053 1.00 56.72 329 TRP A CA 1
ATOM 2676 C C . TRP A 1 329 ? 99.176 -0.471 -130.869 1.00 56.72 329 TRP A C 1
ATOM 2678 O O . TRP A 1 329 ? 98.002 -0.482 -131.238 1.00 56.72 329 TRP A O 1
ATOM 2688 N N . ASN A 1 330 ? 99.711 0.616 -130.305 1.00 56.19 330 ASN A N 1
ATOM 2689 C CA . ASN A 1 330 ? 98.976 1.869 -130.115 1.00 56.19 330 ASN A CA 1
ATOM 2690 C C . ASN A 1 330 ? 99.042 2.818 -131.336 1.00 56.19 330 ASN A C 1
ATOM 2692 O O . ASN A 1 330 ? 98.208 3.718 -131.427 1.00 56.19 330 ASN A O 1
ATOM 2696 N N . ASN A 1 331 ? 99.958 2.602 -132.293 1.00 53.75 331 ASN A N 1
ATOM 2697 C CA . ASN A 1 331 ? 100.096 3.379 -133.532 1.00 53.75 331 ASN A CA 1
ATOM 2698 C C . ASN A 1 331 ? 99.535 2.586 -134.725 1.00 53.75 331 ASN A C 1
ATOM 2700 O O . ASN A 1 331 ? 100.178 1.742 -135.341 1.00 53.75 331 ASN A O 1
ATOM 2704 N N . ARG A 1 332 ? 98.269 2.864 -135.029 1.00 58.16 332 ARG A N 1
ATOM 2705 C CA . ARG A 1 332 ? 97.458 2.190 -136.047 1.00 58.16 332 ARG A CA 1
ATOM 2706 C C . ARG A 1 332 ? 97.955 2.451 -137.478 1.00 58.16 332 ARG A C 1
ATOM 2708 O O . ARG A 1 332 ? 98.314 3.565 -137.848 1.00 58.16 332 ARG A O 1
ATOM 2715 N N . LEU A 1 333 ? 97.886 1.401 -138.294 1.00 52.44 333 LEU A N 1
ATOM 2716 C CA . LEU A 1 333 ? 98.457 1.278 -139.634 1.00 52.44 333 LEU A CA 1
ATOM 2717 C C . LEU A 1 333 ? 97.471 1.704 -140.726 1.00 52.44 333 LEU A C 1
ATOM 2719 O O . LEU A 1 333 ? 96.531 0.970 -141.028 1.00 52.44 333 LEU A O 1
ATOM 2723 N N . GLN A 1 334 ? 97.694 2.857 -141.357 1.00 55.72 334 GLN A N 1
ATOM 2724 C CA . GLN A 1 334 ? 96.743 3.383 -142.341 1.00 55.72 334 GLN A CA 1
ATOM 2725 C C . GLN A 1 334 ? 96.811 2.773 -143.749 1.00 55.72 334 GLN A C 1
ATOM 2727 O O . GLN A 1 334 ? 95.877 3.007 -144.505 1.00 55.72 334 GLN A O 1
ATOM 2732 N N . VAL A 1 335 ? 97.805 1.957 -144.134 1.00 57.00 335 VAL A N 1
ATOM 2733 C CA . VAL A 1 335 ? 97.776 1.353 -145.494 1.00 57.00 335 VAL A CA 1
ATOM 2734 C C . VAL A 1 335 ? 98.401 -0.050 -145.622 1.00 57.00 335 VAL A C 1
ATOM 2736 O O . VAL A 1 335 ? 98.165 -0.733 -146.610 1.00 57.00 335 VAL A O 1
ATOM 2739 N N . GLY A 1 336 ? 99.122 -0.564 -144.620 1.00 64.12 336 GLY A N 1
ATOM 2740 C CA . GLY A 1 336 ? 99.697 -1.916 -144.669 1.00 64.12 336 GLY A CA 1
ATOM 2741 C C . GLY A 1 336 ? 100.787 -2.132 -143.625 1.00 64.12 336 GLY A C 1
ATOM 2742 O O . GLY A 1 336 ? 101.006 -1.255 -142.794 1.00 64.12 336 GLY A O 1
ATOM 2743 N N . CYS A 1 337 ? 101.465 -3.286 -143.659 1.00 62.47 337 CYS A N 1
ATOM 2744 C CA . CYS A 1 337 ? 102.632 -3.580 -142.821 1.00 62.47 337 CYS A CA 1
ATOM 2745 C C . CYS A 1 337 ? 103.628 -2.407 -142.875 1.00 62.47 337 CYS A C 1
ATOM 2747 O O . CYS A 1 337 ? 104.022 -2.024 -143.980 1.00 62.47 337 CYS A O 1
ATOM 2749 N N . PRO A 1 338 ? 104.075 -1.863 -141.727 1.00 61.00 338 PRO A N 1
ATOM 2750 C CA . PRO A 1 338 ? 104.802 -0.594 -141.706 1.00 61.00 338 PRO A CA 1
ATOM 2751 C C . PRO A 1 338 ? 106.191 -0.703 -142.352 1.00 61.00 338 PRO A C 1
ATOM 2753 O O . PRO A 1 338 ? 106.763 0.308 -142.739 1.00 61.00 338 PRO A O 1
ATOM 2756 N N . LEU A 1 339 ? 106.718 -1.925 -142.508 1.00 61.59 339 LEU A N 1
ATOM 2757 C CA . LEU A 1 339 ? 108.040 -2.168 -143.082 1.00 61.59 339 LEU A CA 1
ATOM 2758 C C . LEU A 1 339 ? 108.015 -2.569 -144.564 1.00 61.59 339 LEU A C 1
ATOM 2760 O O . LEU A 1 339 ? 108.878 -2.142 -145.320 1.00 61.59 339 LEU A O 1
ATOM 2764 N N . CYS A 1 340 ? 107.059 -3.405 -144.990 1.00 60.91 340 CYS A N 1
ATOM 2765 C CA . CYS A 1 340 ? 107.009 -3.916 -146.371 1.00 60.91 340 CYS A CA 1
ATOM 2766 C C . CYS A 1 340 ? 105.846 -3.370 -147.208 1.00 60.91 340 CYS A C 1
ATOM 2768 O O . CYS A 1 340 ? 105.718 -3.728 -148.376 1.00 60.91 340 CYS A O 1
ATOM 2770 N N . GLY A 1 341 ? 104.969 -2.550 -146.625 1.00 64.12 341 GLY A N 1
ATOM 2771 C CA . GLY A 1 341 ? 103.827 -1.961 -147.325 1.00 64.12 341 GLY A CA 1
ATOM 2772 C C . GLY A 1 341 ? 102.733 -2.957 -147.722 1.00 64.12 341 GLY A C 1
ATOM 2773 O O . GLY A 1 341 ? 101.819 -2.591 -148.453 1.00 64.12 341 GLY A O 1
ATOM 2774 N N . THR A 1 342 ? 102.788 -4.212 -147.258 1.00 68.19 342 THR A N 1
ATOM 2775 C CA . THR A 1 342 ? 101.756 -5.212 -147.577 1.00 68.19 342 THR A CA 1
ATOM 2776 C C . THR A 1 342 ? 100.409 -4.797 -146.987 1.00 68.19 342 THR A C 1
ATOM 2778 O O . THR A 1 342 ? 100.273 -4.709 -145.767 1.00 68.19 342 THR A O 1
ATOM 2781 N N . GLU A 1 343 ? 99.410 -4.576 -147.840 1.00 62.75 343 GLU A N 1
ATOM 2782 C CA . GLU A 1 343 ? 98.048 -4.213 -147.435 1.00 62.75 343 GLU A CA 1
ATOM 2783 C C . GLU A 1 343 ? 97.414 -5.253 -146.492 1.00 62.75 343 GLU A C 1
ATOM 2785 O O . GLU A 1 343 ? 97.535 -6.463 -146.704 1.00 62.75 343 GLU A O 1
ATOM 2790 N N . TRP A 1 344 ? 96.644 -4.787 -145.498 1.00 63.28 344 TRP A N 1
ATOM 2791 C CA . TRP A 1 344 ? 95.965 -5.625 -144.489 1.00 63.28 344 TRP A CA 1
ATOM 2792 C C . TRP A 1 344 ? 95.078 -6.727 -145.077 1.00 63.28 344 TRP A C 1
ATOM 2794 O O . TRP A 1 344 ? 94.799 -7.716 -144.405 1.00 63.28 344 TRP A O 1
ATOM 2804 N N . ALA A 1 345 ? 94.619 -6.564 -146.322 1.00 63.16 345 ALA A N 1
ATOM 2805 C CA . ALA A 1 345 ? 93.804 -7.547 -147.033 1.00 63.16 345 ALA A CA 1
ATOM 2806 C C . ALA A 1 345 ? 94.532 -8.846 -147.359 1.00 63.16 345 ALA A C 1
ATOM 2808 O O . ALA A 1 345 ? 93.869 -9.861 -147.557 1.00 63.16 345 ALA A O 1
ATOM 2809 N N . LYS A 1 346 ? 95.865 -8.822 -147.377 1.00 60.94 346 LYS A N 1
ATOM 2810 C CA . LYS A 1 346 ? 96.692 -9.984 -147.701 1.00 60.94 346 LYS A CA 1
ATOM 2811 C C . LYS A 1 346 ? 97.149 -10.771 -146.468 1.00 60.94 346 LYS A C 1
ATOM 2813 O O . LYS A 1 346 ? 97.790 -11.800 -146.637 1.00 60.94 346 LYS A O 1
ATOM 2818 N N . LEU A 1 347 ? 96.829 -10.312 -145.253 1.00 64.00 347 LEU A N 1
ATOM 2819 C CA . LEU A 1 347 ? 97.110 -11.041 -144.010 1.00 64.00 347 LEU A CA 1
ATOM 2820 C C . LEU A 1 347 ? 95.981 -12.020 -143.663 1.00 64.00 347 LEU A C 1
ATOM 2822 O O . LEU A 1 347 ? 94.823 -11.810 -144.033 1.00 64.00 347 LEU A O 1
ATOM 2826 N N . SER A 1 348 ? 96.318 -13.075 -142.919 1.00 63.16 348 SER A N 1
ATOM 2827 C CA . SER A 1 348 ? 95.360 -14.083 -142.461 1.00 63.16 348 SER A CA 1
ATOM 2828 C C . SER A 1 348 ? 94.198 -13.477 -141.647 1.00 63.16 348 SER A C 1
ATOM 2830 O O . SER A 1 348 ? 94.372 -12.574 -140.823 1.00 63.16 348 SER A O 1
ATOM 2832 N N . ARG A 1 349 ? 92.974 -13.982 -141.881 1.00 62.72 349 ARG A N 1
ATOM 2833 C CA . ARG A 1 349 ? 91.720 -13.507 -141.252 1.00 62.72 349 ARG A CA 1
ATOM 2834 C C . ARG A 1 349 ? 91.801 -13.474 -139.720 1.00 62.72 349 ARG A C 1
ATOM 2836 O O . ARG A 1 349 ? 91.313 -12.532 -139.103 1.00 62.72 349 ARG A O 1
ATOM 2843 N N . GLU A 1 350 ? 92.463 -14.465 -139.134 1.00 62.75 350 GLU A N 1
ATOM 2844 C CA . GLU A 1 350 ? 92.653 -14.606 -137.686 1.00 62.75 350 GLU A CA 1
ATOM 2845 C C . GLU A 1 350 ? 93.444 -13.438 -137.076 1.00 62.75 350 GLU A C 1
ATOM 2847 O O . GLU A 1 350 ? 93.087 -12.934 -136.012 1.00 62.75 350 GLU A O 1
ATOM 2852 N N . LEU A 1 351 ? 94.491 -12.961 -137.761 1.00 60.34 351 LEU A N 1
ATOM 2853 C CA . LEU A 1 351 ? 95.296 -11.830 -137.291 1.00 60.34 351 LEU A CA 1
ATOM 2854 C C . LEU A 1 351 ? 94.505 -10.514 -137.358 1.00 60.34 351 LEU A C 1
ATOM 2856 O O . LEU A 1 351 ? 94.660 -9.629 -136.519 1.00 60.34 351 LEU A O 1
ATOM 2860 N N . ARG A 1 352 ? 93.630 -10.405 -138.360 1.00 59.25 352 ARG A N 1
ATOM 2861 C CA . ARG A 1 352 ? 92.801 -9.229 -138.625 1.00 59.25 352 ARG A CA 1
ATOM 2862 C C . ARG A 1 352 ? 91.705 -9.049 -137.576 1.00 59.25 352 ARG A C 1
ATOM 2864 O O . ARG A 1 352 ? 91.519 -7.942 -137.091 1.00 59.25 352 ARG A O 1
ATOM 2871 N N . GLU A 1 353 ? 91.023 -10.122 -137.183 1.00 63.91 353 GLU A N 1
ATOM 2872 C CA . GLU A 1 353 ? 89.976 -10.075 -136.149 1.00 63.91 353 GLU A CA 1
ATOM 2873 C C . GLU A 1 353 ? 90.541 -9.680 -134.767 1.00 63.91 353 GLU A C 1
ATOM 2875 O O . GLU A 1 353 ? 89.891 -8.954 -134.019 1.00 63.91 353 GLU A O 1
ATOM 2880 N N . GLY A 1 354 ? 91.782 -10.069 -134.451 1.00 62.91 354 GLY A N 1
ATOM 2881 C CA . GLY A 1 354 ? 92.447 -9.689 -133.198 1.00 62.91 354 GLY A CA 1
ATOM 2882 C C . GLY A 1 354 ? 92.919 -8.228 -133.122 1.00 62.91 354 GLY A C 1
ATOM 2883 O O . GLY A 1 354 ? 92.961 -7.659 -132.034 1.00 62.91 354 GLY A O 1
ATOM 2884 N N . LEU A 1 355 ? 93.260 -7.606 -134.256 1.00 58.53 355 LEU A N 1
ATOM 2885 C CA . LEU A 1 355 ? 93.760 -6.223 -134.320 1.00 58.53 355 LEU A CA 1
ATOM 2886 C C . LEU A 1 355 ? 92.652 -5.152 -134.215 1.00 58.53 355 LEU A C 1
ATOM 2888 O O . LEU A 1 355 ? 92.958 -4.004 -133.899 1.00 58.53 355 LEU A O 1
ATOM 2892 N N . PHE A 1 356 ? 91.381 -5.507 -134.456 1.00 57.59 356 PHE A N 1
ATOM 2893 C CA . PHE A 1 356 ? 90.249 -4.562 -134.521 1.00 57.59 356 PHE A CA 1
ATOM 2894 C C . PHE A 1 356 ? 89.162 -4.771 -133.439 1.00 57.59 356 PHE A C 1
ATOM 2896 O O . PHE A 1 356 ? 88.053 -4.265 -133.588 1.00 57.59 356 PHE A O 1
ATOM 2903 N N . ALA A 1 357 ? 89.444 -5.491 -132.347 1.00 59.78 357 ALA A N 1
ATOM 2904 C CA . ALA A 1 357 ? 88.478 -5.697 -131.257 1.00 59.78 357 ALA A CA 1
ATOM 2905 C C . ALA A 1 357 ? 88.389 -4.490 -130.282 1.00 59.78 357 ALA A C 1
ATOM 2907 O O . ALA A 1 357 ? 89.419 -3.976 -129.844 1.00 59.78 357 ALA A O 1
ATOM 2908 N N . GLU A 1 358 ? 87.173 -4.079 -129.886 1.00 56.00 358 GLU A N 1
ATOM 2909 C CA . GLU A 1 358 ? 86.891 -3.015 -128.893 1.00 56.00 358 GLU A CA 1
ATOM 2910 C C . GLU A 1 358 ? 86.197 -3.570 -127.620 1.00 56.00 358 GLU A C 1
ATOM 2912 O O . GLU A 1 358 ? 85.509 -4.589 -127.700 1.00 56.00 358 GLU A O 1
ATOM 2917 N N . PRO A 1 359 ? 86.357 -2.940 -126.433 1.00 56.62 359 PRO A N 1
ATOM 2918 C CA . PRO A 1 359 ? 85.641 -3.336 -125.213 1.00 56.62 359 PRO A CA 1
ATOM 2919 C C . PRO A 1 359 ? 84.147 -2.948 -125.254 1.00 56.62 359 PRO A C 1
ATOM 2921 O O . PRO A 1 359 ? 83.815 -1.779 -125.446 1.00 56.62 359 PRO A O 1
ATOM 2924 N N . GLU A 1 360 ? 83.242 -3.905 -125.006 1.00 57.62 360 GLU A N 1
ATOM 2925 C CA . GLU A 1 360 ? 81.793 -3.659 -124.861 1.00 57.62 360 GLU A CA 1
ATOM 2926 C C . GLU A 1 360 ? 81.482 -2.917 -123.544 1.00 57.62 360 GLU A C 1
ATOM 2928 O O . GLU A 1 360 ? 81.866 -3.366 -122.462 1.00 57.62 360 GLU A O 1
ATOM 2933 N N . LYS A 1 361 ? 80.741 -1.800 -123.611 1.00 58.28 361 LYS A N 1
ATOM 2934 C CA . LYS A 1 361 ? 80.112 -1.180 -122.429 1.00 58.28 361 LYS A CA 1
ATOM 2935 C C . LYS A 1 361 ? 78.760 -1.866 -122.159 1.00 58.28 361 LYS A C 1
ATOM 2937 O O . LYS A 1 361 ? 77.950 -1.911 -123.083 1.00 58.28 361 LYS A O 1
ATOM 2942 N N . PRO A 1 362 ? 78.488 -2.383 -120.946 1.00 59.66 362 PRO A N 1
ATOM 2943 C CA . PRO A 1 362 ? 77.183 -2.963 -120.626 1.00 59.66 362 PRO A CA 1
ATOM 2944 C C . PRO A 1 362 ? 76.094 -1.882 -120.497 1.00 59.66 362 PRO A C 1
ATOM 2946 O O . PRO A 1 362 ? 76.360 -0.787 -120.006 1.00 59.66 362 PRO A O 1
ATOM 2949 N N . ASP A 1 363 ? 74.868 -2.206 -120.921 1.00 61.84 363 ASP A N 1
ATOM 2950 C CA . ASP A 1 363 ? 73.677 -1.350 -120.810 1.00 61.84 363 ASP A CA 1
ATOM 2951 C C . ASP A 1 363 ? 73.013 -1.520 -119.425 1.00 61.84 363 ASP A C 1
ATOM 2953 O O . ASP A 1 363 ? 72.304 -2.497 -119.175 1.00 61.84 363 ASP A O 1
ATOM 2957 N N . THR A 1 364 ? 73.292 -0.601 -118.492 1.00 65.44 364 THR A N 1
ATOM 2958 C CA . THR A 1 364 ? 72.762 -0.601 -117.108 1.00 65.44 364 THR A CA 1
ATOM 2959 C C . THR A 1 364 ? 71.558 0.323 -116.900 1.00 65.44 364 THR A C 1
ATOM 2961 O O . THR A 1 364 ? 71.010 0.365 -115.796 1.00 65.44 364 THR A O 1
ATOM 2964 N N . ALA A 1 365 ? 71.086 1.017 -117.942 1.00 70.81 365 ALA A N 1
ATOM 2965 C CA . ALA A 1 365 ? 70.110 2.105 -117.819 1.00 70.81 365 ALA A CA 1
ATOM 2966 C C . ALA A 1 365 ? 68.764 1.668 -117.203 1.00 70.81 365 ALA A C 1
ATOM 2968 O O . ALA A 1 365 ? 68.150 2.409 -116.435 1.00 70.81 365 ALA A O 1
ATOM 2969 N N . SER A 1 366 ? 68.311 0.440 -117.483 1.00 73.62 366 SER A N 1
ATOM 2970 C CA . SER A 1 366 ? 67.040 -0.073 -116.940 1.00 73.62 366 SER A CA 1
ATOM 2971 C C . SER A 1 366 ? 67.084 -0.383 -115.436 1.00 73.62 366 SER A C 1
ATOM 2973 O O . SER A 1 366 ? 66.059 -0.294 -114.761 1.00 73.62 366 SER A O 1
ATOM 2975 N N . LEU A 1 367 ? 68.255 -0.735 -114.895 1.00 75.94 367 LEU A N 1
ATOM 2976 C CA . LEU A 1 367 ? 68.435 -1.013 -113.467 1.00 75.94 367 LEU A CA 1
ATOM 2977 C C . LEU A 1 367 ? 68.620 0.280 -112.665 1.00 75.94 367 LEU A C 1
ATOM 2979 O O . LEU A 1 367 ? 68.183 0.353 -111.519 1.00 75.94 367 LEU A O 1
ATOM 2983 N N . GLU A 1 368 ? 69.221 1.303 -113.272 1.00 76.44 368 GLU A N 1
ATOM 2984 C CA . GLU A 1 368 ? 69.366 2.636 -112.675 1.00 76.44 368 GLU A CA 1
ATOM 2985 C C . GLU A 1 368 ? 68.008 3.336 -112.513 1.00 76.44 368 GLU A C 1
ATOM 2987 O O . GLU A 1 368 ? 67.728 3.857 -111.435 1.00 76.44 368 GLU A O 1
ATOM 2992 N N . LEU A 1 369 ? 67.119 3.238 -113.511 1.00 80.50 369 LEU A N 1
ATOM 2993 C CA . LEU A 1 369 ? 65.734 3.727 -113.412 1.00 80.50 369 LEU A CA 1
ATOM 2994 C C . LEU A 1 369 ? 64.950 3.043 -112.281 1.00 80.50 369 LEU A C 1
ATOM 2996 O O . LEU A 1 369 ? 64.304 3.715 -111.480 1.00 80.50 369 LEU A O 1
ATOM 3000 N N . LYS A 1 370 ? 65.063 1.714 -112.154 1.00 81.75 370 LYS A N 1
ATOM 3001 C CA . LYS A 1 370 ? 64.452 0.975 -111.034 1.00 81.75 370 LYS A CA 1
ATOM 3002 C C . LYS A 1 370 ? 64.997 1.417 -109.677 1.00 81.75 370 LYS A C 1
ATOM 3004 O O . LYS A 1 370 ? 64.264 1.419 -108.691 1.00 81.75 370 LYS A O 1
ATOM 3009 N N . LEU A 1 371 ? 66.279 1.773 -109.601 1.00 83.62 371 LEU A N 1
ATOM 3010 C CA . LEU A 1 371 ? 66.875 2.268 -108.363 1.00 83.62 371 LEU A CA 1
ATOM 3011 C C . LEU A 1 371 ? 66.268 3.613 -107.946 1.00 83.62 371 LEU A C 1
ATOM 3013 O O . LEU A 1 371 ? 65.985 3.821 -106.767 1.00 83.62 371 LEU A O 1
ATOM 3017 N N . GLU A 1 372 ? 66.060 4.501 -108.916 1.00 82.12 372 GLU A N 1
ATOM 3018 C CA . GLU A 1 372 ? 65.469 5.820 -108.705 1.00 82.12 372 GLU A CA 1
ATOM 3019 C C . GLU A 1 372 ? 63.993 5.721 -108.286 1.00 82.12 372 GLU A C 1
ATOM 3021 O O . GLU A 1 372 ? 63.576 6.398 -107.344 1.00 82.12 372 GLU A O 1
ATOM 3026 N N . GLU A 1 373 ? 63.227 4.809 -108.892 1.00 84.69 373 GLU A N 1
ATOM 3027 C CA . GLU A 1 373 ? 61.851 4.495 -108.478 1.00 84.69 373 GLU A CA 1
ATOM 3028 C C . GLU A 1 373 ? 61.787 4.018 -107.017 1.00 84.69 373 GLU A C 1
ATOM 3030 O O . GLU A 1 373 ? 60.995 4.538 -106.225 1.00 84.69 373 GLU A O 1
ATOM 3035 N N . ILE A 1 374 ? 62.669 3.093 -106.620 1.00 84.94 374 ILE A N 1
ATOM 3036 C CA . ILE A 1 374 ? 62.742 2.606 -105.233 1.00 84.94 374 ILE A CA 1
ATOM 3037 C C . ILE A 1 374 ? 63.147 3.735 -104.268 1.00 84.94 374 ILE A C 1
ATOM 3039 O O . ILE A 1 374 ? 62.617 3.815 -103.157 1.00 84.94 374 ILE A O 1
ATOM 3043 N N . ASP A 1 375 ? 64.055 4.631 -104.663 1.00 83.38 375 ASP A N 1
ATOM 3044 C CA . ASP A 1 375 ? 64.467 5.772 -103.834 1.00 83.38 375 ASP A CA 1
ATOM 3045 C C . ASP A 1 375 ? 63.333 6.795 -103.634 1.00 83.38 375 ASP A C 1
ATOM 3047 O O . ASP A 1 375 ? 63.194 7.362 -102.541 1.00 83.38 375 ASP A O 1
ATOM 3051 N N . ILE A 1 376 ? 62.485 7.008 -104.644 1.00 86.25 376 ILE A N 1
ATOM 3052 C CA . ILE A 1 376 ? 61.272 7.830 -104.527 1.00 86.25 376 ILE A CA 1
ATOM 3053 C C . ILE A 1 376 ? 60.270 7.173 -103.566 1.00 86.25 376 ILE A C 1
ATOM 3055 O O . ILE A 1 376 ? 59.746 7.848 -102.673 1.00 86.25 376 ILE A O 1
ATOM 3059 N N . GLU A 1 377 ? 60.036 5.864 -103.692 1.00 84.69 377 GLU A N 1
ATOM 3060 C CA . GLU A 1 377 ? 59.139 5.116 -102.800 1.00 84.69 377 GLU A CA 1
ATOM 3061 C C . GLU A 1 377 ? 59.624 5.123 -101.344 1.00 84.69 377 GLU A C 1
ATOM 3063 O O . GLU A 1 377 ? 58.832 5.357 -100.429 1.00 84.69 377 GLU A O 1
ATOM 3068 N N . ILE A 1 378 ? 60.928 4.950 -101.110 1.00 87.19 378 ILE A N 1
ATOM 3069 C CA . ILE A 1 378 ? 61.532 5.045 -99.773 1.00 87.19 378 ILE A CA 1
ATOM 3070 C C . ILE A 1 378 ? 61.298 6.432 -99.172 1.00 87.19 378 ILE A C 1
ATOM 3072 O O . ILE A 1 378 ? 60.857 6.527 -98.027 1.00 87.19 378 ILE A O 1
ATOM 3076 N N . LYS A 1 379 ? 61.540 7.511 -99.929 1.00 85.94 379 LYS A N 1
ATOM 3077 C CA . LYS A 1 379 ? 61.297 8.882 -99.447 1.00 85.94 379 LYS A CA 1
ATOM 3078 C C . LYS A 1 379 ? 59.828 9.116 -99.099 1.00 85.94 379 LYS A C 1
ATOM 3080 O O . LYS A 1 379 ? 59.541 9.790 -98.106 1.00 85.94 379 LYS A O 1
ATOM 3085 N N . LYS A 1 380 ? 58.909 8.555 -99.891 1.00 88.44 380 LYS A N 1
ATOM 3086 C CA . LYS A 1 380 ? 57.467 8.632 -99.638 1.00 88.44 380 LYS A CA 1
ATOM 3087 C C . LYS A 1 380 ? 57.097 7.912 -98.338 1.00 88.44 380 LYS A C 1
ATOM 3089 O O . LYS A 1 380 ? 56.536 8.548 -97.448 1.00 88.44 380 LYS A O 1
ATOM 3094 N N . LEU A 1 381 ? 57.515 6.658 -98.167 1.00 87.81 381 LEU A N 1
ATOM 3095 C CA . LEU A 1 381 ? 57.285 5.882 -96.942 1.00 87.81 381 LEU A CA 1
ATOM 3096 C C . LEU A 1 381 ? 57.917 6.541 -95.703 1.00 87.81 381 LEU A C 1
ATOM 3098 O O . LEU A 1 381 ? 57.308 6.578 -94.637 1.00 87.81 381 LEU A O 1
ATOM 3102 N N . GLU A 1 382 ? 59.109 7.132 -95.825 1.00 87.06 382 GLU A N 1
ATOM 3103 C CA . GLU A 1 382 ? 59.739 7.883 -94.729 1.00 87.06 382 GLU A CA 1
ATOM 3104 C C . GLU A 1 382 ? 58.959 9.151 -94.354 1.00 87.06 382 GLU A C 1
ATOM 3106 O O . GLU A 1 382 ? 58.925 9.529 -93.182 1.00 87.06 382 GLU A O 1
ATOM 3111 N N . SER A 1 383 ? 58.317 9.814 -95.320 1.00 85.94 383 SER A N 1
ATOM 3112 C CA . SER A 1 383 ? 57.429 10.948 -95.039 1.00 85.94 383 SER A CA 1
ATOM 3113 C C . SER A 1 383 ? 56.122 10.519 -94.367 1.00 85.94 383 SER A C 1
ATOM 3115 O O . SER A 1 383 ? 55.690 11.166 -93.414 1.00 85.94 383 SER A O 1
ATOM 3117 N N . GLU A 1 384 ? 55.544 9.395 -94.793 1.00 87.12 384 GLU A N 1
ATOM 3118 C CA . GLU A 1 384 ? 54.328 8.826 -94.203 1.00 87.12 384 GLU A CA 1
ATOM 3119 C C . GLU A 1 384 ? 54.566 8.369 -92.756 1.00 87.12 384 GLU A C 1
ATOM 3121 O O . GLU A 1 384 ? 53.754 8.670 -91.880 1.00 87.12 384 GLU A O 1
ATOM 3126 N N . ILE A 1 385 ? 55.719 7.750 -92.469 1.00 87.56 385 ILE A N 1
ATOM 3127 C CA . ILE A 1 385 ? 56.131 7.397 -91.100 1.00 87.56 385 ILE A CA 1
ATOM 3128 C C . ILE A 1 385 ? 56.220 8.638 -90.217 1.00 87.56 385 ILE A C 1
ATOM 3130 O O . ILE A 1 385 ? 55.672 8.625 -89.120 1.00 87.56 385 ILE A O 1
ATOM 3134 N N . ARG A 1 386 ? 56.869 9.716 -90.682 1.00 86.44 386 ARG A N 1
ATOM 3135 C CA . ARG A 1 386 ? 56.986 10.954 -89.891 1.00 86.44 386 ARG A CA 1
ATOM 3136 C C . ARG A 1 386 ? 55.616 11.518 -89.519 1.00 86.44 386 ARG A C 1
ATOM 3138 O O . ARG A 1 386 ? 55.412 11.886 -88.368 1.00 86.44 386 ARG A O 1
ATOM 3145 N N . ASN A 1 387 ? 54.675 11.542 -90.461 1.00 85.31 387 ASN A N 1
ATOM 3146 C CA . ASN A 1 387 ? 53.326 12.047 -90.206 1.00 85.31 387 ASN A CA 1
ATOM 3147 C C . ASN A 1 387 ? 52.558 11.153 -89.217 1.00 85.31 387 ASN A C 1
ATOM 3149 O O . ASN A 1 387 ? 51.969 11.656 -88.263 1.00 85.31 387 ASN A O 1
ATOM 3153 N N . LYS A 1 388 ? 52.616 9.827 -89.389 1.00 84.69 388 LYS A N 1
ATOM 3154 C CA . LYS A 1 388 ? 51.963 8.871 -88.478 1.00 84.69 388 LYS A CA 1
ATOM 3155 C C . LYS A 1 388 ? 52.595 8.848 -87.082 1.00 84.69 388 LYS A C 1
ATOM 3157 O O . LYS A 1 388 ? 51.898 8.630 -86.095 1.00 84.69 388 LYS A O 1
ATOM 3162 N N . GLU A 1 389 ? 53.895 9.110 -86.959 1.00 85.81 389 GLU A N 1
ATOM 3163 C CA . GLU A 1 389 ? 54.563 9.257 -85.658 1.00 85.81 389 GLU A CA 1
ATOM 3164 C C . GLU A 1 389 ? 54.107 10.509 -84.900 1.00 85.81 389 GLU A C 1
ATOM 3166 O O . GLU A 1 389 ? 53.983 10.453 -83.675 1.00 85.81 389 GLU A O 1
ATOM 3171 N N . VAL A 1 390 ? 53.822 11.614 -85.599 1.00 85.62 390 VAL A N 1
ATOM 3172 C CA . VAL A 1 390 ? 53.213 12.809 -84.989 1.00 85.62 39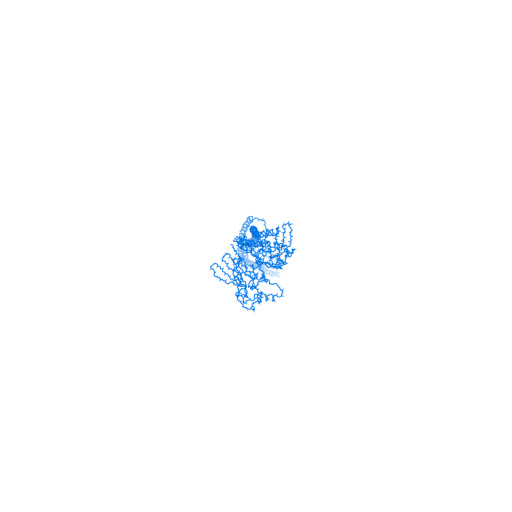0 VAL A CA 1
ATOM 3173 C C . VAL A 1 390 ? 51.820 12.473 -84.451 1.00 85.62 390 VAL A C 1
ATOM 3175 O O . VAL A 1 390 ? 51.576 12.692 -83.267 1.00 85.62 390 VAL A O 1
ATOM 3178 N N . GLU A 1 391 ? 50.971 11.833 -85.261 1.00 82.12 391 GLU A N 1
ATOM 3179 C CA . GLU A 1 391 ? 49.615 11.408 -84.868 1.00 82.12 391 GLU A CA 1
ATOM 3180 C C . GLU A 1 391 ? 49.639 10.499 -83.618 1.00 82.12 391 GLU A C 1
ATOM 3182 O O . GLU A 1 391 ? 48.944 10.745 -82.632 1.00 82.12 391 GLU A O 1
ATOM 3187 N N . VAL A 1 392 ? 50.518 9.488 -83.587 1.00 84.19 392 VAL A N 1
ATOM 3188 C CA . VAL A 1 392 ? 50.672 8.590 -82.425 1.00 84.19 392 VAL A CA 1
ATOM 3189 C C . VAL A 1 392 ? 51.176 9.331 -81.177 1.00 84.19 392 VAL A C 1
ATOM 3191 O O . VAL A 1 392 ? 50.778 8.995 -80.057 1.00 84.19 392 VAL A O 1
ATOM 3194 N N . ASN A 1 393 ? 52.058 10.320 -81.330 1.00 84.00 393 ASN A N 1
ATOM 3195 C CA . ASN A 1 393 ? 52.574 11.099 -80.202 1.00 84.00 393 ASN A CA 1
ATOM 3196 C C . ASN A 1 393 ? 51.529 12.065 -79.630 1.00 84.00 393 ASN A C 1
ATOM 3198 O O . ASN A 1 393 ? 51.472 12.226 -78.408 1.00 84.00 393 ASN A O 1
ATOM 3202 N N . GLU A 1 394 ? 50.681 12.654 -80.472 1.00 83.06 394 GLU A N 1
ATOM 3203 C CA . GLU A 1 394 ? 49.562 13.495 -80.039 1.00 83.06 394 GLU A CA 1
ATOM 3204 C C . GLU A 1 394 ? 48.584 12.686 -79.181 1.00 83.06 394 GLU A C 1
ATOM 3206 O O . GLU A 1 394 ? 48.309 13.069 -78.039 1.00 83.06 394 GLU A O 1
ATOM 3211 N N . VAL A 1 395 ? 48.175 11.501 -79.645 1.00 82.19 395 VAL A N 1
ATOM 3212 C CA . VAL A 1 395 ? 47.276 10.612 -78.888 1.00 82.19 395 VAL A CA 1
ATOM 3213 C C . VAL A 1 395 ? 47.905 10.152 -77.566 1.00 82.19 395 VAL A C 1
ATOM 3215 O O . VAL A 1 395 ? 47.253 10.191 -76.523 1.00 82.19 395 VAL A O 1
ATOM 3218 N N . LYS A 1 396 ? 49.201 9.805 -77.552 1.00 83.31 396 LYS A N 1
ATOM 3219 C CA . LYS A 1 396 ? 49.921 9.467 -76.305 1.00 83.31 396 LYS A CA 1
ATOM 3220 C C . LYS A 1 396 ? 49.993 10.632 -75.320 1.00 83.31 396 LYS A C 1
ATOM 3222 O O . LYS A 1 396 ? 50.024 10.411 -74.108 1.00 83.31 396 LYS A O 1
ATOM 3227 N N . SER A 1 397 ? 50.077 11.866 -75.810 1.00 83.62 397 SER A N 1
ATOM 3228 C CA . SER A 1 397 ? 50.087 13.041 -74.938 1.00 83.62 397 SER A CA 1
ATOM 3229 C C . SER A 1 397 ? 48.705 13.295 -74.328 1.00 83.62 397 SER A C 1
ATOM 3231 O O . SER A 1 397 ? 48.623 13.516 -73.120 1.00 83.62 397 SER A O 1
ATOM 3233 N N . ALA A 1 398 ? 47.630 13.134 -75.110 1.00 83.12 398 ALA A N 1
ATOM 3234 C CA . ALA A 1 398 ? 46.252 13.168 -74.623 1.00 83.12 398 ALA A CA 1
ATOM 3235 C C . ALA A 1 398 ? 45.980 12.069 -73.577 1.00 83.12 398 ALA A C 1
ATOM 3237 O O . ALA A 1 398 ? 45.468 12.368 -72.498 1.00 83.12 398 ALA A O 1
ATOM 3238 N N . GLU A 1 399 ? 46.422 10.828 -73.824 1.00 85.25 399 GLU A N 1
ATOM 3239 C CA . GLU A 1 399 ? 46.302 9.716 -72.866 1.00 85.25 399 GLU A CA 1
ATOM 3240 C C . GLU A 1 399 ? 46.946 10.063 -71.513 1.00 85.25 399 GLU A C 1
ATOM 3242 O O . GLU A 1 399 ? 46.346 9.862 -70.454 1.00 85.25 399 GLU A O 1
ATOM 3247 N N . ARG A 1 400 ? 48.163 10.624 -71.532 1.00 85.81 400 ARG A N 1
ATOM 3248 C CA . ARG A 1 400 ? 48.877 11.024 -70.308 1.00 85.81 400 ARG A CA 1
ATOM 3249 C C . ARG A 1 400 ? 48.159 12.136 -69.548 1.00 85.81 400 ARG A C 1
ATOM 3251 O O . ARG A 1 400 ? 48.152 12.110 -68.319 1.00 85.81 400 ARG A O 1
ATOM 3258 N N . ILE A 1 401 ? 47.580 13.109 -70.251 1.00 87.44 401 ILE A N 1
ATOM 3259 C CA . ILE A 1 401 ? 46.836 14.214 -69.630 1.00 87.44 401 ILE A CA 1
ATOM 3260 C C . ILE A 1 401 ? 45.616 13.669 -68.879 1.00 87.44 401 ILE A C 1
ATOM 3262 O O . ILE A 1 401 ? 45.451 13.973 -67.695 1.00 87.44 401 ILE A O 1
ATOM 3266 N N . ILE A 1 402 ? 44.825 12.806 -69.523 1.00 86.56 402 ILE A N 1
ATOM 3267 C CA . ILE A 1 402 ? 43.628 12.201 -68.921 1.00 86.56 402 ILE A CA 1
ATOM 3268 C C . ILE A 1 402 ? 44.014 11.303 -67.732 1.00 86.56 402 ILE A C 1
ATOM 3270 O O . ILE A 1 402 ? 43.435 11.408 -66.651 1.00 86.56 402 ILE A O 1
ATOM 3274 N N . GLN A 1 403 ? 45.064 10.483 -67.861 1.00 87.75 403 GLN A N 1
ATOM 3275 C CA . GLN A 1 403 ? 45.562 9.653 -66.753 1.00 87.75 403 GLN A CA 1
ATOM 3276 C C . GLN A 1 403 ? 45.984 10.479 -65.534 1.00 87.75 403 GLN A C 1
ATOM 3278 O O . GLN A 1 403 ? 45.638 10.131 -64.403 1.00 87.75 403 GLN A O 1
ATOM 3283 N N . ASN A 1 404 ? 46.701 11.584 -65.747 1.00 90.31 404 ASN A N 1
ATOM 3284 C CA . ASN A 1 404 ? 47.100 12.477 -64.661 1.00 90.31 404 ASN A CA 1
ATOM 3285 C C . ASN A 1 404 ? 45.881 13.112 -63.978 1.00 90.31 404 ASN A C 1
ATOM 3287 O O . ASN A 1 404 ? 45.844 13.185 -62.747 1.00 90.31 404 ASN A O 1
ATOM 3291 N N . LYS A 1 405 ? 44.859 13.498 -64.750 1.00 91.44 405 LYS A N 1
ATOM 3292 C CA . LYS A 1 405 ? 43.609 14.056 -64.221 1.00 91.44 405 LYS A CA 1
ATOM 3293 C C . LYS A 1 405 ? 42.839 13.036 -63.374 1.00 91.44 405 LYS A C 1
ATOM 3295 O O . LYS A 1 405 ? 42.438 13.355 -62.255 1.00 91.44 405 LYS A O 1
ATOM 3300 N N . ILE A 1 406 ? 42.744 11.780 -63.819 1.00 90.25 406 ILE A N 1
ATOM 3301 C CA . ILE A 1 406 ? 42.160 10.678 -63.030 1.00 90.25 406 ILE A CA 1
ATOM 3302 C C . ILE A 1 406 ? 42.929 10.462 -61.715 1.00 90.25 406 ILE A C 1
ATOM 3304 O O . ILE A 1 406 ? 42.317 10.255 -60.664 1.00 90.25 406 ILE A O 1
ATOM 3308 N N . ILE A 1 407 ? 44.267 10.506 -61.736 1.00 91.06 407 ILE A N 1
ATOM 3309 C CA . ILE A 1 407 ? 45.097 10.358 -60.525 1.00 91.06 407 ILE A CA 1
ATOM 3310 C C . ILE A 1 407 ? 44.834 11.502 -59.534 1.00 91.06 407 ILE A C 1
ATOM 3312 O O . ILE A 1 407 ? 44.690 11.259 -58.328 1.00 91.06 407 ILE A O 1
ATOM 3316 N N . GLU A 1 408 ? 44.739 12.740 -60.022 1.00 91.88 408 GLU A N 1
ATOM 3317 C CA . GLU A 1 408 ? 44.428 13.908 -59.195 1.00 91.88 408 GLU A CA 1
ATOM 3318 C C . GLU A 1 408 ? 43.041 13.775 -58.547 1.00 91.88 408 GLU A C 1
ATOM 3320 O O . GLU A 1 408 ? 42.904 13.930 -57.327 1.00 91.88 408 GLU A O 1
ATOM 3325 N N . LEU A 1 409 ? 42.024 13.406 -59.331 1.00 91.69 409 LEU A N 1
ATOM 3326 C CA . LEU A 1 409 ? 40.658 13.202 -58.845 1.00 91.69 409 LEU A CA 1
ATOM 3327 C C . LEU A 1 409 ? 40.578 12.071 -57.809 1.00 91.69 409 LEU A C 1
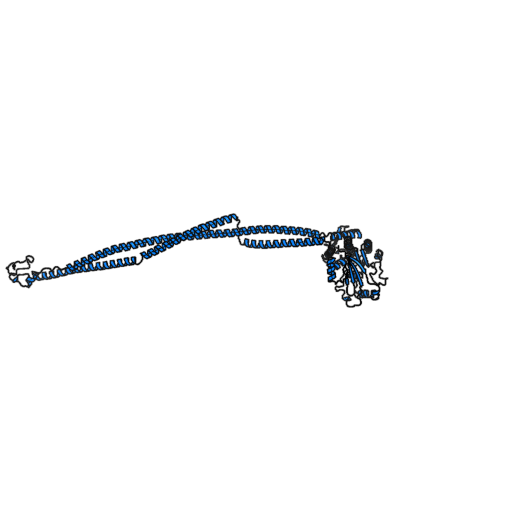ATOM 3329 O O . LEU A 1 409 ? 39.993 12.260 -56.742 1.00 91.69 409 LEU A O 1
ATOM 3333 N N . LYS A 1 410 ? 41.253 10.935 -58.035 1.00 92.06 410 LYS A N 1
ATOM 3334 C CA . LYS A 1 410 ? 41.342 9.836 -57.049 1.00 92.06 410 LYS A CA 1
ATOM 3335 C C . LYS A 1 410 ? 42.021 10.265 -55.747 1.00 92.06 410 LYS A C 1
ATOM 3337 O O . LYS A 1 410 ? 41.674 9.772 -54.672 1.00 92.06 410 LYS A O 1
ATOM 3342 N N . THR A 1 411 ? 42.980 11.185 -55.815 1.00 90.88 411 THR A N 1
ATOM 3343 C CA . THR A 1 411 ? 43.634 11.741 -54.622 1.00 90.88 411 THR A CA 1
ATOM 3344 C C . THR A 1 411 ? 42.674 12.641 -53.841 1.00 90.88 411 THR A C 1
ATOM 3346 O O . THR A 1 411 ? 42.566 12.502 -52.619 1.00 90.88 411 THR A O 1
ATOM 3349 N N . LYS A 1 412 ? 41.915 13.503 -54.534 1.00 91.19 412 LYS A N 1
ATOM 3350 C CA . LYS A 1 412 ? 40.846 14.318 -53.927 1.00 91.19 412 LYS A CA 1
ATOM 3351 C C . LYS A 1 412 ? 39.756 13.442 -53.301 1.00 91.19 412 LYS A C 1
ATOM 3353 O O . LYS A 1 412 ? 39.340 13.722 -52.178 1.00 91.19 412 LYS A O 1
ATOM 3358 N N . LEU A 1 413 ? 39.365 12.350 -53.963 1.00 92.06 413 LEU A N 1
ATOM 3359 C CA . LEU A 1 413 ? 38.389 11.385 -53.449 1.00 92.06 413 LEU A CA 1
ATOM 3360 C C . LEU A 1 413 ? 38.836 10.790 -52.105 1.00 92.06 413 LEU A C 1
ATOM 3362 O O . LEU A 1 413 ? 38.110 10.883 -51.117 1.00 92.06 413 LEU A O 1
ATOM 3366 N N . LYS A 1 414 ? 40.075 10.284 -52.026 1.00 91.31 414 LYS A N 1
ATOM 3367 C CA . LYS A 1 414 ? 40.643 9.733 -50.780 1.00 91.31 414 LYS A CA 1
ATOM 3368 C C . LYS A 1 414 ? 40.688 10.747 -49.636 1.00 91.31 414 LYS A C 1
ATOM 3370 O O . LYS A 1 414 ? 40.539 10.367 -48.475 1.00 91.31 414 LYS A O 1
ATOM 3375 N N . MET A 1 415 ? 40.931 12.026 -49.933 1.00 90.88 415 MET A N 1
ATOM 3376 C CA . MET A 1 415 ? 40.893 13.087 -48.920 1.00 90.88 415 MET A CA 1
ATOM 3377 C C . MET A 1 415 ? 39.475 13.276 -48.371 1.00 90.88 415 MET A C 1
ATOM 3379 O O . MET A 1 415 ? 39.298 13.292 -47.154 1.00 90.88 415 MET A O 1
ATOM 3383 N N . ARG A 1 416 ? 38.460 13.315 -49.245 1.00 90.31 416 ARG A N 1
ATOM 3384 C CA . ARG A 1 416 ? 37.051 13.424 -48.829 1.00 90.31 416 ARG A CA 1
ATOM 3385 C C . ARG A 1 416 ? 36.571 12.208 -48.041 1.00 90.31 416 ARG A C 1
ATOM 3387 O O . ARG A 1 416 ? 35.893 12.376 -47.036 1.00 90.31 416 ARG A O 1
ATOM 3394 N N . GLU A 1 417 ? 36.983 10.996 -48.403 1.00 90.38 417 GLU A N 1
ATOM 3395 C CA . GLU A 1 417 ? 36.654 9.787 -47.629 1.00 90.38 417 GLU A CA 1
ATOM 3396 C C . GLU A 1 417 ? 37.211 9.825 -46.197 1.00 90.38 417 GLU A C 1
ATOM 3398 O O . GLU A 1 417 ? 36.543 9.398 -45.251 1.00 90.38 417 GLU A O 1
ATOM 3403 N N . LYS A 1 418 ? 38.420 10.372 -46.008 1.00 91.75 418 LYS A N 1
ATOM 3404 C CA . LYS A 1 418 ? 38.995 10.572 -44.669 1.00 91.75 418 LYS A CA 1
ATOM 3405 C C . LYS A 1 418 ? 38.206 11.598 -43.854 1.00 91.75 418 LYS A C 1
ATOM 3407 O O . LYS A 1 418 ? 37.988 11.366 -42.666 1.00 91.75 418 LYS A O 1
ATOM 3412 N N . GLU A 1 419 ? 37.772 12.692 -44.477 1.00 90.75 419 GLU A N 1
ATOM 3413 C CA . GLU A 1 419 ? 36.932 13.716 -43.838 1.00 90.75 419 GLU A CA 1
ATOM 3414 C C . GLU A 1 419 ? 35.554 13.163 -43.439 1.00 90.75 419 GLU A C 1
ATOM 3416 O O . GLU A 1 419 ? 35.108 13.384 -42.315 1.00 90.75 419 GLU A O 1
ATOM 3421 N N . ILE A 1 420 ? 34.910 12.372 -44.305 1.00 90.88 420 ILE A N 1
ATOM 3422 C CA . ILE A 1 420 ? 33.644 11.679 -43.996 1.00 90.88 420 ILE A CA 1
ATOM 3423 C C . ILE A 1 420 ? 33.818 10.785 -42.766 1.00 90.88 420 ILE A C 1
ATOM 3425 O O . ILE A 1 420 ? 33.006 10.820 -41.836 1.00 90.88 420 ILE A O 1
ATOM 3429 N N . LYS A 1 421 ? 34.900 9.997 -42.723 1.00 91.56 421 LYS A N 1
ATOM 3430 C CA . LYS A 1 421 ? 35.170 9.085 -41.606 1.00 91.56 421 LYS A CA 1
ATOM 3431 C C . LYS A 1 421 ? 35.376 9.833 -40.286 1.00 91.56 421 LYS A C 1
ATOM 3433 O O . LYS A 1 421 ? 34.827 9.404 -39.270 1.00 91.56 421 LYS A O 1
ATOM 3438 N N . SER A 1 422 ? 36.134 10.932 -40.284 1.00 91.06 422 SER A N 1
ATOM 3439 C CA . SER A 1 422 ? 36.366 11.720 -39.065 1.00 91.06 422 SER A CA 1
ATOM 3440 C C . SER A 1 422 ? 35.087 12.409 -38.581 1.00 91.06 422 SER A C 1
ATOM 3442 O O . SER A 1 422 ? 34.755 12.306 -37.399 1.00 91.06 422 SER A O 1
ATOM 3444 N N . LEU A 1 423 ? 34.311 13.016 -39.485 1.00 90.88 423 LEU A N 1
ATOM 3445 C CA . LEU A 1 423 ? 33.028 13.643 -39.155 1.00 90.88 423 LEU A CA 1
ATOM 3446 C C . LEU A 1 423 ? 32.019 12.636 -38.603 1.00 90.88 423 LEU A C 1
ATOM 3448 O O . LEU A 1 423 ? 31.345 12.926 -37.616 1.00 90.88 423 LEU A O 1
ATOM 3452 N N . THR A 1 424 ? 31.958 11.432 -39.174 1.00 90.06 424 THR A N 1
ATOM 3453 C CA . THR A 1 424 ? 31.083 10.355 -38.684 1.00 90.06 424 THR A CA 1
ATOM 3454 C C . THR A 1 424 ? 31.432 9.964 -37.245 1.00 90.06 424 THR A C 1
ATOM 3456 O O . THR A 1 424 ? 30.541 9.820 -36.406 1.00 90.06 424 THR A O 1
ATOM 3459 N N . GLN A 1 425 ? 32.725 9.855 -36.917 1.00 91.25 425 GLN A N 1
ATOM 3460 C CA . GLN A 1 425 ? 33.180 9.587 -35.547 1.00 91.25 425 GLN A CA 1
ATOM 3461 C C . GLN A 1 425 ? 32.817 10.728 -34.587 1.00 91.25 425 GLN A C 1
ATOM 3463 O O . GLN A 1 425 ? 32.368 10.469 -33.468 1.00 91.25 425 GLN A O 1
ATOM 3468 N N . THR A 1 426 ? 32.956 11.985 -35.019 1.00 90.12 426 THR A N 1
ATOM 3469 C CA . THR A 1 426 ? 32.544 13.151 -34.224 1.00 90.12 426 THR A CA 1
ATOM 3470 C C . THR A 1 426 ? 31.037 13.152 -33.963 1.00 90.12 426 THR A C 1
ATOM 3472 O O . THR A 1 426 ? 30.626 13.311 -32.816 1.00 90.12 426 THR A O 1
ATOM 3475 N N . ILE A 1 427 ? 30.208 12.913 -34.985 1.00 89.94 427 ILE A N 1
ATOM 3476 C CA . ILE A 1 427 ? 28.746 12.817 -34.837 1.00 89.94 427 ILE A CA 1
ATOM 3477 C C . ILE A 1 427 ? 28.381 11.701 -33.854 1.00 89.94 427 ILE A C 1
ATOM 3479 O O . ILE A 1 427 ? 27.540 11.910 -32.980 1.00 89.94 427 ILE A O 1
ATOM 3483 N N . HIS A 1 428 ? 29.028 10.537 -33.954 1.00 90.44 428 HIS A N 1
ATOM 3484 C CA . HIS A 1 428 ? 28.785 9.422 -33.041 1.00 90.44 428 HIS A CA 1
ATOM 3485 C C . HIS A 1 428 ? 29.139 9.777 -31.587 1.00 90.44 428 HIS A C 1
ATOM 3487 O O . HIS A 1 428 ? 28.337 9.547 -30.683 1.00 90.44 428 HIS A O 1
ATOM 3493 N N . SER A 1 429 ? 30.292 10.413 -31.356 1.00 90.25 429 SER A N 1
ATOM 3494 C CA . SER A 1 429 ? 30.704 10.879 -30.025 1.00 90.25 429 SER A CA 1
ATOM 3495 C C . SER A 1 429 ? 29.715 11.886 -29.425 1.00 90.25 429 SER A C 1
ATOM 3497 O O . SER A 1 429 ? 29.289 11.715 -28.282 1.00 90.25 429 SER A O 1
ATOM 3499 N N . LEU A 1 430 ? 29.291 12.886 -30.206 1.00 90.31 430 LEU A N 1
ATOM 3500 C CA . LEU A 1 430 ? 28.302 13.878 -29.772 1.00 90.31 430 LEU A CA 1
ATOM 3501 C C . LEU A 1 430 ? 26.938 13.234 -29.476 1.00 90.31 430 LEU A C 1
ATOM 3503 O O . LEU A 1 430 ? 26.283 13.600 -28.504 1.00 90.31 430 LEU A O 1
ATOM 3507 N N . THR A 1 431 ? 26.531 12.239 -30.269 1.00 88.31 431 THR A N 1
ATOM 3508 C CA . THR A 1 431 ? 25.277 11.497 -30.052 1.00 88.31 431 THR A CA 1
ATOM 3509 C C . THR A 1 431 ? 25.319 10.709 -28.739 1.00 88.31 431 THR A C 1
ATOM 3511 O O . THR A 1 431 ? 24.359 10.737 -27.975 1.00 88.31 431 THR A O 1
ATOM 3514 N N . ASN A 1 432 ? 26.444 10.063 -28.420 1.00 87.44 432 ASN A N 1
ATOM 3515 C CA . ASN A 1 432 ? 26.601 9.345 -27.151 1.00 87.44 432 ASN A CA 1
ATOM 3516 C C . ASN A 1 432 ? 26.553 10.297 -25.944 1.00 87.44 432 ASN A C 1
ATOM 3518 O O . ASN A 1 432 ? 25.931 9.976 -24.932 1.00 87.44 432 ASN A O 1
ATOM 3522 N N . GLN A 1 433 ? 27.146 11.492 -26.060 1.00 86.06 433 GLN A N 1
ATOM 3523 C CA . GLN A 1 433 ? 27.018 12.535 -25.034 1.00 86.06 433 GLN A CA 1
ATOM 3524 C C . GLN A 1 433 ? 25.560 12.982 -24.863 1.00 86.06 433 GLN A C 1
ATOM 3526 O O . GLN A 1 433 ? 25.088 13.117 -23.736 1.00 86.06 433 GLN A O 1
ATOM 3531 N N . GLN A 1 434 ? 24.826 13.151 -25.964 1.00 86.94 434 GLN A N 1
ATOM 3532 C CA . GLN A 1 434 ? 23.412 13.525 -25.936 1.00 86.94 434 GLN A CA 1
ATOM 3533 C C . GLN A 1 434 ? 22.543 12.455 -25.253 1.00 86.94 434 GLN A C 1
ATOM 3535 O O . GLN A 1 434 ? 21.673 12.795 -24.451 1.00 86.94 434 GLN A O 1
ATOM 3540 N N . ILE A 1 435 ? 22.803 11.170 -25.520 1.00 84.12 435 ILE A N 1
ATOM 3541 C CA . ILE A 1 435 ? 22.126 10.047 -24.850 1.00 84.12 435 ILE A CA 1
ATOM 3542 C C . ILE A 1 435 ? 22.395 10.081 -23.342 1.00 84.12 435 ILE A C 1
ATOM 3544 O O . ILE A 1 435 ? 21.456 9.967 -22.561 1.00 84.12 435 ILE A O 1
ATOM 3548 N N . SER A 1 436 ? 23.648 10.300 -22.927 1.00 82.88 436 SER A N 1
ATOM 3549 C CA . SER A 1 436 ? 24.012 10.395 -21.507 1.00 82.88 436 SER A CA 1
ATOM 3550 C C . SER A 1 436 ? 23.236 11.499 -20.783 1.00 82.88 436 SER A C 1
ATOM 3552 O O . SER A 1 436 ? 22.693 11.258 -19.709 1.00 82.88 436 SER A O 1
ATOM 3554 N N . ILE A 1 437 ? 23.140 12.688 -21.389 1.00 83.31 437 ILE A N 1
ATOM 3555 C CA . ILE A 1 437 ? 22.395 13.823 -20.819 1.00 83.31 437 ILE A CA 1
ATOM 3556 C C . ILE A 1 437 ? 20.900 13.509 -20.711 1.00 83.31 437 ILE A C 1
ATOM 3558 O O . ILE A 1 437 ? 20.265 13.861 -19.718 1.00 83.31 437 ILE A O 1
ATOM 3562 N N . LYS A 1 438 ? 20.326 12.821 -21.705 1.00 83.19 438 LYS A N 1
ATOM 3563 C CA . LYS A 1 438 ? 18.915 12.419 -21.670 1.00 83.19 438 LYS A CA 1
ATOM 3564 C C . LYS A 1 438 ? 18.621 11.487 -20.489 1.00 83.19 438 LYS A C 1
ATOM 3566 O O . LYS A 1 438 ? 17.667 11.729 -19.754 1.00 83.19 438 LYS A O 1
ATOM 3571 N N . THR A 1 439 ? 19.455 10.470 -20.278 1.00 79.75 439 THR A N 1
ATOM 3572 C CA . THR A 1 439 ? 19.329 9.548 -19.137 1.00 79.75 439 THR A CA 1
ATOM 3573 C C . THR A 1 439 ? 19.444 10.287 -17.799 1.00 79.75 439 THR A C 1
ATOM 3575 O O . THR A 1 439 ? 18.703 10.011 -16.857 1.00 79.75 439 THR A O 1
ATOM 3578 N N . GLU A 1 440 ? 20.343 11.268 -17.717 1.00 79.19 440 GLU A N 1
ATOM 3579 C CA . GLU A 1 440 ? 20.537 12.103 -16.528 1.00 79.19 440 GLU A CA 1
ATOM 3580 C C . GLU A 1 440 ? 19.316 12.992 -16.227 1.00 79.19 440 GLU A C 1
ATOM 3582 O O . GLU A 1 440 ? 18.929 13.156 -15.069 1.00 79.19 440 GLU A O 1
ATOM 3587 N N . LYS A 1 441 ? 18.641 13.501 -17.265 1.00 79.06 441 LYS A N 1
ATOM 3588 C CA . LYS A 1 441 ? 17.383 14.247 -17.120 1.00 79.06 441 LYS A CA 1
ATOM 3589 C C . LYS A 1 441 ? 16.258 13.369 -16.565 1.00 79.06 441 LYS A C 1
ATOM 3591 O O . LYS A 1 441 ? 15.592 13.761 -15.609 1.00 79.06 441 LYS A O 1
ATOM 3596 N N . GLU A 1 442 ? 16.083 12.166 -17.113 1.00 78.00 442 GLU A N 1
ATOM 3597 C CA . GLU A 1 442 ? 15.079 11.199 -16.636 1.00 78.00 442 GLU A CA 1
ATOM 3598 C C . GLU A 1 442 ? 15.292 10.841 -15.151 1.00 78.00 442 GLU A C 1
ATOM 3600 O O . GLU A 1 442 ? 14.328 10.723 -14.382 1.00 78.00 442 GLU A O 1
ATOM 3605 N N . PHE A 1 443 ? 16.552 10.754 -14.711 1.00 78.94 443 PHE A N 1
ATOM 3606 C CA . PHE A 1 443 ? 16.903 10.559 -13.304 1.00 78.94 443 PHE A CA 1
ATOM 3607 C C . PHE A 1 443 ? 16.450 11.720 -12.405 1.00 78.94 443 PHE A C 1
ATOM 3609 O O . PHE A 1 443 ? 15.827 11.488 -11.364 1.00 78.94 443 PHE A O 1
ATOM 3616 N N . LEU A 1 444 ? 16.729 12.970 -12.792 1.00 76.38 444 LEU A N 1
ATOM 3617 C CA . LEU A 1 444 ? 16.362 14.152 -12.001 1.00 76.38 444 LEU A CA 1
ATOM 3618 C C . LEU A 1 444 ? 14.848 14.292 -11.836 1.00 76.38 444 LEU A C 1
ATOM 3620 O O . LEU A 1 444 ? 14.381 14.512 -10.717 1.00 76.38 444 LEU A O 1
ATOM 3624 N N . THR A 1 445 ? 14.075 14.104 -12.908 1.00 78.75 445 THR A N 1
ATOM 3625 C CA . THR A 1 445 ? 12.604 14.132 -12.839 1.00 78.75 445 THR A CA 1
ATOM 3626 C C . THR A 1 445 ? 12.083 13.071 -11.867 1.00 78.75 445 THR A C 1
ATOM 3628 O O . THR A 1 445 ? 11.238 13.348 -11.013 1.00 78.75 445 THR A O 1
ATOM 3631 N N . THR A 1 446 ? 12.644 11.861 -11.931 1.00 78.38 446 THR A N 1
ATOM 3632 C CA . THR A 1 446 ? 12.293 10.757 -11.027 1.00 78.38 446 THR A CA 1
ATOM 3633 C C . THR A 1 446 ? 12.617 11.093 -9.565 1.00 78.38 446 THR A C 1
ATOM 3635 O O . THR A 1 446 ? 11.810 10.826 -8.670 1.00 78.38 446 THR A O 1
ATOM 3638 N N . LYS A 1 447 ? 13.754 11.752 -9.309 1.00 79.50 447 LYS A N 1
ATOM 3639 C CA . LYS A 1 447 ? 14.166 12.212 -7.973 1.00 79.50 447 LYS A CA 1
ATOM 3640 C C . LYS A 1 447 ? 13.229 13.284 -7.402 1.00 79.50 447 LYS A C 1
ATOM 3642 O O . LYS A 1 447 ? 12.903 13.221 -6.217 1.00 79.50 447 LYS A O 1
ATOM 3647 N N . VAL A 1 448 ? 12.779 14.245 -8.212 1.00 80.69 448 VAL A N 1
ATOM 3648 C CA . VAL A 1 448 ? 11.808 15.275 -7.786 1.00 80.69 448 VAL A CA 1
ATOM 3649 C C . VAL A 1 448 ? 10.470 14.635 -7.413 1.00 80.69 448 VAL A C 1
ATOM 3651 O O . VAL A 1 448 ? 9.936 14.914 -6.337 1.00 80.69 448 VAL A O 1
ATOM 3654 N N . ASN A 1 449 ? 9.978 13.703 -8.234 1.00 80.44 449 ASN A N 1
ATOM 3655 C CA . ASN A 1 449 ? 8.753 12.955 -7.941 1.00 80.44 449 ASN A CA 1
ATOM 3656 C C . ASN A 1 449 ? 8.861 12.176 -6.618 1.00 80.44 449 ASN A C 1
ATOM 3658 O O . ASN A 1 449 ? 7.923 12.178 -5.819 1.00 80.44 449 ASN A O 1
ATOM 3662 N N . LEU A 1 450 ? 10.021 11.563 -6.343 1.00 83.06 450 LEU A N 1
ATOM 3663 C CA . LEU A 1 450 ? 10.274 10.889 -5.067 1.00 83.06 450 LEU A CA 1
ATOM 3664 C C . LEU A 1 450 ? 10.209 11.865 -3.883 1.00 83.06 450 LEU A C 1
ATOM 3666 O O . LEU A 1 450 ? 9.613 11.544 -2.858 1.00 83.06 450 LEU A O 1
ATOM 3670 N N . GLN A 1 451 ? 10.788 13.062 -4.007 1.00 81.94 451 GLN A N 1
ATOM 3671 C CA . GLN A 1 451 ? 10.732 14.074 -2.946 1.00 81.94 451 GLN A CA 1
ATOM 3672 C C . GLN A 1 451 ? 9.300 14.538 -2.657 1.00 81.94 451 GLN A C 1
ATOM 3674 O O . GLN A 1 451 ? 8.938 14.722 -1.492 1.00 81.94 451 GLN A O 1
ATOM 3679 N N . GLU A 1 452 ? 8.470 14.709 -3.686 1.00 84.62 452 GLU A N 1
ATOM 3680 C CA . GLU A 1 452 ? 7.062 15.069 -3.505 1.00 84.62 452 GLU A CA 1
ATOM 3681 C C . GLU A 1 452 ? 6.268 13.944 -2.822 1.00 84.62 452 GLU A C 1
ATOM 3683 O O . GLU A 1 452 ? 5.488 14.203 -1.901 1.00 84.62 452 GLU A O 1
ATOM 3688 N N . LEU A 1 453 ? 6.513 12.687 -3.206 1.00 86.19 453 LEU A N 1
ATOM 3689 C CA . LEU A 1 453 ? 5.919 11.519 -2.550 1.00 86.19 453 LEU A CA 1
ATOM 3690 C C . LEU A 1 453 ? 6.330 11.410 -1.082 1.00 86.19 453 LEU A C 1
ATOM 3692 O O . LEU A 1 453 ? 5.471 11.189 -0.231 1.00 86.19 453 LEU A O 1
ATOM 3696 N N . LEU A 1 454 ? 7.607 11.635 -0.760 1.00 84.19 454 LEU A N 1
ATOM 3697 C CA . LEU A 1 454 ? 8.091 11.639 0.623 1.00 84.19 454 LEU A CA 1
ATOM 3698 C C . LEU A 1 454 ? 7.414 12.731 1.468 1.00 84.19 454 LEU A C 1
ATOM 3700 O O . LEU A 1 454 ? 7.087 12.488 2.629 1.00 84.19 454 LEU A O 1
ATOM 3704 N N . ARG A 1 455 ? 7.132 13.910 0.893 1.00 87.12 455 ARG A N 1
ATOM 3705 C CA . ARG A 1 455 ? 6.343 14.954 1.575 1.00 87.12 455 ARG A CA 1
ATOM 3706 C C . ARG A 1 455 ? 4.906 14.505 1.838 1.00 87.12 455 ARG A C 1
ATOM 3708 O O . ARG A 1 455 ? 4.420 14.676 2.953 1.00 87.12 455 ARG A O 1
ATOM 3715 N N . LYS A 1 456 ? 4.238 13.904 0.846 1.00 88.75 456 LYS A N 1
ATOM 3716 C CA . LYS A 1 456 ? 2.875 13.357 1.006 1.00 88.75 456 LYS A CA 1
ATOM 3717 C C . LYS A 1 456 ? 2.832 12.241 2.052 1.00 88.75 456 LYS A C 1
ATOM 3719 O O . LYS A 1 456 ? 1.897 12.197 2.846 1.00 88.75 456 LYS A O 1
ATOM 3724 N N . LYS A 1 457 ? 3.856 11.380 2.084 1.00 88.12 457 LYS A N 1
ATOM 3725 C CA . LYS A 1 457 ? 4.030 10.327 3.094 1.00 88.12 457 LYS A CA 1
ATOM 3726 C C . LYS A 1 457 ? 4.088 10.918 4.502 1.00 88.12 457 LYS A C 1
ATOM 3728 O O . LYS A 1 457 ? 3.362 10.460 5.378 1.00 88.12 457 LYS A O 1
ATOM 3733 N N . LEU A 1 458 ? 4.905 11.953 4.701 1.00 88.81 458 LEU A N 1
ATOM 3734 C CA . LEU A 1 458 ? 5.044 12.626 5.993 1.00 88.81 458 LEU A CA 1
ATOM 3735 C C . LEU A 1 458 ? 3.733 13.291 6.446 1.00 88.81 458 LEU A C 1
ATOM 3737 O O . LEU A 1 458 ? 3.352 13.150 7.605 1.00 88.81 458 LEU A O 1
ATOM 3741 N N . ASP A 1 459 ? 3.024 13.974 5.541 1.00 90.25 459 ASP A N 1
ATOM 3742 C CA . ASP A 1 459 ? 1.728 14.603 5.847 1.00 90.25 459 ASP A CA 1
ATOM 3743 C C . ASP A 1 459 ? 0.667 13.566 6.243 1.00 90.25 459 ASP A C 1
ATOM 3745 O O . ASP A 1 459 ? -0.043 13.739 7.231 1.00 90.25 459 ASP A O 1
ATOM 3749 N N . LEU A 1 460 ? 0.587 12.447 5.515 1.00 89.38 460 LEU A N 1
ATOM 3750 C CA . LEU A 1 460 ? -0.328 11.358 5.860 1.00 89.38 460 LEU A CA 1
ATOM 3751 C C . LEU A 1 460 ? 0.028 10.698 7.187 1.00 89.38 460 LEU A C 1
ATOM 3753 O O . LEU A 1 460 ? -0.884 10.411 7.958 1.00 89.38 460 LEU A O 1
ATOM 3757 N N . GLN A 1 461 ? 1.316 10.487 7.465 1.00 89.00 461 GLN A N 1
ATOM 3758 C CA . GLN A 1 461 ? 1.753 9.951 8.752 1.00 89.00 461 GLN A CA 1
ATOM 3759 C C . GLN A 1 461 ? 1.309 10.866 9.893 1.00 89.00 461 GLN A C 1
ATOM 3761 O O . GLN A 1 461 ? 0.682 10.398 10.836 1.00 89.00 461 GLN A O 1
ATOM 3766 N N . LYS A 1 462 ? 1.513 12.180 9.751 1.00 91.50 462 LYS A N 1
ATOM 3767 C CA . LYS A 1 462 ? 1.072 13.157 10.747 1.00 91.50 462 LYS A CA 1
ATOM 3768 C C . LYS A 1 462 ? -0.440 13.097 10.986 1.00 91.50 462 LYS A C 1
ATOM 3770 O O . LYS A 1 462 ? -0.872 13.074 12.130 1.00 91.50 462 LYS A O 1
ATOM 3775 N N . ARG A 1 463 ? -1.249 13.003 9.925 1.00 89.94 463 ARG A N 1
ATOM 3776 C CA . ARG A 1 463 ? -2.712 12.852 10.055 1.00 89.94 463 ARG A CA 1
ATOM 3777 C C . ARG A 1 463 ? -3.111 11.536 10.725 1.00 89.94 463 ARG A C 1
ATOM 3779 O O . ARG A 1 463 ? -4.121 11.495 11.417 1.00 89.94 463 ARG A O 1
ATOM 3786 N N . ILE A 1 464 ? -2.369 10.452 10.490 1.00 89.31 464 ILE A N 1
ATOM 3787 C CA . ILE A 1 464 ? -2.598 9.164 11.162 1.00 89.31 464 ILE A CA 1
ATOM 3788 C C . ILE A 1 464 ? -2.313 9.294 12.658 1.00 89.31 464 ILE A C 1
ATOM 3790 O O . ILE A 1 464 ? -3.096 8.771 13.451 1.00 89.31 464 ILE A O 1
ATOM 3794 N N . ASP A 1 465 ? -1.238 9.990 13.023 1.00 88.38 465 ASP A N 1
ATOM 3795 C CA . ASP A 1 465 ? -0.858 10.231 14.415 1.00 88.38 465 ASP A CA 1
ATOM 3796 C C . ASP A 1 465 ? -1.899 11.130 15.109 1.00 88.38 465 ASP A C 1
ATOM 3798 O O . ASP A 1 465 ? -2.436 10.748 16.141 1.00 88.38 465 ASP A O 1
ATOM 3802 N N . GLU A 1 466 ? -2.321 12.231 14.474 1.00 90.25 466 GLU A N 1
ATOM 3803 C CA . GLU A 1 466 ? -3.411 13.098 14.964 1.00 90.25 466 GLU A CA 1
ATOM 3804 C C . GLU A 1 466 ? -4.713 12.306 15.192 1.00 90.25 466 GLU A C 1
ATOM 3806 O O . GLU A 1 466 ? -5.385 12.457 16.212 1.00 90.25 466 GLU A O 1
ATOM 3811 N N . LYS A 1 467 ? -5.066 11.404 14.265 1.00 87.94 467 LYS A N 1
ATOM 3812 C CA . LYS A 1 467 ? -6.241 10.529 14.419 1.00 87.94 467 LYS A CA 1
ATOM 3813 C C . LYS A 1 467 ? -6.067 9.483 15.511 1.00 87.94 467 LYS A C 1
ATOM 3815 O O . LYS A 1 467 ? -7.068 9.041 16.070 1.00 87.94 467 LYS A O 1
ATOM 3820 N N . GLN A 1 468 ? -4.840 9.046 15.780 1.00 88.44 468 GLN A N 1
ATOM 3821 C CA . GLN A 1 468 ? -4.546 8.141 16.882 1.00 88.44 468 GLN A CA 1
ATOM 3822 C C . GLN A 1 468 ? -4.701 8.860 18.223 1.00 88.44 468 GLN A C 1
ATOM 3824 O O . GLN A 1 468 ? -5.354 8.308 19.103 1.00 88.44 468 GLN A O 1
ATOM 3829 N N . ASP A 1 469 ? -4.210 10.092 18.337 1.00 87.00 469 ASP A N 1
ATOM 3830 C CA . ASP A 1 469 ? -4.379 10.916 19.535 1.00 87.00 469 ASP A CA 1
ATOM 3831 C C . ASP A 1 469 ? -5.868 11.185 19.822 1.00 87.00 469 ASP A C 1
ATOM 3833 O O . ASP A 1 469 ? -6.330 10.941 20.937 1.00 87.00 469 ASP A O 1
ATOM 3837 N N . GLU A 1 470 ? -6.652 11.575 18.802 1.00 85.81 470 GLU A N 1
ATOM 3838 C CA . GLU A 1 470 ? -8.119 11.711 18.910 1.00 85.81 470 GLU A CA 1
ATOM 3839 C C . GLU A 1 470 ? -8.767 10.407 19.418 1.00 85.81 470 GLU A C 1
ATOM 3841 O O . GLU A 1 470 ? -9.672 10.425 20.256 1.00 85.81 470 GLU A O 1
ATOM 3846 N N . LEU A 1 471 ? -8.316 9.254 18.910 1.00 84.38 471 LEU A N 1
ATOM 3847 C CA . LEU A 1 471 ? -8.838 7.951 19.313 1.00 84.38 471 LEU A CA 1
ATOM 3848 C C . LEU A 1 471 ? -8.503 7.633 20.773 1.00 84.38 471 LEU A C 1
ATOM 3850 O O . LEU A 1 471 ? -9.351 7.101 21.488 1.00 84.38 471 LEU A O 1
ATOM 3854 N N . ASP A 1 472 ? -7.285 7.946 21.204 1.00 77.69 472 ASP A N 1
ATOM 3855 C CA . ASP A 1 472 ? -6.819 7.713 22.567 1.00 77.69 472 ASP A CA 1
ATOM 3856 C C . ASP A 1 472 ? -7.559 8.610 23.565 1.00 77.69 472 ASP A C 1
ATOM 3858 O O . ASP A 1 472 ? -7.885 8.167 24.667 1.00 77.69 472 ASP A O 1
ATOM 3862 N N . GLU A 1 473 ? -7.898 9.843 23.186 1.00 76.81 473 GLU A N 1
ATOM 3863 C CA . GLU A 1 473 ? -8.772 10.715 23.977 1.00 76.81 473 GLU A CA 1
ATOM 3864 C C . GLU A 1 473 ? -10.199 10.166 24.083 1.00 76.81 473 GLU A C 1
ATOM 3866 O O . GLU A 1 473 ? -10.725 10.040 25.192 1.00 76.81 473 GLU A O 1
ATOM 3871 N N . LEU A 1 474 ? -10.810 9.754 22.969 1.00 76.69 474 LEU A N 1
ATOM 3872 C CA . LEU A 1 474 ? -12.152 9.157 22.979 1.00 76.69 474 LEU A CA 1
ATOM 3873 C C . LEU A 1 474 ? -12.195 7.840 23.769 1.00 76.69 474 LEU A C 1
ATOM 3875 O O . LEU A 1 474 ? -13.159 7.577 24.483 1.00 76.69 474 LEU A O 1
ATOM 3879 N N . GLN A 1 475 ? -11.140 7.027 23.700 1.00 67.56 475 GLN A N 1
ATOM 3880 C CA . GLN A 1 475 ? -11.018 5.807 24.501 1.00 67.56 475 GLN A CA 1
ATOM 3881 C C . GLN A 1 475 ? -10.771 6.099 25.980 1.00 67.56 475 GLN A C 1
ATOM 3883 O O . GLN A 1 475 ? -11.207 5.328 26.834 1.00 67.56 475 GLN A O 1
ATOM 3888 N N . LYS A 1 476 ? -10.085 7.194 26.326 1.00 66.62 476 LYS A N 1
ATOM 3889 C CA . LYS A 1 476 ? -10.016 7.658 27.719 1.00 66.62 476 LYS A CA 1
ATOM 3890 C C . LYS A 1 476 ? -11.402 8.054 28.211 1.00 66.62 476 LYS A C 1
ATOM 3892 O O . LYS A 1 476 ? -11.755 7.642 29.308 1.00 66.62 476 LYS A O 1
ATOM 3897 N N . LEU A 1 477 ? -12.195 8.759 27.405 1.00 63.91 477 LEU A N 1
ATOM 3898 C CA . LEU A 1 477 ? -13.587 9.090 27.732 1.00 63.91 477 LEU A CA 1
ATOM 3899 C C . LEU A 1 477 ? -14.463 7.831 27.867 1.00 63.91 477 LEU A C 1
ATOM 3901 O O . LEU A 1 477 ? -15.230 7.743 28.815 1.00 63.91 477 LEU A O 1
ATOM 3905 N N . GLU A 1 478 ? -14.278 6.815 27.017 1.00 62.41 478 GLU A N 1
ATOM 3906 C CA . GLU A 1 478 ? -14.944 5.504 27.153 1.00 62.41 478 GLU A CA 1
ATOM 3907 C C . GLU A 1 478 ? -14.509 4.749 28.431 1.00 62.41 478 GLU A C 1
ATOM 3909 O O . GLU A 1 478 ? -15.306 4.055 29.064 1.00 62.41 478 GLU A O 1
ATOM 3914 N N . ASN A 1 479 ? -13.239 4.877 28.838 1.00 53.28 479 ASN A N 1
ATOM 3915 C CA . ASN A 1 479 ? -12.676 4.208 30.018 1.00 53.28 479 ASN A CA 1
ATOM 3916 C C . ASN A 1 479 ? -12.932 4.950 31.341 1.00 53.28 479 ASN A C 1
ATOM 3918 O O . ASN A 1 479 ? -12.919 4.318 32.410 1.00 53.28 479 ASN A O 1
ATOM 3922 N N . ILE A 1 480 ? -13.179 6.261 31.283 1.00 49.16 480 ILE A N 1
ATOM 3923 C CA . ILE A 1 480 ? -13.784 7.060 32.353 1.00 49.16 480 ILE A CA 1
ATOM 3924 C C . ILE A 1 480 ? -15.290 6.774 32.310 1.00 49.16 480 ILE A C 1
ATOM 3926 O O . ILE A 1 480 ? -16.117 7.631 32.034 1.00 49.16 480 ILE A O 1
ATOM 3930 N N . SER A 1 481 ? -15.654 5.521 32.580 1.00 51.97 481 SER A N 1
ATOM 3931 C CA . SER A 1 481 ? -17.036 5.174 32.888 1.00 51.97 481 SER A CA 1
ATOM 3932 C C . SER A 1 481 ? -17.380 5.842 34.216 1.00 51.97 481 SER A C 1
ATOM 3934 O O . SER A 1 481 ? -16.958 5.394 35.290 1.00 51.97 481 SER A O 1
ATOM 3936 N N . HIS A 1 482 ? -18.101 6.957 34.125 1.00 52.88 482 HIS A N 1
ATOM 3937 C CA . HIS A 1 482 ? -18.660 7.687 35.257 1.00 52.88 482 HIS A CA 1
ATOM 3938 C C . HIS A 1 482 ? -19.527 6.751 36.123 1.00 52.88 482 HIS A C 1
ATOM 3940 O O . HIS A 1 482 ? -19.547 6.867 37.345 1.00 52.88 482 HIS A O 1
ATOM 3946 N N . GLU A 1 483 ? -20.127 5.734 35.500 1.00 56.16 483 GLU A N 1
ATOM 3947 C CA . GLU A 1 483 ? -20.933 4.671 36.101 1.00 56.16 483 GLU A CA 1
ATOM 3948 C C . GLU A 1 483 ? -20.099 3.730 36.974 1.00 56.16 483 GLU A C 1
ATOM 3950 O O . GLU A 1 483 ? -20.457 3.493 38.125 1.00 56.16 483 GLU A O 1
ATOM 3955 N N . ARG A 1 484 ? -18.962 3.218 36.473 1.00 56.44 484 ARG A N 1
ATOM 3956 C CA . ARG A 1 484 ? -18.078 2.326 37.247 1.00 56.44 484 ARG A CA 1
ATOM 3957 C C . ARG A 1 484 ? -17.554 3.027 38.495 1.00 56.44 484 ARG A C 1
ATOM 3959 O O . ARG A 1 484 ? -17.541 2.429 39.565 1.00 56.44 484 ARG A O 1
ATOM 3966 N N . ASN A 1 485 ? -17.120 4.278 38.359 1.00 59.91 485 ASN A N 1
ATOM 3967 C CA . ASN A 1 485 ? -16.602 5.035 39.494 1.00 59.91 485 ASN A CA 1
ATOM 3968 C C . ASN A 1 485 ? -17.721 5.353 40.498 1.00 59.91 485 ASN A C 1
ATOM 3970 O O . ASN A 1 485 ? -17.508 5.142 41.683 1.00 59.91 485 ASN A O 1
ATOM 3974 N N . GLN A 1 486 ? -18.932 5.704 40.048 1.00 62.84 486 GLN A N 1
ATOM 3975 C CA . GLN A 1 486 ? -20.092 5.854 40.939 1.00 62.84 486 GLN A CA 1
ATOM 3976 C C . GLN A 1 486 ? -20.496 4.547 41.641 1.00 62.84 486 GLN A C 1
ATOM 3978 O O . GLN A 1 486 ? -20.901 4.582 42.798 1.00 62.84 486 GLN A O 1
ATOM 3983 N N . ILE A 1 487 ? -20.404 3.385 40.981 1.00 63.22 487 ILE A N 1
ATOM 3984 C CA . ILE A 1 487 ? -20.671 2.081 41.616 1.00 63.22 487 ILE A CA 1
ATOM 3985 C C . ILE A 1 487 ? -19.620 1.784 42.689 1.00 63.22 487 ILE A C 1
ATOM 3987 O O . ILE A 1 487 ? -19.968 1.317 43.771 1.00 63.22 487 ILE A O 1
ATOM 3991 N N . LEU A 1 488 ? -18.345 2.066 42.410 1.00 64.75 488 LEU A N 1
ATOM 3992 C CA . LEU A 1 488 ? -17.254 1.870 43.365 1.00 64.75 488 LEU A CA 1
ATOM 3993 C C . LEU A 1 488 ? -17.311 2.882 44.523 1.00 64.75 488 LEU A C 1
ATOM 3995 O O . LEU A 1 488 ? -17.034 2.507 45.657 1.00 64.75 488 LEU A O 1
ATOM 3999 N N . GLU A 1 489 ? -17.749 4.116 44.274 1.00 67.00 489 GLU A N 1
ATOM 4000 C CA . GLU A 1 489 ? -18.060 5.115 45.306 1.00 67.00 489 GLU A CA 1
ATOM 4001 C C . GLU A 1 489 ? -19.262 4.681 46.156 1.00 67.00 489 GLU A C 1
ATOM 4003 O O . GLU A 1 489 ? -19.195 4.732 47.380 1.00 67.00 489 GLU A O 1
ATOM 4008 N N . ASN A 1 490 ? -20.338 4.175 45.542 1.00 65.81 490 ASN A N 1
ATOM 4009 C CA . ASN A 1 490 ? -21.477 3.609 46.270 1.00 65.81 490 ASN A CA 1
ATOM 4010 C C . ASN A 1 490 ? -21.069 2.376 47.085 1.00 65.81 490 ASN A C 1
ATOM 4012 O O . ASN A 1 490 ? -21.606 2.160 48.165 1.00 65.81 490 ASN A O 1
ATOM 4016 N N . PHE A 1 491 ? -20.123 1.571 46.596 1.00 66.94 491 PHE A N 1
ATOM 4017 C CA . PHE A 1 491 ? -19.550 0.454 47.344 1.00 66.94 491 PHE A CA 1
ATOM 4018 C C . PHE A 1 491 ? -18.724 0.931 48.534 1.00 66.94 491 PHE A C 1
ATOM 4020 O O . PHE A 1 491 ? -18.905 0.438 49.647 1.00 66.94 491 PHE A O 1
ATOM 4027 N N . GLN A 1 492 ? -17.868 1.928 48.332 1.00 70.00 492 GLN A N 1
ATOM 4028 C CA . GLN A 1 492 ? -17.120 2.559 49.412 1.00 70.00 492 GLN A CA 1
ATOM 4029 C C . GLN A 1 492 ? -18.059 3.155 50.469 1.00 70.00 492 GLN A C 1
ATOM 4031 O O . GLN A 1 492 ? -17.816 3.003 51.663 1.00 70.00 492 GLN A O 1
ATOM 4036 N N . GLN A 1 493 ? -19.147 3.792 50.039 1.00 67.00 493 GLN A N 1
ATOM 4037 C CA . GLN A 1 493 ? -20.145 4.379 50.925 1.00 67.00 493 GLN A CA 1
ATOM 4038 C C . GLN A 1 493 ? -20.958 3.306 51.660 1.00 67.00 493 GLN A C 1
ATOM 4040 O O . GLN A 1 493 ? -21.121 3.399 52.871 1.00 67.00 493 GLN A O 1
ATOM 4045 N N . ALA A 1 494 ? -21.411 2.258 50.966 1.00 63.91 494 ALA A N 1
ATOM 4046 C CA . ALA A 1 494 ? -22.124 1.145 51.587 1.00 63.91 494 ALA A CA 1
ATOM 4047 C C . ALA A 1 494 ? -21.236 0.447 52.621 1.00 63.91 494 ALA A C 1
ATOM 4049 O O . ALA A 1 494 ? -21.673 0.181 53.730 1.00 63.91 494 ALA A O 1
ATOM 4050 N N . THR A 1 495 ? -19.965 0.205 52.308 1.00 64.19 495 THR A N 1
ATOM 4051 C CA . THR A 1 495 ? -19.034 -0.372 53.284 1.00 64.19 495 THR A CA 1
ATOM 4052 C C . THR A 1 495 ? -18.764 0.574 54.458 1.00 64.19 495 THR A C 1
ATOM 4054 O O . THR A 1 495 ? -18.758 0.129 55.600 1.00 64.19 495 THR A O 1
ATOM 4057 N N . LEU A 1 496 ? -18.666 1.886 54.232 1.00 66.56 496 LEU A N 1
ATOM 4058 C CA . LEU A 1 496 ? -18.577 2.867 55.318 1.00 66.56 496 LEU A CA 1
ATOM 4059 C C . LEU A 1 496 ? -19.804 2.837 56.242 1.00 66.56 496 LEU A C 1
ATOM 4061 O O . LEU A 1 496 ? -19.641 2.845 57.458 1.00 66.56 496 LEU A O 1
ATOM 4065 N N . GLU A 1 497 ? -21.009 2.777 55.678 1.00 62.88 497 GLU A N 1
ATOM 4066 C CA . GLU A 1 497 ? -22.273 2.701 56.424 1.00 62.88 497 GLU A CA 1
ATOM 4067 C C . GLU A 1 497 ? -22.407 1.391 57.210 1.00 62.88 497 GLU A C 1
ATOM 4069 O O . GLU A 1 497 ? -22.911 1.395 58.328 1.00 62.88 497 GLU A O 1
ATOM 4074 N N . ILE A 1 498 ? -21.930 0.284 56.637 1.00 57.00 498 ILE A N 1
ATOM 4075 C CA . ILE A 1 498 ? -22.092 -1.069 57.184 1.00 57.00 498 ILE A CA 1
ATOM 4076 C C . ILE A 1 498 ? -21.005 -1.415 58.214 1.00 57.00 498 ILE A C 1
ATOM 4078 O O . ILE A 1 498 ? -21.289 -2.031 59.237 1.00 57.00 498 ILE A O 1
ATOM 4082 N N . PHE A 1 499 ? -19.750 -1.049 57.950 1.00 55.03 499 PHE A N 1
ATOM 4083 C CA . PHE A 1 499 ? -18.594 -1.429 58.774 1.00 55.03 499 PHE A CA 1
ATOM 4084 C C . PHE A 1 499 ? -18.050 -0.284 59.634 1.00 55.03 499 PHE A C 1
ATOM 4086 O O . PHE A 1 499 ? -17.127 -0.491 60.422 1.00 55.03 499 PHE A O 1
ATOM 4093 N N . GLY A 1 500 ? -18.545 0.941 59.444 1.00 58.56 500 GLY A N 1
ATOM 4094 C CA . GLY A 1 500 ? -17.939 2.146 60.011 1.00 58.56 500 GLY A CA 1
ATOM 4095 C C . GLY A 1 500 ? -16.654 2.579 59.295 1.00 58.56 500 GLY A C 1
ATOM 4096 O O . GLY A 1 500 ? -16.003 3.527 59.733 1.00 58.56 500 GLY A O 1
ATOM 4097 N N . TYR A 1 501 ? -16.275 1.913 58.195 1.00 60.28 501 TYR A N 1
ATOM 4098 C CA . TYR A 1 501 ? -15.132 2.290 57.366 1.00 60.28 501 TYR A CA 1
ATOM 4099 C C . TYR A 1 501 ? -15.269 1.872 55.901 1.00 60.28 501 TYR A C 1
ATOM 4101 O O . TYR A 1 501 ? -15.803 0.816 55.577 1.00 60.28 501 TYR A O 1
ATOM 4109 N N . GLY A 1 502 ? -14.756 2.711 55.001 1.00 65.94 502 GLY A N 1
ATOM 4110 C CA . GLY A 1 502 ? -14.831 2.461 53.566 1.00 65.94 502 GLY A CA 1
ATOM 4111 C C . GLY A 1 502 ? -13.886 1.350 53.111 1.00 65.94 502 GLY A C 1
ATOM 4112 O O . GLY A 1 502 ? -12.770 1.207 53.619 1.00 65.94 502 GLY A O 1
ATOM 4113 N N . MET A 1 503 ? -14.314 0.601 52.105 1.00 72.88 503 MET A N 1
ATOM 4114 C CA . MET A 1 503 ? -13.483 -0.334 51.357 1.00 72.88 503 MET A CA 1
ATOM 4115 C C . MET A 1 503 ? -13.457 0.069 49.882 1.00 72.88 503 MET A C 1
ATOM 4117 O O . MET A 1 503 ? -14.477 0.459 49.316 1.00 72.88 503 MET A O 1
ATOM 4121 N N . LEU A 1 504 ? -12.298 -0.060 49.241 1.00 70.50 504 LEU A N 1
ATOM 4122 C CA . LEU A 1 504 ? -12.150 0.098 47.796 1.00 70.50 504 LEU A CA 1
ATOM 4123 C C . LEU A 1 504 ? -11.863 -1.259 47.169 1.00 70.50 504 LEU A C 1
ATOM 4125 O O . LEU A 1 504 ? -10.926 -1.941 47.573 1.00 70.50 504 LEU A O 1
ATOM 4129 N N . VAL A 1 505 ? -12.648 -1.636 46.163 1.00 67.38 505 VAL A N 1
ATOM 4130 C CA . VAL A 1 505 ? -12.365 -2.810 45.329 1.00 67.38 505 VAL A CA 1
ATOM 4131 C C . VAL A 1 505 ? -11.578 -2.342 44.115 1.00 67.38 505 VAL A C 1
ATOM 4133 O O . VAL A 1 505 ? -12.055 -1.486 43.370 1.00 67.38 505 VAL A O 1
ATOM 4136 N N . ASN A 1 506 ? -10.399 -2.923 43.889 1.00 65.44 506 ASN A N 1
ATOM 4137 C CA . ASN A 1 506 ? -9.689 -2.811 42.621 1.00 65.44 506 ASN A CA 1
ATOM 4138 C C . ASN A 1 506 ? -10.039 -4.027 41.749 1.00 65.44 506 ASN A C 1
ATOM 4140 O O . ASN A 1 506 ? -9.513 -5.118 41.983 1.00 65.44 506 ASN A O 1
ATOM 4144 N N . PRO A 1 507 ? -10.886 -3.870 40.713 1.00 57.78 507 PRO A N 1
ATOM 4145 C CA . PRO A 1 507 ? -11.331 -5.005 39.917 1.00 57.78 507 PRO A CA 1
ATOM 4146 C C . PRO A 1 507 ? -10.232 -5.613 39.042 1.00 57.78 507 PRO A C 1
ATOM 4148 O O . PRO A 1 507 ? -10.407 -6.728 38.567 1.00 57.78 507 PRO A O 1
ATOM 4151 N N . LYS A 1 508 ? -9.141 -4.872 38.784 1.00 56.59 508 LYS A N 1
ATOM 4152 C CA . LYS A 1 508 ? -8.003 -5.348 37.980 1.00 56.59 508 LYS A CA 1
ATOM 4153 C C . LYS A 1 508 ? -7.023 -6.175 38.800 1.00 56.59 508 LYS A C 1
ATOM 4155 O O . LYS A 1 508 ? -6.415 -7.092 38.283 1.00 56.59 508 LYS A O 1
ATOM 4160 N N . GLU A 1 509 ? -6.836 -5.812 40.062 1.00 57.94 509 GLU A N 1
ATOM 4161 C CA . GLU A 1 509 ? -5.872 -6.478 40.945 1.00 57.94 509 GLU A CA 1
ATOM 4162 C C . GLU A 1 509 ? -6.552 -7.466 41.899 1.00 57.94 509 GLU A C 1
ATOM 4164 O O . GLU A 1 509 ? -5.880 -8.068 42.731 1.00 57.94 509 GLU A O 1
ATOM 4169 N N . MET A 1 510 ? -7.884 -7.611 41.803 1.00 57.53 510 MET A N 1
ATOM 4170 C CA . MET A 1 510 ? -8.709 -8.416 42.714 1.00 57.53 510 MET A CA 1
ATOM 4171 C C . MET A 1 510 ? -8.361 -8.142 44.184 1.00 57.53 510 MET A C 1
ATOM 4173 O O . MET A 1 510 ? -8.271 -9.049 45.014 1.00 57.53 510 MET A O 1
ATOM 4177 N N . SER A 1 511 ? -8.124 -6.870 44.501 1.00 64.69 511 SER A N 1
ATOM 4178 C CA . SER A 1 511 ? -7.666 -6.430 45.811 1.00 64.69 511 SER A CA 1
ATOM 4179 C C . SER A 1 511 ? -8.707 -5.547 46.481 1.00 64.69 511 SER A C 1
ATOM 4181 O O . SER A 1 511 ? -9.495 -4.856 45.826 1.00 64.69 511 SER A O 1
ATOM 4183 N N . ILE A 1 512 ? -8.727 -5.616 47.808 1.00 69.50 512 ILE A N 1
ATOM 4184 C CA . ILE A 1 512 ? -9.560 -4.774 48.653 1.00 69.50 512 ILE A CA 1
ATOM 4185 C C . ILE A 1 512 ? -8.641 -3.915 49.501 1.00 69.50 512 ILE A C 1
ATOM 4187 O O . ILE A 1 512 ? -7.807 -4.429 50.252 1.00 69.50 512 ILE A O 1
ATOM 4191 N N . THR A 1 513 ? -8.803 -2.605 49.373 1.00 72.38 513 THR A N 1
ATOM 4192 C CA . THR A 1 513 ? -8.119 -1.623 50.206 1.00 72.38 513 THR A CA 1
ATOM 4193 C C . THR A 1 513 ? -9.060 -1.178 51.313 1.00 72.38 513 THR A C 1
ATOM 4195 O O . THR A 1 513 ? -10.130 -0.627 51.048 1.00 72.38 513 THR A O 1
ATOM 4198 N N . LEU A 1 514 ? -8.660 -1.414 52.559 1.00 69.38 514 LEU A N 1
ATOM 4199 C CA . LEU A 1 514 ? -9.353 -0.914 53.739 1.00 69.38 514 LEU A CA 1
ATOM 4200 C C . LEU A 1 514 ? -8.950 0.544 53.967 1.00 69.38 514 LEU A C 1
ATOM 4202 O O . LEU A 1 514 ? -7.766 0.865 54.027 1.00 69.38 514 LEU A O 1
ATOM 4206 N N . MET A 1 515 ? -9.921 1.446 54.102 1.00 63.69 515 MET A N 1
ATOM 4207 C CA . MET A 1 515 ? -9.634 2.883 54.216 1.00 63.69 515 MET A CA 1
ATOM 4208 C C . MET A 1 515 ? -9.201 3.320 55.623 1.00 63.69 515 MET A C 1
ATOM 4210 O O . MET A 1 515 ? -8.704 4.430 55.767 1.00 63.69 515 MET A O 1
ATOM 4214 N N . VAL A 1 516 ? -9.371 2.478 56.652 1.00 60.97 516 VAL A N 1
ATOM 4215 C CA . VAL A 1 516 ? -8.974 2.800 58.043 1.00 60.97 516 VAL A CA 1
ATOM 4216 C C . VAL A 1 516 ? -7.461 2.877 58.194 1.00 60.97 516 VAL A C 1
ATOM 4218 O O . VAL A 1 516 ? -6.945 3.759 58.872 1.00 60.97 516 VAL A O 1
ATOM 4221 N N . ASP A 1 517 ? -6.758 1.930 57.579 1.00 69.69 517 ASP A N 1
ATOM 4222 C CA . ASP A 1 517 ? -5.316 1.742 57.725 1.00 69.69 517 ASP A CA 1
ATOM 4223 C C . ASP A 1 517 ? -4.576 1.765 56.378 1.00 69.69 517 ASP A C 1
ATOM 4225 O O . ASP A 1 517 ? -3.366 1.549 56.333 1.00 69.69 517 ASP A O 1
ATOM 4229 N N . HIS A 1 518 ? -5.300 2.023 55.281 1.00 68.38 518 HIS A N 1
ATOM 4230 C CA . HIS A 1 518 ? -4.820 1.928 53.900 1.00 68.38 518 HIS A CA 1
ATOM 4231 C C . HIS A 1 518 ? -4.194 0.567 53.554 1.00 68.38 518 HIS A C 1
ATOM 4233 O O . HIS A 1 518 ? -3.450 0.447 52.575 1.00 68.38 518 HIS A O 1
ATOM 4239 N N . SER A 1 519 ? -4.496 -0.481 54.327 1.00 74.94 519 SER A N 1
ATOM 4240 C CA . SER A 1 519 ? -4.000 -1.818 54.042 1.00 74.94 519 SER A CA 1
ATOM 4241 C C . SER A 1 519 ? -4.719 -2.376 52.818 1.00 74.94 519 SER A C 1
ATOM 4243 O O . SER A 1 519 ? -5.945 -2.369 52.719 1.00 74.94 519 SER A O 1
ATOM 4245 N N . THR A 1 520 ? -3.937 -2.853 51.853 1.00 75.50 520 THR A N 1
ATOM 4246 C CA . THR A 1 520 ? -4.459 -3.533 50.667 1.00 75.50 520 THR A CA 1
ATOM 4247 C C . THR A 1 520 ? -4.208 -5.019 50.817 1.00 75.50 520 THR A C 1
ATOM 4249 O O . THR A 1 520 ? -3.073 -5.445 51.036 1.00 75.50 520 THR A O 1
ATOM 4252 N N . ARG A 1 521 ? -5.272 -5.812 50.723 1.00 74.19 521 ARG A N 1
ATOM 4253 C CA . ARG A 1 521 ? -5.214 -7.272 50.811 1.00 74.19 521 ARG A CA 1
ATOM 4254 C C . ARG A 1 521 ? -5.759 -7.859 49.518 1.00 74.19 521 ARG A C 1
ATOM 4256 O O . ARG A 1 521 ? -6.748 -7.365 48.977 1.00 74.19 521 ARG A O 1
ATOM 4263 N N . ALA A 1 522 ? -5.113 -8.906 49.016 1.00 72.44 522 ALA A N 1
ATOM 4264 C CA . ALA A 1 522 ? -5.685 -9.695 47.933 1.00 72.44 522 ALA A CA 1
ATOM 4265 C C . ALA A 1 522 ? -7.005 -10.310 48.420 1.00 72.44 522 ALA A C 1
ATOM 4267 O O . ALA A 1 522 ? -7.067 -10.807 49.543 1.00 72.44 522 ALA A O 1
ATOM 4268 N N . TYR A 1 523 ? -8.057 -10.303 47.598 1.00 72.75 523 TYR A N 1
ATOM 4269 C CA . TYR A 1 523 ? -9.344 -10.888 47.989 1.00 72.75 523 TYR A CA 1
ATOM 4270 C C . TYR A 1 523 ? -9.181 -12.352 48.414 1.00 72.75 523 TYR A C 1
ATOM 4272 O O . TYR A 1 523 ? -9.764 -12.796 49.397 1.00 72.75 523 TYR A O 1
ATOM 4280 N N . GLU A 1 524 ? -8.316 -13.092 47.721 1.00 72.94 524 GLU A N 1
ATOM 4281 C CA . GLU A 1 524 ? -8.005 -14.493 48.004 1.00 72.94 524 GLU A CA 1
ATOM 4282 C C . GLU A 1 524 ? -7.451 -14.732 49.411 1.00 72.94 524 GLU A C 1
ATOM 4284 O O . GLU A 1 524 ? -7.740 -15.782 49.990 1.00 72.94 524 GLU A O 1
ATOM 4289 N N . SER A 1 525 ? -6.716 -13.772 49.981 1.00 75.56 525 SER A N 1
ATOM 4290 C CA . SER A 1 525 ? -6.116 -13.908 51.311 1.00 75.56 525 SER A CA 1
ATOM 4291 C C . SER A 1 525 ? -7.086 -13.614 52.458 1.00 75.56 525 SER A C 1
ATOM 4293 O O . SER A 1 525 ? -6.731 -13.817 53.619 1.00 75.56 525 SER A O 1
ATOM 4295 N N . LEU A 1 526 ? -8.309 -13.171 52.153 1.00 75.81 526 LEU A N 1
ATOM 4296 C CA . LEU A 1 526 ? -9.366 -12.959 53.138 1.00 75.81 526 LEU A CA 1
ATOM 4297 C C . LEU A 1 526 ? -9.972 -14.288 53.613 1.00 75.81 526 LEU A C 1
AT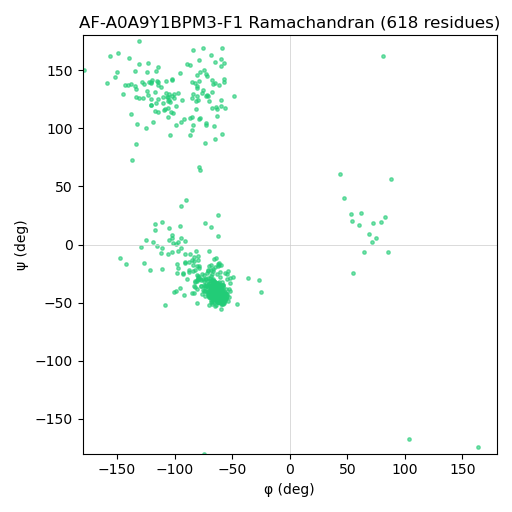OM 4299 O O . LEU A 1 526 ? -10.056 -15.272 52.866 1.00 75.81 526 LEU A O 1
ATOM 4303 N N . SER A 1 527 ? -10.445 -14.303 54.858 1.00 79.81 527 SER A N 1
ATOM 4304 C CA . SER A 1 527 ? -11.188 -15.433 55.420 1.00 79.81 527 SER A CA 1
ATOM 4305 C C . SER A 1 527 ? -12.524 -15.647 54.698 1.00 79.81 527 SER A C 1
ATOM 4307 O O . SER A 1 527 ? -13.089 -14.723 54.112 1.00 79.81 527 SER A O 1
ATOM 4309 N N . GLY A 1 528 ? -13.067 -16.869 54.761 1.00 76.38 528 GLY A N 1
ATOM 4310 C CA . GLY A 1 528 ? -14.354 -17.198 54.129 1.00 76.38 528 GLY A CA 1
ATOM 4311 C C . GLY A 1 528 ? -15.496 -16.277 54.574 1.00 76.38 528 GLY A C 1
ATOM 4312 O O . GLY A 1 528 ? -16.249 -15.788 53.736 1.00 76.38 528 GLY A O 1
ATOM 4313 N N . GLY A 1 529 ? -15.565 -15.949 55.868 1.00 77.50 529 GLY A N 1
ATOM 4314 C CA . GLY A 1 529 ? -16.568 -15.021 56.393 1.00 77.50 529 GLY A CA 1
ATOM 4315 C C . GLY A 1 529 ? -16.378 -13.571 55.937 1.00 77.50 529 GLY A C 1
ATOM 4316 O O . GLY A 1 529 ? -17.362 -12.889 55.669 1.00 77.50 529 GLY A O 1
ATOM 4317 N N . GLU A 1 530 ? -15.133 -13.096 55.791 1.00 77.81 530 GLU A N 1
ATOM 4318 C CA . GLU A 1 530 ? -14.863 -11.764 55.221 1.00 77.81 530 GLU A CA 1
ATOM 4319 C C . GLU A 1 530 ? -15.303 -11.699 53.755 1.00 77.81 530 GLU A C 1
ATOM 4321 O O . GLU A 1 530 ? -16.022 -10.778 53.373 1.00 77.81 530 GLU A O 1
ATOM 4326 N N . LYS A 1 531 ? -14.940 -12.710 52.955 1.00 80.38 531 LYS A N 1
ATOM 4327 C CA . LYS A 1 531 ? -15.350 -12.833 51.547 1.00 80.38 531 LYS A CA 1
ATOM 4328 C C . LYS A 1 531 ? -16.869 -12.828 51.401 1.00 80.38 531 LYS A C 1
ATOM 4330 O O . LYS A 1 531 ? -17.408 -12.052 50.617 1.00 80.38 531 LYS A O 1
ATOM 4335 N N . TYR A 1 532 ? -17.557 -13.650 52.195 1.00 82.06 532 TYR A N 1
ATOM 4336 C CA . TYR A 1 532 ? -19.015 -13.761 52.175 1.00 82.06 532 TYR A CA 1
ATOM 4337 C C . TYR A 1 532 ? -19.702 -12.420 52.461 1.00 82.06 532 TYR A C 1
ATOM 4339 O O . TYR A 1 532 ? -20.634 -12.024 51.760 1.00 82.06 532 TYR A O 1
ATOM 4347 N N . PHE A 1 533 ? -19.222 -11.702 53.474 1.00 77.88 533 PHE A N 1
ATOM 4348 C CA . PHE A 1 533 ? -19.829 -10.451 53.912 1.00 77.88 533 PHE A CA 1
ATOM 4349 C C . PHE A 1 533 ? -19.525 -9.278 52.957 1.00 77.88 533 PHE A C 1
ATOM 4351 O O . PHE A 1 533 ? -20.422 -8.495 52.635 1.00 77.88 533 PHE A O 1
ATOM 4358 N N . ILE A 1 534 ? -18.300 -9.193 52.423 1.00 79.00 534 ILE A N 1
ATOM 4359 C CA . ILE A 1 534 ? -17.920 -8.226 51.374 1.00 79.00 534 ILE A CA 1
ATOM 4360 C C . ILE A 1 534 ? -18.794 -8.386 50.128 1.00 79.00 534 ILE A C 1
ATOM 4362 O O . ILE A 1 534 ? -19.242 -7.394 49.552 1.00 79.00 534 ILE A O 1
ATOM 4366 N N . ASP A 1 535 ? -19.069 -9.623 49.727 1.00 81.31 535 ASP A N 1
ATOM 4367 C CA . ASP A 1 535 ? -19.917 -9.928 48.578 1.00 81.31 535 ASP A CA 1
ATOM 4368 C C . ASP A 1 535 ? -21.339 -9.389 48.724 1.00 81.31 535 ASP A C 1
ATOM 4370 O O . ASP A 1 535 ? -21.895 -8.836 47.772 1.00 81.31 535 ASP A O 1
ATOM 4374 N N . ILE A 1 536 ? -21.929 -9.544 49.912 1.00 82.50 536 ILE A N 1
ATOM 4375 C CA . ILE A 1 536 ? -23.253 -8.995 50.221 1.00 82.50 536 ILE A CA 1
ATOM 4376 C C . ILE A 1 536 ? -23.220 -7.470 50.086 1.00 82.50 536 ILE A C 1
ATOM 4378 O O . ILE A 1 536 ? -24.064 -6.899 49.393 1.00 82.50 536 ILE A O 1
ATOM 4382 N N . CYS A 1 537 ? -22.209 -6.819 50.666 1.00 79.69 537 CYS A N 1
ATOM 4383 C CA . CYS A 1 537 ? -22.046 -5.367 50.580 1.00 79.69 537 CYS A CA 1
ATOM 4384 C C . CYS A 1 537 ? -21.885 -4.892 49.127 1.00 79.69 537 CYS A C 1
ATOM 4386 O O . CYS A 1 537 ? -22.492 -3.897 48.730 1.00 79.69 537 CYS A O 1
ATOM 4388 N N . LEU A 1 538 ? -21.125 -5.626 48.306 1.00 78.69 538 LEU A N 1
ATOM 4389 C CA . LEU A 1 538 ? -20.944 -5.319 46.886 1.00 78.69 538 LEU A CA 1
ATOM 4390 C C . LEU A 1 538 ? -22.252 -5.415 46.103 1.00 78.69 538 LEU A C 1
ATOM 4392 O O . LEU A 1 538 ? -22.555 -4.531 45.302 1.00 78.69 538 LEU A O 1
ATOM 4396 N N . ARG A 1 539 ? -23.065 -6.440 46.362 1.00 84.44 539 ARG A N 1
ATOM 4397 C CA . ARG A 1 539 ? -24.382 -6.600 45.723 1.00 84.44 539 ARG A CA 1
ATOM 4398 C C . ARG A 1 539 ? -25.337 -5.479 46.122 1.00 84.44 539 ARG A C 1
ATOM 4400 O O . ARG A 1 539 ? -25.976 -4.900 45.245 1.00 84.44 539 ARG A O 1
ATOM 4407 N N . ILE A 1 540 ? -25.394 -5.129 47.409 1.00 82.81 540 ILE A N 1
ATOM 4408 C CA . ILE A 1 540 ? -26.199 -3.999 47.905 1.00 82.81 540 ILE A CA 1
ATOM 4409 C C . ILE A 1 540 ? -25.753 -2.693 47.234 1.00 82.81 540 ILE A C 1
ATOM 4411 O O . ILE A 1 540 ? -26.593 -1.932 46.758 1.00 82.81 540 ILE A O 1
ATOM 4415 N N . ALA A 1 541 ? -24.447 -2.451 47.112 1.00 78.69 541 ALA A N 1
ATOM 4416 C CA . ALA A 1 541 ? -23.915 -1.258 46.458 1.00 78.69 541 ALA A CA 1
ATOM 4417 C C . ALA A 1 541 ? -24.294 -1.158 44.972 1.00 78.69 541 ALA A C 1
ATOM 4419 O O . ALA A 1 541 ? -24.697 -0.088 44.503 1.00 78.69 541 ALA A O 1
ATOM 4420 N N . VAL A 1 542 ? -24.213 -2.271 44.232 1.00 78.12 542 VAL A N 1
ATOM 4421 C CA . VAL A 1 542 ? -24.648 -2.314 42.828 1.00 78.12 542 VAL A CA 1
ATOM 4422 C C . VAL A 1 542 ? -26.147 -2.034 42.723 1.00 78.12 542 VAL A C 1
ATOM 4424 O O . VAL A 1 542 ? -26.562 -1.230 41.892 1.00 78.12 542 VAL A O 1
ATOM 4427 N N . TRP A 1 543 ? -26.972 -2.612 43.593 1.00 82.25 543 TRP A N 1
ATOM 4428 C CA . TRP A 1 543 ? -28.406 -2.319 43.621 1.00 82.25 543 TRP A CA 1
ATOM 4429 C C . TRP A 1 543 ? -28.723 -0.865 43.973 1.00 82.25 543 TRP A C 1
ATOM 4431 O O . TRP A 1 543 ? -29.542 -0.257 43.288 1.00 82.25 543 TRP A O 1
ATOM 4441 N N . LYS A 1 544 ? -28.049 -0.272 44.969 1.00 79.81 544 LYS A N 1
ATOM 4442 C CA . LYS A 1 544 ? -28.181 1.160 45.294 1.00 79.81 544 LYS A CA 1
ATOM 4443 C C . LYS A 1 544 ? -27.867 2.029 44.075 1.00 79.81 544 LYS A C 1
ATOM 4445 O O . LYS A 1 544 ? -28.587 2.989 43.802 1.00 79.81 544 LYS A O 1
ATOM 4450 N N . TYR A 1 545 ? -26.833 1.675 43.307 1.00 75.31 545 TYR A N 1
ATOM 4451 C CA . TYR A 1 545 ? -26.528 2.348 42.045 1.00 75.31 545 TYR A CA 1
ATOM 4452 C C . TYR A 1 545 ? -27.676 2.223 41.031 1.00 75.31 545 TYR A C 1
ATOM 4454 O O . TYR A 1 545 ? -28.082 3.228 40.444 1.00 75.31 545 TYR A O 1
ATOM 4462 N N . LEU A 1 546 ? -28.217 1.016 40.841 1.00 74.81 546 LEU A N 1
ATOM 4463 C CA . LEU A 1 546 ? -29.318 0.780 39.905 1.00 74.81 546 LEU A CA 1
ATOM 4464 C C . LEU A 1 546 ? -30.596 1.534 40.310 1.00 74.81 546 LEU A C 1
ATOM 4466 O O . LEU A 1 546 ? -31.266 2.092 39.442 1.00 74.81 546 LEU A O 1
ATOM 4470 N N . LEU A 1 547 ? -30.897 1.603 41.610 1.00 75.12 547 LEU A N 1
ATOM 4471 C CA . LEU A 1 547 ? -32.023 2.352 42.178 1.00 75.12 547 LEU A CA 1
ATOM 4472 C C . LEU A 1 547 ? -31.868 3.861 41.974 1.00 75.12 547 LEU A C 1
ATOM 4474 O O . LEU A 1 547 ? -32.745 4.508 41.405 1.00 75.12 547 LEU A O 1
ATOM 4478 N N . LYS A 1 548 ? -30.723 4.422 42.384 1.00 71.75 548 LYS A N 1
ATOM 4479 C CA . LYS A 1 548 ? -30.435 5.863 42.292 1.00 71.75 548 LYS A CA 1
ATOM 4480 C C . LYS A 1 548 ? -30.529 6.387 40.858 1.00 71.75 548 LYS A C 1
ATOM 4482 O O . LYS A 1 548 ? -30.949 7.520 40.648 1.00 71.75 548 LYS A O 1
ATOM 4487 N N . ASN A 1 549 ? -30.146 5.562 39.886 1.00 65.19 549 ASN A N 1
ATOM 4488 C CA . ASN A 1 549 ? -30.170 5.910 38.466 1.00 65.19 549 ASN A CA 1
ATOM 4489 C C . ASN A 1 549 ? -31.459 5.469 37.745 1.00 65.19 549 ASN A C 1
ATOM 4491 O O . ASN A 1 549 ? -31.562 5.627 36.532 1.00 65.19 549 ASN A O 1
ATOM 4495 N N . GLY A 1 550 ? -32.454 4.934 38.464 1.00 65.38 550 GLY A N 1
ATOM 4496 C CA . GLY A 1 550 ? -33.769 4.597 37.909 1.00 65.38 550 GLY A CA 1
ATOM 4497 C C . GLY A 1 550 ? -33.795 3.379 36.976 1.00 65.38 550 GLY A C 1
ATOM 4498 O O . GLY A 1 550 ? -34.752 3.218 36.219 1.00 65.38 550 GLY A O 1
ATOM 4499 N N . PHE A 1 551 ? -32.774 2.517 37.020 1.00 68.50 551 PHE A N 1
ATOM 4500 C CA . PHE A 1 551 ? -32.745 1.247 36.279 1.00 68.50 551 PHE A CA 1
ATOM 4501 C C . PHE A 1 551 ? -33.630 0.171 36.927 1.00 68.50 551 PHE A C 1
ATOM 4503 O O . PHE A 1 551 ? -34.109 -0.735 36.249 1.00 68.50 551 PHE A O 1
ATOM 4510 N N . THR A 1 552 ? -33.873 0.281 38.232 1.00 71.12 552 THR A N 1
ATOM 4511 C CA . THR A 1 552 ? -34.889 -0.483 38.970 1.00 71.12 552 THR A CA 1
ATOM 4512 C C . THR A 1 552 ? -35.586 0.437 39.975 1.00 71.12 552 THR A C 1
ATOM 4514 O O . THR A 1 552 ? -35.056 1.497 40.310 1.00 71.12 552 THR A O 1
ATOM 4517 N N . ARG A 1 553 ? -36.772 0.048 40.449 1.00 70.12 553 ARG A N 1
ATOM 4518 C CA . ARG A 1 553 ? -37.506 0.744 41.520 1.00 70.12 553 ARG A CA 1
ATOM 4519 C C . ARG A 1 553 ? -37.322 0.111 42.893 1.00 70.12 553 ARG A C 1
ATOM 4521 O O . ARG A 1 553 ? -37.445 0.813 43.888 1.00 70.12 553 ARG A O 1
ATOM 4528 N N . GLN A 1 554 ? -37.002 -1.181 42.931 1.00 75.81 554 GLN A N 1
ATOM 4529 C CA . GLN A 1 554 ? -36.719 -1.924 44.154 1.00 75.81 554 GLN A CA 1
ATOM 4530 C C . GLN A 1 554 ? -35.548 -2.887 43.910 1.00 75.81 554 GLN A C 1
ATOM 4532 O O . GLN A 1 554 ? -35.444 -3.510 42.848 1.00 75.81 554 GLN A O 1
ATOM 4537 N N . GLY A 1 555 ? -34.622 -2.970 44.864 1.00 77.19 555 GLY A N 1
ATOM 4538 C CA . GLY A 1 555 ? -33.568 -3.983 44.861 1.00 77.19 555 GLY A CA 1
ATOM 4539 C C . GLY A 1 555 ? -34.103 -5.323 45.361 1.00 77.19 555 GLY A C 1
ATOM 4540 O O . GLY A 1 555 ? -35.105 -5.369 46.068 1.00 77.19 555 GLY A O 1
ATOM 4541 N N . MET A 1 556 ? -33.436 -6.429 45.034 1.00 80.06 556 MET A N 1
ATOM 4542 C CA . MET A 1 556 ? -33.772 -7.733 45.613 1.00 80.06 556 MET A CA 1
ATOM 4543 C C . MET A 1 556 ? -32.507 -8.550 45.858 1.00 80.06 556 MET A C 1
ATOM 4545 O O . MET A 1 556 ? -31.609 -8.593 45.013 1.00 80.06 556 MET A O 1
ATOM 4549 N N . LEU A 1 557 ? -32.439 -9.210 47.012 1.00 82.81 557 LEU A N 1
ATOM 4550 C CA . LEU A 1 557 ? -31.325 -10.082 47.372 1.00 82.81 557 LEU A CA 1
ATOM 4551 C C . LEU A 1 557 ? -31.818 -11.285 48.184 1.00 82.81 557 LEU A C 1
ATOM 4553 O O . LEU A 1 557 ? -32.531 -11.147 49.176 1.00 82.81 557 LEU A O 1
ATOM 4557 N N . ILE A 1 558 ? -31.405 -12.470 47.751 1.00 79.38 558 ILE A N 1
ATOM 4558 C CA . ILE A 1 558 ? -31.677 -13.759 48.373 1.00 79.38 558 ILE A CA 1
ATOM 4559 C C . ILE A 1 558 ? -30.393 -14.231 49.063 1.00 79.38 558 ILE A C 1
ATOM 4561 O O . ILE A 1 558 ? -29.349 -14.355 48.413 1.00 79.38 558 ILE A O 1
ATOM 4565 N N . ILE A 1 559 ? -30.475 -14.496 50.364 1.00 82.75 559 ILE A N 1
ATOM 4566 C CA . ILE A 1 559 ? -29.353 -14.875 51.229 1.00 82.75 559 ILE A CA 1
ATOM 4567 C C . ILE A 1 559 ? -29.648 -16.249 51.828 1.00 82.75 559 ILE A C 1
ATOM 4569 O O . ILE A 1 559 ? -30.645 -16.408 52.535 1.00 82.75 559 ILE A O 1
ATOM 4573 N N . ASP A 1 560 ? -28.784 -17.227 51.553 1.00 76.44 560 ASP A N 1
ATOM 4574 C CA . ASP A 1 560 ? -28.960 -18.603 52.026 1.00 76.44 560 ASP A CA 1
ATOM 4575 C C . ASP A 1 560 ? -28.002 -18.958 53.163 1.00 76.44 560 ASP A C 1
ATOM 4577 O O . ASP A 1 560 ? -26.788 -18.942 52.972 1.00 76.44 560 ASP A O 1
ATOM 4581 N N . SER A 1 561 ? -28.565 -19.260 54.337 1.00 76.88 561 SER A N 1
ATOM 4582 C CA . SER A 1 561 ? -27.881 -19.713 55.555 1.00 76.88 561 SER A CA 1
ATOM 4583 C C . SER A 1 561 ? -26.595 -18.934 55.889 1.00 76.88 561 SER A C 1
ATOM 4585 O O . SER A 1 561 ? -25.507 -19.512 55.986 1.00 76.88 561 SER A O 1
ATOM 4587 N N . PRO A 1 562 ? -26.692 -17.604 56.109 1.00 83.38 562 PRO A N 1
ATOM 4588 C CA . PRO A 1 562 ? -25.526 -16.764 56.394 1.00 83.38 562 PRO A CA 1
ATOM 4589 C C . PRO A 1 562 ? -24.770 -17.187 57.663 1.00 83.38 562 PRO A C 1
ATOM 4591 O O . PRO A 1 562 ? -23.568 -16.941 57.768 1.00 83.38 562 PRO A O 1
ATOM 4594 N N . GLU A 1 563 ? -25.435 -17.868 58.600 1.00 81.19 563 GLU A N 1
ATOM 4595 C CA . GLU A 1 563 ? -24.843 -18.384 59.838 1.00 81.19 563 GLU A CA 1
ATOM 4596 C C . GLU A 1 563 ? -23.723 -19.410 59.634 1.00 81.19 563 GLU A C 1
ATOM 4598 O O . GLU A 1 563 ? -22.933 -19.642 60.545 1.00 81.19 563 GLU A O 1
ATOM 4603 N N . ASN A 1 564 ? -23.623 -20.013 58.448 1.00 80.44 564 ASN A N 1
ATOM 4604 C CA . ASN A 1 564 ? -22.554 -20.963 58.141 1.00 80.44 564 ASN A CA 1
ATOM 4605 C C . ASN A 1 564 ? -21.237 -20.273 57.759 1.00 80.44 564 ASN A C 1
ATOM 4607 O O . ASN A 1 564 ? -20.177 -20.895 57.826 1.00 80.44 564 ASN A O 1
ATOM 4611 N N . SER A 1 565 ? -21.300 -18.995 57.379 1.00 81.31 565 SER A N 1
ATOM 4612 C CA . SER A 1 565 ? -20.138 -18.188 56.987 1.00 81.31 565 SER A CA 1
ATOM 4613 C C . SER A 1 565 ? -19.807 -17.075 57.985 1.00 81.31 565 SER A C 1
ATOM 4615 O O . SER A 1 565 ? -18.679 -16.578 57.987 1.00 81.31 565 SER A O 1
ATOM 4617 N N . LEU A 1 566 ? -20.764 -16.667 58.821 1.00 83.56 566 LEU A N 1
ATOM 4618 C CA . LEU A 1 566 ? -20.651 -15.514 59.713 1.00 83.56 566 LEU A CA 1
ATOM 4619 C C . LEU A 1 566 ? -20.816 -15.922 61.177 1.00 83.56 566 LEU A C 1
ATOM 4621 O O . LEU A 1 566 ? -21.677 -16.730 61.516 1.00 83.56 566 LEU A O 1
ATOM 4625 N N . ASP A 1 567 ? -20.009 -15.319 62.048 1.00 83.75 567 ASP A N 1
ATOM 4626 C CA . ASP A 1 567 ? -20.184 -15.421 63.496 1.00 83.75 567 ASP A CA 1
ATOM 4627 C C . ASP A 1 567 ? -21.364 -14.560 63.988 1.00 83.75 567 ASP A C 1
ATOM 4629 O O . ASP A 1 567 ? -21.922 -13.738 63.260 1.00 83.75 567 ASP A O 1
ATOM 4633 N N . ASN A 1 568 ? -21.760 -14.744 65.250 1.00 83.25 568 ASN A N 1
ATOM 4634 C CA . ASN A 1 568 ? -22.908 -14.047 65.839 1.00 83.25 568 ASN A CA 1
ATOM 4635 C C . ASN A 1 568 ? -22.767 -12.512 65.861 1.00 83.25 568 ASN A C 1
ATOM 4637 O O . ASN A 1 568 ? -23.782 -11.810 65.829 1.00 83.25 568 ASN A O 1
ATOM 4641 N N . GLU A 1 56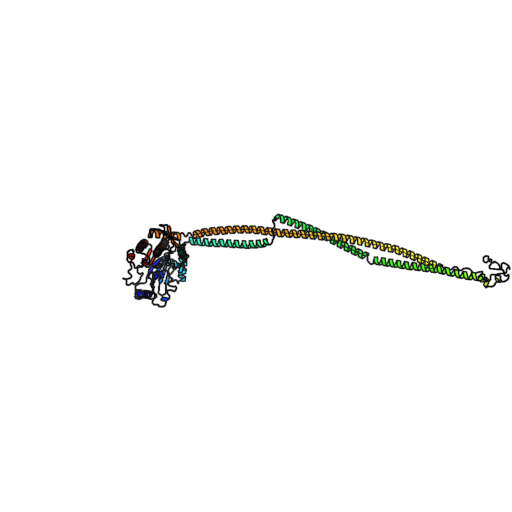9 ? -21.538 -11.992 65.916 1.00 83.62 569 GLU A N 1
ATOM 4642 C CA . GLU A 1 569 ? -21.265 -10.552 65.856 1.00 83.62 569 GLU A CA 1
ATOM 4643 C C . GLU A 1 569 ? -21.555 -10.013 64.449 1.00 83.62 569 GLU A C 1
ATOM 4645 O O . GLU A 1 569 ? -22.370 -9.102 64.289 1.00 83.62 569 GLU A O 1
ATOM 4650 N N . ARG A 1 570 ? -20.992 -10.642 63.410 1.00 81.19 570 ARG A N 1
ATOM 4651 C CA . ARG A 1 570 ? -21.221 -10.273 62.004 1.00 81.19 570 ARG A CA 1
ATOM 4652 C C . ARG A 1 570 ? -22.647 -10.544 61.539 1.00 81.19 570 ARG A C 1
ATOM 4654 O O . ARG A 1 570 ? -23.151 -9.806 60.700 1.00 81.19 570 ARG A O 1
ATOM 4661 N N . LEU A 1 571 ? -23.320 -11.555 62.088 1.00 85.88 571 LEU A N 1
ATOM 4662 C CA . LEU A 1 571 ? -24.760 -11.755 61.891 1.00 85.88 571 LEU A CA 1
ATOM 4663 C C . LEU A 1 571 ? -25.576 -10.606 62.496 1.00 85.88 571 LEU A C 1
ATOM 4665 O O . LEU A 1 571 ? -26.569 -10.193 61.906 1.00 85.88 571 LEU A O 1
ATOM 4669 N N . GLY A 1 572 ? -25.155 -10.062 63.642 1.00 86.56 572 GLY A N 1
ATOM 4670 C CA . GLY A 1 572 ? -25.752 -8.852 64.211 1.00 86.56 572 GLY A CA 1
ATOM 4671 C C . GLY A 1 572 ? -25.649 -7.666 63.254 1.00 86.56 572 GLY A C 1
ATOM 4672 O O . GLY A 1 572 ? -26.670 -7.075 62.913 1.00 86.56 572 GLY A O 1
ATOM 4673 N N . LEU A 1 573 ? -24.443 -7.402 62.746 1.00 82.75 573 LEU A N 1
ATOM 4674 C CA . LEU A 1 573 ? -24.211 -6.350 61.752 1.00 82.75 573 LEU A CA 1
ATOM 4675 C C . LEU A 1 573 ? -25.018 -6.590 60.473 1.00 82.75 573 LEU A C 1
ATOM 4677 O O . LEU A 1 573 ? -25.657 -5.672 59.974 1.00 82.75 573 LEU A O 1
ATOM 4681 N N . LEU A 1 574 ? -25.060 -7.827 59.962 1.00 85.44 574 LEU A N 1
ATOM 4682 C CA . LEU A 1 574 ? -25.879 -8.160 58.795 1.00 85.44 574 LEU A CA 1
ATOM 4683 C C . LEU A 1 574 ? -27.347 -7.787 59.027 1.00 85.44 574 LEU A C 1
ATOM 4685 O O . LEU A 1 574 ? -27.958 -7.173 58.159 1.00 85.44 574 LEU A O 1
ATOM 4689 N N . ALA A 1 575 ? -27.908 -8.132 60.189 1.00 88.50 575 ALA A N 1
ATOM 4690 C CA . ALA A 1 575 ? -29.299 -7.829 60.508 1.00 88.50 575 ALA A CA 1
ATOM 4691 C C . ALA A 1 575 ? -29.574 -6.317 60.513 1.00 88.50 575 ALA A C 1
ATOM 4693 O O . ALA A 1 575 ? -30.582 -5.883 59.958 1.00 88.50 575 ALA A O 1
ATOM 4694 N N . GLU A 1 576 ? -28.665 -5.513 61.070 1.00 84.94 576 GLU A N 1
ATOM 4695 C CA . GLU A 1 576 ? -28.775 -4.048 61.064 1.00 84.94 576 GLU A CA 1
ATOM 4696 C C . GLU A 1 576 ? -28.828 -3.482 59.640 1.00 84.94 576 GLU A C 1
ATOM 4698 O O . GLU A 1 576 ? -29.681 -2.644 59.344 1.00 84.94 576 GLU A O 1
ATOM 4703 N N . VAL A 1 577 ? -27.982 -3.992 58.741 1.00 81.88 577 VAL A N 1
ATOM 4704 C CA . VAL A 1 577 ? -27.964 -3.590 57.326 1.00 81.88 577 VAL A CA 1
ATOM 4705 C C . VAL A 1 577 ? -29.245 -3.982 56.603 1.00 81.88 577 VAL A C 1
ATOM 4707 O O . VAL A 1 577 ? -29.815 -3.184 55.863 1.00 81.88 577 VAL A O 1
ATOM 4710 N N . LEU A 1 578 ? -29.715 -5.215 56.797 1.00 86.75 578 LEU A N 1
ATOM 4711 C CA . LEU A 1 578 ? -30.943 -5.678 56.147 1.00 86.75 578 LEU A CA 1
ATOM 4712 C C . LEU A 1 578 ? -32.149 -4.854 56.611 1.00 86.75 578 LEU A C 1
ATOM 4714 O O . LEU A 1 578 ? -32.990 -4.479 55.796 1.00 86.75 578 LEU A O 1
ATOM 4718 N N . ASN A 1 579 ? -32.202 -4.516 57.900 1.00 87.56 579 ASN A N 1
ATOM 4719 C CA . ASN A 1 579 ? -33.272 -3.704 58.471 1.00 87.56 579 ASN A CA 1
ATOM 4720 C C . ASN A 1 579 ? -33.225 -2.242 58.009 1.00 87.56 579 ASN A C 1
ATOM 4722 O O . ASN A 1 579 ? -34.284 -1.644 57.819 1.00 87.56 579 ASN A O 1
ATOM 4726 N N . SER A 1 580 ? -32.037 -1.652 57.834 1.00 84.12 580 SER A N 1
ATOM 4727 C CA . SER A 1 580 ? -31.909 -0.260 57.377 1.00 84.12 580 SER A CA 1
ATOM 4728 C C . SER A 1 580 ? -32.262 -0.091 55.898 1.00 84.12 580 SER A C 1
ATOM 4730 O O . SER A 1 580 ? -32.786 0.949 55.502 1.00 84.12 580 SER A O 1
ATOM 4732 N N . GLU A 1 581 ? -32.040 -1.127 55.088 1.00 83.06 581 GLU A N 1
ATOM 4733 C CA . GLU A 1 581 ? -32.267 -1.099 53.641 1.00 83.06 581 GLU A CA 1
ATOM 4734 C C . GLU A 1 581 ? -33.624 -1.681 53.203 1.00 83.06 581 GLU A C 1
ATOM 4736 O O . GLU A 1 581 ? -33.977 -1.587 52.027 1.00 83.06 581 GLU A O 1
ATOM 4741 N N . LYS A 1 582 ? -34.420 -2.247 54.120 1.00 81.94 582 LYS A N 1
ATOM 4742 C CA . LYS A 1 582 ? -35.674 -2.971 53.815 1.00 81.94 582 LYS A CA 1
ATOM 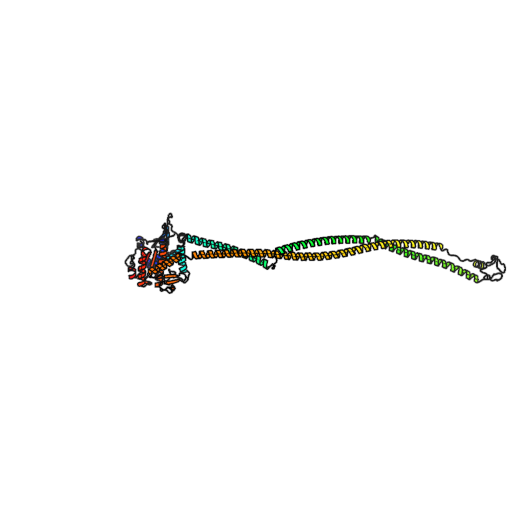4743 C C . LYS A 1 582 ? -36.730 -2.175 53.030 1.00 81.94 582 LYS A C 1
ATOM 4745 O O . LYS A 1 582 ? -37.569 -2.768 52.364 1.00 81.94 582 LYS A O 1
ATOM 4750 N N . GLU A 1 583 ? -36.706 -0.842 53.096 1.00 81.31 583 GLU A N 1
ATOM 4751 C CA . GLU A 1 583 ? -37.633 0.015 52.335 1.00 81.31 583 GLU A CA 1
ATOM 4752 C C . GLU A 1 583 ? -37.252 0.091 50.845 1.00 81.31 583 GLU A C 1
ATOM 4754 O O . GLU A 1 583 ? -38.108 0.239 49.977 1.00 81.31 583 GLU A O 1
ATOM 4759 N N . ASN A 1 584 ? -35.959 -0.039 50.536 1.00 79.06 584 ASN A N 1
ATOM 4760 C CA . ASN A 1 584 ? -35.423 0.036 49.175 1.00 79.06 584 ASN A CA 1
ATOM 4761 C C . ASN A 1 584 ? -35.211 -1.357 48.552 1.00 79.06 584 ASN A C 1
ATOM 4763 O O . ASN A 1 584 ? -35.043 -1.480 47.334 1.00 79.06 584 ASN A O 1
ATOM 4767 N N . PHE A 1 585 ? -35.199 -2.406 49.378 1.00 81.81 585 PHE A N 1
ATOM 4768 C CA . PHE A 1 585 ? -34.808 -3.760 49.005 1.00 81.81 585 PHE A CA 1
ATOM 4769 C C . PHE A 1 585 ? -35.776 -4.820 49.525 1.00 81.81 585 PHE A C 1
ATOM 4771 O O . PHE A 1 585 ? -36.118 -4.844 50.703 1.00 81.81 585 PHE A O 1
ATOM 4778 N N . LEU A 1 586 ? -36.109 -5.784 48.669 1.00 78.88 586 LEU A N 1
ATOM 4779 C CA . LEU A 1 586 ? -36.714 -7.045 49.076 1.00 78.88 586 LEU A CA 1
ATOM 4780 C C . LEU A 1 586 ? -35.619 -8.053 49.449 1.00 78.88 586 LEU A C 1
ATOM 4782 O O . LEU A 1 586 ? -34.923 -8.586 48.578 1.00 78.88 586 LEU A O 1
ATOM 4786 N N . PHE A 1 587 ? -35.492 -8.349 50.740 1.00 81.94 587 PHE A N 1
ATOM 4787 C CA . PHE A 1 587 ? -34.600 -9.395 51.235 1.00 81.94 587 PHE A CA 1
ATOM 4788 C C . PHE A 1 587 ? -35.355 -10.704 51.472 1.00 81.94 587 PHE A C 1
ATOM 4790 O O . PHE A 1 587 ? -36.382 -10.727 52.146 1.00 81.94 587 PHE A O 1
ATOM 4797 N N . ILE A 1 588 ? -34.818 -11.809 50.953 1.00 76.88 588 ILE A N 1
ATOM 4798 C CA . ILE A 1 588 ? -35.289 -13.166 51.258 1.00 76.88 588 ILE A CA 1
ATOM 4799 C C . ILE A 1 588 ? -34.146 -13.899 51.948 1.00 76.88 588 ILE A C 1
ATOM 4801 O O . ILE A 1 588 ? -33.109 -14.136 51.333 1.00 76.88 588 ILE A O 1
ATOM 4805 N N . VAL A 1 589 ? -34.329 -14.253 53.218 1.00 78.12 589 VAL A N 1
ATOM 4806 C CA . VAL A 1 589 ? -33.280 -14.871 54.034 1.00 78.12 589 VAL A CA 1
ATOM 4807 C C . VAL A 1 589 ? -33.744 -16.233 54.530 1.00 78.12 589 VAL A C 1
ATOM 4809 O O . VAL A 1 589 ? -34.784 -16.341 55.180 1.00 78.12 589 VAL A O 1
ATOM 4812 N N . THR A 1 590 ? -32.964 -17.273 54.254 1.00 74.88 590 THR A N 1
ATOM 4813 C CA . THR A 1 590 ? -33.116 -18.588 54.885 1.00 74.88 590 THR A CA 1
ATOM 4814 C C . THR A 1 590 ? -32.074 -18.722 55.983 1.00 74.88 590 THR A C 1
ATOM 4816 O O . THR A 1 590 ? -30.890 -18.517 55.752 1.00 74.88 590 THR A O 1
ATOM 4819 N N . THR A 1 591 ? -32.504 -19.038 57.202 1.00 72.06 591 THR A N 1
ATOM 4820 C CA . THR A 1 591 ? -31.591 -19.222 58.333 1.00 72.06 591 THR A CA 1
ATOM 4821 C C . THR A 1 591 ? -32.151 -20.235 59.321 1.00 72.06 591 THR A C 1
ATOM 4823 O O . THR A 1 591 ? -33.367 -20.371 59.479 1.00 72.06 591 THR A O 1
ATOM 4826 N N . ARG A 1 592 ? -31.255 -20.965 59.983 1.00 73.75 592 ARG A N 1
ATOM 4827 C CA . ARG A 1 592 ? -31.562 -21.841 61.123 1.00 73.75 592 ARG A CA 1
ATOM 4828 C C . ARG A 1 592 ? -31.174 -21.213 62.460 1.00 73.75 592 ARG A C 1
ATOM 4830 O O . ARG A 1 592 ? -31.453 -21.802 63.502 1.00 73.75 592 ARG A O 1
ATOM 4837 N N . ASN A 1 593 ? -30.515 -20.055 62.441 1.00 79.94 593 ASN A N 1
ATOM 4838 C CA . ASN A 1 593 ? -30.063 -19.369 63.642 1.00 79.94 593 ASN A CA 1
ATOM 4839 C C . ASN A 1 593 ? -31.193 -18.495 64.208 1.00 79.94 593 ASN A C 1
ATOM 4841 O O . ASN A 1 593 ? -31.555 -17.469 63.630 1.00 79.94 593 ASN A O 1
ATOM 4845 N N . GLN A 1 594 ? -31.731 -18.911 65.356 1.00 81.06 594 GLN A N 1
ATOM 4846 C CA . GLN A 1 594 ? -32.807 -18.201 66.040 1.00 81.06 594 GLN A CA 1
ATOM 4847 C C . GLN A 1 594 ? -32.418 -16.790 66.478 1.00 81.06 594 GLN A C 1
ATOM 4849 O O . GLN A 1 594 ? -33.164 -15.848 66.226 1.00 81.06 594 GLN A O 1
ATOM 4854 N N . GLU A 1 595 ? -31.221 -16.623 67.035 1.00 85.75 595 GLU A N 1
ATOM 4855 C CA . GLU A 1 595 ? -30.729 -15.314 67.475 1.00 85.75 595 GLU A CA 1
ATOM 4856 C C . GLU A 1 595 ? -30.582 -14.329 66.310 1.00 85.75 595 GLU A C 1
ATOM 4858 O O . GLU A 1 595 ? -30.624 -13.117 66.513 1.00 85.75 595 GLU A O 1
ATOM 4863 N N . PHE A 1 596 ? -30.384 -14.832 65.089 1.00 85.38 596 PHE A N 1
ATOM 4864 C CA . PHE A 1 596 ? -30.278 -14.000 63.899 1.00 85.38 596 PHE A CA 1
ATOM 4865 C C . PHE A 1 596 ? -31.649 -13.575 63.371 1.00 85.38 596 PHE A C 1
ATOM 4867 O O . PHE A 1 596 ? -31.861 -12.378 63.184 1.00 85.38 596 PHE A O 1
ATOM 4874 N N . TYR A 1 597 ? -32.601 -14.500 63.176 1.00 83.06 597 TYR A N 1
ATOM 4875 C CA . TYR A 1 597 ? -33.916 -14.095 62.659 1.00 83.06 597 TYR A CA 1
ATOM 4876 C C . TYR A 1 597 ? -34.708 -13.235 63.653 1.00 83.06 597 TYR A C 1
ATOM 4878 O O . TYR A 1 597 ? -35.532 -12.436 63.223 1.00 83.06 597 TYR A O 1
ATOM 4886 N N . GLU A 1 598 ? -34.460 -13.349 64.963 1.00 85.12 598 GLU A N 1
ATOM 4887 C CA . GLU A 1 598 ? -35.079 -12.486 65.984 1.00 85.12 598 GLU A CA 1
ATOM 4888 C C . GLU A 1 598 ? -34.595 -11.028 65.914 1.00 85.12 598 GLU A C 1
ATOM 4890 O O . GLU A 1 598 ? -35.291 -10.129 66.384 1.00 85.12 598 GLU A O 1
ATOM 4895 N N . LYS A 1 599 ? -33.424 -10.776 65.313 1.00 88.25 599 LYS A N 1
ATOM 4896 C CA . LYS A 1 599 ? -32.890 -9.422 65.083 1.00 88.25 599 LYS A CA 1
ATOM 4897 C C . LYS A 1 599 ? -33.416 -8.784 63.798 1.00 88.25 599 LYS A C 1
ATOM 4899 O O . LYS A 1 599 ? -33.219 -7.586 63.597 1.00 88.25 599 LYS A O 1
ATOM 4904 N N . LEU A 1 600 ? -34.038 -9.560 62.913 1.00 86.12 600 LEU A N 1
ATOM 4905 C CA . LEU A 1 600 ? -34.580 -9.055 61.657 1.00 86.12 600 LEU A CA 1
ATOM 4906 C C . LEU A 1 600 ? -35.977 -8.482 61.894 1.00 86.12 600 LEU A C 1
ATOM 4908 O O . LEU A 1 600 ? -36.852 -9.152 62.441 1.00 86.12 600 LEU A O 1
ATOM 4912 N N . ASP A 1 601 ? -36.209 -7.263 61.419 1.00 84.56 601 ASP A N 1
ATOM 4913 C CA . ASP A 1 601 ? -37.545 -6.680 61.308 1.00 84.56 601 ASP A CA 1
ATOM 4914 C C . ASP A 1 601 ? -38.234 -7.252 60.064 1.00 84.56 601 ASP A C 1
ATOM 4916 O O . ASP A 1 601 ? -38.420 -6.592 59.039 1.00 84.56 601 ASP A O 1
ATOM 4920 N N . ALA A 1 602 ? -38.497 -8.555 60.136 1.00 71.88 602 ALA A N 1
ATOM 4921 C CA . ALA A 1 602 ? -38.930 -9.373 59.025 1.00 71.88 602 ALA A CA 1
ATOM 4922 C C . ALA A 1 602 ? -40.148 -10.213 59.400 1.00 71.88 602 ALA A C 1
ATOM 4924 O O . ALA A 1 602 ? -40.377 -10.594 60.551 1.00 71.88 602 ALA A O 1
ATOM 4925 N N . GLN A 1 603 ? -40.914 -10.577 58.379 1.00 70.81 603 GLN A N 1
ATOM 4926 C CA . GLN A 1 603 ? -41.939 -11.593 58.521 1.00 70.81 603 GLN A CA 1
ATOM 4927 C C . GLN A 1 603 ? -41.273 -12.971 58.643 1.00 70.81 603 GLN A C 1
ATOM 4929 O O . GLN A 1 603 ? -40.799 -13.536 57.659 1.00 70.81 603 GLN A O 1
ATOM 4934 N N . ILE A 1 604 ? -41.244 -13.521 59.858 1.00 66.38 604 ILE A N 1
ATOM 4935 C CA . ILE A 1 604 ? -40.681 -14.851 60.117 1.00 66.38 604 ILE A CA 1
ATOM 4936 C C . ILE A 1 604 ? -41.663 -15.928 59.653 1.00 66.38 604 ILE A C 1
ATOM 4938 O O . ILE A 1 604 ? -42.840 -15.923 60.020 1.00 66.38 604 ILE A O 1
ATOM 4942 N N . ILE A 1 605 ? -41.156 -16.894 58.886 1.00 58.28 605 ILE A N 1
ATOM 4943 C CA . ILE A 1 605 ? -41.928 -18.041 58.408 1.00 58.28 605 ILE A CA 1
ATOM 4944 C C . ILE A 1 605 ? -41.288 -19.322 58.948 1.00 58.28 605 ILE A C 1
ATOM 4946 O O . ILE A 1 605 ? -40.243 -19.766 58.475 1.00 58.28 605 ILE A O 1
ATOM 4950 N N . ASP A 1 606 ? -41.932 -19.932 59.945 1.00 57.09 606 ASP A N 1
ATOM 4951 C CA . ASP A 1 606 ? -41.486 -21.197 60.534 1.00 57.09 606 ASP A CA 1
ATOM 4952 C C . ASP A 1 606 ? -41.884 -22.381 59.637 1.00 57.09 606 ASP A C 1
ATOM 4954 O O . ASP A 1 606 ? -43.053 -22.773 59.555 1.00 57.09 606 ASP A O 1
ATOM 4958 N N . SER A 1 607 ? -40.886 -22.976 58.980 1.00 49.31 607 SER A N 1
ATOM 4959 C CA . SER A 1 607 ? -41.060 -24.155 58.122 1.00 49.31 607 SER A CA 1
ATOM 4960 C C . SER A 1 607 ? -41.566 -25.411 58.856 1.00 49.31 607 SER A C 1
ATOM 4962 O O . SER A 1 607 ? -42.055 -26.333 58.201 1.00 49.31 607 SER A O 1
ATOM 4964 N N . GLY A 1 608 ? -41.484 -25.466 60.192 1.00 43.31 608 GLY A N 1
ATOM 4965 C CA . GLY A 1 608 ? -41.861 -26.625 61.008 1.00 43.31 608 GLY A CA 1
ATOM 4966 C C . GLY A 1 608 ? -43.314 -26.649 61.502 1.00 43.31 608 GLY A C 1
ATOM 4967 O O . GLY A 1 608 ? -43.782 -27.704 61.931 1.00 43.31 608 GLY A O 1
ATOM 4968 N N . LYS A 1 609 ? -44.044 -25.524 61.452 1.00 38.38 609 LYS A N 1
ATOM 4969 C CA . LYS A 1 609 ? -45.408 -25.393 62.023 1.00 38.38 609 LYS A CA 1
ATOM 4970 C C . LYS A 1 609 ? -46.529 -25.219 60.996 1.00 38.38 609 LYS A C 1
ATOM 4972 O O . LYS A 1 609 ? -47.700 -25.267 61.368 1.00 38.38 609 LYS A O 1
ATOM 4977 N N . PHE A 1 610 ? -46.198 -25.055 59.718 1.00 36.56 610 PHE A N 1
ATOM 4978 C CA . PHE A 1 610 ? -47.171 -24.890 58.640 1.00 36.56 610 PHE A CA 1
ATOM 4979 C C . PHE A 1 610 ? -47.255 -26.145 57.770 1.00 36.56 610 PHE A C 1
ATOM 4981 O O . PHE A 1 610 ? -46.249 -26.630 57.258 1.00 36.56 610 PHE A O 1
ATOM 4988 N N . VAL A 1 611 ? -48.475 -26.636 57.527 1.00 37.16 611 VAL A N 1
ATOM 4989 C CA . VAL A 1 611 ? -48.735 -27.530 56.391 1.00 37.16 611 VAL A CA 1
ATOM 4990 C C . VAL A 1 611 ? -48.694 -26.651 55.139 1.00 37.16 611 VAL A C 1
ATOM 4992 O O . VAL A 1 611 ? -49.699 -26.063 54.752 1.00 37.16 611 VAL A O 1
ATOM 4995 N N . GLN A 1 612 ? -47.495 -26.478 54.580 1.00 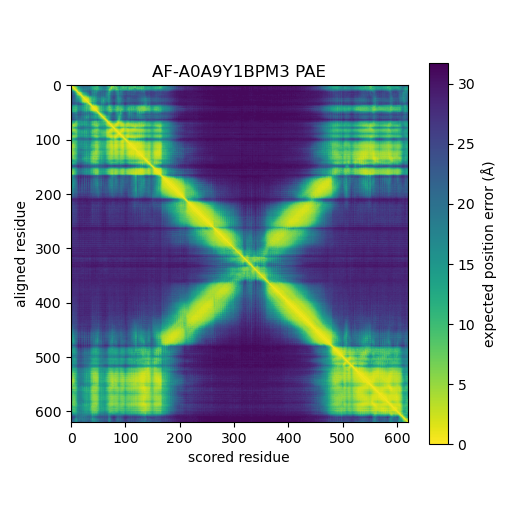37.69 612 GLN A N 1
ATOM 4996 C CA . GLN A 1 612 ? -47.221 -25.621 53.423 1.00 37.69 612 GLN A CA 1
ATOM 4997 C C . GLN A 1 612 ? -48.086 -26.010 52.216 1.00 37.69 612 GLN A C 1
ATOM 4999 O O . GLN A 1 612 ? -47.954 -27.109 51.673 1.00 37.69 612 GLN A O 1
ATOM 5004 N N . THR A 1 613 ? -48.938 -25.093 51.757 1.00 33.06 613 THR A N 1
ATOM 5005 C CA . THR A 1 613 ? -49.567 -25.168 50.431 1.00 33.06 613 THR A CA 1
ATOM 5006 C C . THR A 1 613 ? -48.636 -24.618 49.370 1.00 33.06 613 THR A C 1
ATOM 5008 O O . THR A 1 613 ? -48.482 -25.226 48.320 1.00 33.06 613 THR A O 1
ATOM 5011 N N . SER A 1 614 ? -47.950 -23.520 49.643 1.00 33.84 614 SER A N 1
ATOM 5012 C CA . SER A 1 614 ? -46.926 -23.014 48.758 1.00 33.84 614 SER A CA 1
ATOM 5013 C C . SER A 1 614 ? -45.945 -22.153 49.548 1.00 33.84 614 SER A C 1
ATOM 5015 O O . SER A 1 614 ? -46.184 -21.740 50.680 1.00 33.84 614 SER A O 1
ATOM 5017 N N . LEU A 1 615 ? -44.788 -21.947 48.948 1.00 34.19 615 LEU A N 1
ATOM 5018 C CA . LEU A 1 615 ? -43.624 -21.408 49.612 1.00 34.19 615 LEU A CA 1
ATOM 5019 C C . LEU A 1 615 ? -43.465 -19.895 49.396 1.00 34.19 615 LEU A C 1
ATOM 5021 O O . LEU A 1 615 ? -42.851 -19.213 50.207 1.00 34.19 615 LEU A O 1
ATOM 5025 N N . PHE A 1 616 ? -44.108 -19.359 48.362 1.00 39.06 616 PHE A N 1
ATOM 5026 C CA . PHE A 1 616 ? -44.097 -17.937 48.020 1.00 39.06 616 PHE A CA 1
ATOM 5027 C C . PHE A 1 616 ? -45.454 -17.264 48.244 1.00 39.06 616 PHE A C 1
ATOM 5029 O O . PHE A 1 616 ? -45.710 -16.203 47.686 1.00 39.06 616 PHE A O 1
ATOM 5036 N N . ASP A 1 617 ? -46.339 -17.858 49.052 1.00 36.19 617 ASP A N 1
ATOM 5037 C CA . ASP A 1 617 ? -47.657 -17.282 49.379 1.00 36.19 617 ASP A CA 1
ATOM 5038 C C . ASP A 1 617 ? -47.545 -15.924 50.133 1.00 36.19 617 ASP A C 1
ATOM 5040 O O . ASP A 1 617 ? -48.542 -15.378 50.599 1.00 36.19 617 ASP A O 1
ATOM 5044 N N . PHE A 1 618 ? -46.332 -15.370 50.252 1.00 41.28 618 PHE A N 1
ATOM 5045 C CA . PHE A 1 618 ? -45.935 -14.312 51.174 1.00 41.28 618 PHE A CA 1
ATOM 5046 C C . PHE A 1 618 ? -45.205 -13.130 50.515 1.00 41.28 618 PHE A C 1
ATOM 5048 O O . PHE A 1 618 ? -44.906 -12.169 51.213 1.00 41.28 618 PHE A O 1
ATOM 5055 N N . ILE A 1 619 ? -44.939 -13.157 49.201 1.00 35.88 619 ILE A N 1
ATOM 5056 C CA . ILE A 1 619 ? -44.538 -11.936 48.482 1.00 35.88 619 ILE A CA 1
ATOM 5057 C C . ILE A 1 619 ? -45.831 -11.207 48.119 1.00 35.88 619 ILE A C 1
ATOM 5059 O O . ILE A 1 619 ? -46.561 -11.638 47.225 1.00 35.88 619 ILE A O 1
ATOM 5063 N N . LYS A 1 620 ? -46.137 -10.150 48.868 1.00 32.31 620 LYS A N 1
ATOM 5064 C CA . LYS A 1 620 ? -47.185 -9.183 48.550 1.00 32.31 620 LYS A CA 1
ATOM 5065 C C . LYS A 1 620 ? -46.579 -7.818 48.318 1.00 32.31 620 LYS A C 1
ATOM 5067 O O . LYS A 1 620 ? -45.683 -7.462 49.113 1.00 32.31 620 LYS A O 1
#

Solvent-accessible surface area (backbone atoms only — not comparable to full-atom values): 34553 Å² total; per-residue (Å²): 126,71,22,56,31,82,76,43,50,47,46,60,58,76,77,58,38,76,77,39,59,61,67,57,56,51,47,49,53,51,60,74,40,71,83,69,89,81,54,70,65,55,54,51,47,39,64,77,35,45,69,48,80,61,81,79,48,63,78,47,65,78,62,86,87,69,88,64,46,66,40,30,37,34,33,40,30,67,91,50,31,40,39,39,34,30,30,34,64,91,23,62,46,42,32,41,31,41,81,96,44,76,80,39,75,44,57,73,70,56,42,20,53,48,35,35,73,62,49,60,28,44,49,68,57,45,24,58,52,43,42,40,46,34,55,48,54,54,85,47,68,36,78,52,69,56,90,65,100,58,82,63,60,62,49,45,48,53,50,48,51,44,46,53,66,54,72,43,74,65,52,53,49,52,53,50,48,54,53,48,50,54,50,55,40,48,55,50,50,55,51,46,50,54,50,51,56,50,48,51,54,52,50,56,54,49,75,73,47,83,91,78,91,76,57,67,71,59,47,50,56,49,46,53,52,45,52,50,52,45,52,51,53,50,54,53,44,53,54,50,50,54,51,43,53,52,48,51,54,50,43,51,52,49,49,52,50,48,48,62,64,61,32,71,68,47,56,46,52,53,52,50,46,53,49,51,54,51,53,43,54,52,51,56,51,52,47,54,51,53,55,51,51,56,58,51,56,63,53,62,44,56,58,61,48,56,61,54,61,64,61,50,74,75,68,37,47,40,94,86,77,63,48,61,59,59,68,57,72,87,63,78,71,89,67,25,45,94,85,78,59,50,42,70,85,79,52,62,69,72,63,53,60,60,76,71,72,78,79,68,80,73,89,56,67,74,59,53,53,52,47,52,52,47,53,54,51,46,54,49,45,55,51,51,48,55,56,47,52,51,56,54,49,53,53,53,50,53,51,52,52,45,53,51,51,45,53,52,46,54,52,54,46,56,53,48,54,52,51,49,54,54,52,51,52,50,45,50,53,49,49,53,53,42,52,53,50,51,56,52,48,57,49,51,56,54,51,53,53,49,53,54,50,52,52,54,48,52,54,50,49,51,54,44,50,54,48,47,54,54,47,53,52,53,48,47,56,64,68,58,42,67,64,60,51,49,33,50,49,36,26,20,48,43,30,25,74,68,71,76,40,34,40,44,78,40,67,87,72,51,27,38,32,38,62,85,78,67,49,70,42,52,54,84,79,49,53,62,38,55,40,43,51,52,38,52,46,46,36,51,11,49,38,52,45,35,42,77,71,54,35,20,86,57,35,59,40,35,40,37,35,57,72,78,40,38,56,76,66,56,41,50,51,49,26,54,51,55,53,74,41,46,89,55,31,52,75,46,76,47,70,88,53,64,80,49,60,72,60,35,90,62,90,83,78,65,82,88,82,52,90,71,68,56,90,37,86,74,72,124

Nearest PDB structures (foldseek):
  7zr1-assembly1_C  TM=2.841E-01  e=1.231E-11  Thermochaetoides thermophila
  7zr1-assembly1_D  TM=3.095E-01  e=8.928E-10  Thermochaetoides thermophila
  3ja6-assembly1_I  TM=2.833E-01  e=2.669E-01  Escherichia coli
  7ogt-assembly1_B  TM=2.431E-01  e=1.056E+00  Saccharomyces cerevisiae S288C
  3g6b-assembly1_A  TM=2.962E-01  e=3.961E+00  Thermotoga maritima

InterPro domains:
  IPR027417 P-loop containing nucleoside triphosphate hydrolase [G3DSA:3.40.50.300] (2-217)
  IPR027417 P-loop containing nucleoside triphosphate hydrolase [G3DSA:3.40.50.300] (343-608)
  IPR027417 P-loop containing nucleoside triphosphate hydrolase [SSF52540] (20-609)